Protein AF-0000000075104437 (afdb_homodimer)

Structure (mmCIF, N/CA/C/O backbone):
data_AF-0000000075104437-model_v1
#
loop_
_entity.id
_entity.type
_entity.pdbx_description
1 polymer 'Peptidase S9 prolyl oligopeptidase catalytic domain-containing protein'
#
loop_
_atom_site.group_PDB
_atom_site.id
_atom_site.type_symbol
_atom_site.label_atom_id
_atom_site.label_alt_id
_atom_site.label_comp_id
_atom_site.label_asym_id
_atom_site.label_entity_id
_atom_site.label_seq_id
_atom_site.pdbx_PDB_ins_code
_atom_site.Cartn_x
_atom_site.Cartn_y
_atom_site.Cartn_z
_atom_site.occupancy
_atom_site.B_iso_or_equiv
_atom_site.auth_seq_id
_atom_site.auth_comp_id
_atom_site.auth_asym_id
_atom_site.auth_atom_id
_atom_site.pdbx_PDB_model_num
ATOM 1 N N . MET A 1 1 ? -19.328 -27.344 -9.031 1 58.53 1 MET A N 1
ATOM 2 C CA . MET A 1 1 ? -20.531 -28.156 -9.266 1 58.53 1 MET A CA 1
ATOM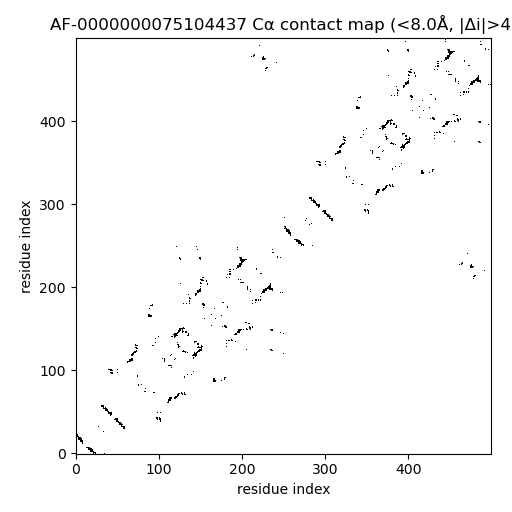 3 C C . MET A 1 1 ? -21.344 -28.312 -7.992 1 58.53 1 MET A C 1
ATOM 5 O O . MET A 1 1 ? -20.812 -28.156 -6.891 1 58.53 1 MET A O 1
ATOM 9 N N . ALA A 1 2 ? -22.609 -28.203 -8.195 1 63.81 2 ALA A N 1
ATOM 10 C CA . ALA A 1 2 ? -23.453 -28.391 -7.016 1 63.81 2 ALA A CA 1
ATOM 11 C C . ALA A 1 2 ? -23.078 -29.672 -6.273 1 63.81 2 ALA A C 1
ATOM 13 O O . ALA A 1 2 ? -22.969 -30.734 -6.883 1 63.81 2 ALA A O 1
ATOM 14 N N . PRO A 1 3 ? -22.656 -29.344 -5.074 1 64.88 3 PRO A N 1
ATOM 15 C CA . PRO A 1 3 ? -22.25 -30.531 -4.316 1 64.88 3 PRO A CA 1
ATOM 16 C C . PRO A 1 3 ? -23.359 -31.562 -4.191 1 64.88 3 PRO A C 1
ATOM 18 O O . PRO A 1 3 ? -24.547 -31.203 -4.191 1 64.88 3 PRO A O 1
ATOM 21 N N . CYS A 1 4 ? -23.047 -32.938 -4.43 1 71.44 4 CYS A N 1
ATOM 22 C CA . CYS A 1 4 ? -23.938 -34.031 -4.121 1 71.44 4 CYS A CA 1
ATOM 23 C C . CYS A 1 4 ? -23.359 -34.906 -3.01 1 71.44 4 CYS A C 1
ATOM 25 O O . CYS A 1 4 ? -22.172 -35.25 -3.033 1 71.44 4 CYS A O 1
ATOM 27 N N . ILE A 1 5 ? -24.031 -34.844 -1.946 1 76.25 5 ILE A N 1
ATOM 28 C CA . ILE A 1 5 ? -23.625 -35.719 -0.85 1 76.25 5 ILE A CA 1
ATOM 29 C C . ILE A 1 5 ? -24.469 -36.969 -0.838 1 76.25 5 ILE A C 1
ATOM 31 O O . ILE A 1 5 ? -25.703 -36.906 -0.753 1 76.25 5 ILE A O 1
ATOM 35 N N . GLU A 1 6 ? -23.719 -38.094 -1.063 1 79.81 6 GLU A N 1
ATOM 36 C CA . GLU A 1 6 ? -24.391 -39.406 -1.059 1 79.81 6 GLU A CA 1
ATOM 37 C C . GLU A 1 6 ? -23.938 -40.25 0.133 1 79.81 6 GLU A C 1
ATOM 39 O O . GLU A 1 6 ? -22.797 -40.156 0.568 1 79.81 6 GLU A O 1
ATOM 44 N N . LEU A 1 7 ? -24.891 -40.75 0.773 1 84.56 7 LEU A N 1
ATOM 45 C CA . LEU A 1 7 ? -24.594 -41.781 1.75 1 84.56 7 LEU A CA 1
ATOM 46 C C . LEU A 1 7 ? -24.578 -43.156 1.09 1 84.56 7 LEU A C 1
ATOM 48 O O . LEU A 1 7 ? -25.547 -43.562 0.445 1 84.56 7 LEU A O 1
ATOM 52 N N . ARG A 1 8 ? -23.359 -43.781 1.204 1 86.12 8 ARG A N 1
ATOM 53 C CA . ARG A 1 8 ? -23.219 -45.125 0.624 1 86.12 8 ARG A CA 1
ATOM 54 C C . ARG A 1 8 ? -22.812 -46.125 1.681 1 86.12 8 ARG A C 1
ATOM 56 O O . ARG A 1 8 ? -22.172 -45.781 2.676 1 86.12 8 ARG A O 1
ATOM 63 N N . ARG A 1 9 ? -23.25 -47.375 1.539 1 86.25 9 ARG A N 1
ATOM 64 C CA . ARG A 1 9 ? -22.891 -48.438 2.461 1 86.25 9 ARG A CA 1
ATOM 65 C C . ARG A 1 9 ? -21.406 -48.812 2.316 1 86.25 9 ARG A C 1
ATOM 67 O O . ARG A 1 9 ? -20.906 -48.938 1.201 1 86.25 9 ARG A O 1
ATOM 74 N N . SER A 1 10 ? -20.781 -48.969 3.406 1 87.12 10 SER A N 1
ATOM 75 C CA . SER A 1 10 ? -19.359 -49.25 3.408 1 87.12 10 SER A CA 1
ATOM 76 C C . SER A 1 10 ? -19.094 -50.688 2.896 1 87.12 10 SER A C 1
ATOM 78 O O . SER A 1 10 ? -18.016 -50.969 2.373 1 87.12 10 SER A O 1
ATOM 80 N N . VAL A 1 11 ? -20.031 -51.531 2.955 1 88.5 11 VAL A N 1
ATOM 81 C CA . VAL A 1 11 ? -19.828 -52.969 2.691 1 88.5 11 VAL A CA 1
ATOM 82 C C . VAL A 1 11 ? -19.75 -53.188 1.186 1 88.5 11 VAL A C 1
ATOM 84 O O . VAL A 1 11 ? -18.938 -54 0.719 1 88.5 11 VAL A O 1
ATOM 87 N N . ASP A 1 12 ? -20.641 -52.5 0.362 1 89.44 12 ASP A N 1
ATOM 88 C CA . ASP A 1 12 ? -20.688 -52.812 -1.061 1 89.44 12 ASP A CA 1
ATOM 89 C C . ASP A 1 12 ? -20.719 -51.562 -1.911 1 89.44 12 ASP A C 1
ATOM 91 O O . ASP A 1 12 ? -20.828 -51.625 -3.139 1 89.44 12 ASP A O 1
ATOM 95 N N . GLY A 1 13 ? -20.656 -50.406 -1.244 1 88.44 13 GLY A N 1
ATOM 96 C CA . GLY A 1 13 ? -20.672 -49.156 -1.954 1 88.44 13 GLY A CA 1
ATOM 97 C C . GLY A 1 13 ? -22.031 -48.781 -2.49 1 88.44 13 GLY A C 1
ATOM 98 O O . GLY A 1 13 ? -22.172 -47.781 -3.199 1 88.44 13 GLY A O 1
ATOM 99 N N . SER A 1 14 ? -22.984 -49.625 -2.188 1 89 14 SER A N 1
ATOM 100 C CA . SER A 1 14 ? -24.312 -49.344 -2.701 1 89 14 SER A CA 1
ATOM 101 C C . SER A 1 14 ? -24.859 -48.062 -2.105 1 89 14 SER A C 1
ATOM 103 O O . SER A 1 14 ? -24.547 -47.688 -0.965 1 89 14 SER A O 1
ATOM 105 N N . LEU A 1 15 ? -25.641 -47.344 -3.002 1 89.38 15 LEU A N 1
ATOM 106 C CA . LEU A 1 15 ? -26.219 -46.062 -2.586 1 89.38 15 LEU A CA 1
ATOM 107 C C . LEU A 1 15 ? -27.297 -46.281 -1.54 1 89.38 15 LEU A C 1
ATOM 109 O O . LEU A 1 15 ? -28.234 -47.062 -1.758 1 89.38 15 LEU A O 1
ATOM 113 N N . VAL A 1 16 ? -27.156 -45.719 -0.362 1 88.88 16 VAL A N 1
ATOM 114 C CA . VAL A 1 16 ? -28.219 -45.719 0.643 1 88.88 16 VAL A CA 1
ATOM 115 C C . VAL A 1 16 ? -29.203 -44.562 0.345 1 88.88 16 VAL A C 1
ATOM 117 O O . VAL A 1 16 ? -30.406 -44.812 0.23 1 88.88 16 VAL A O 1
ATOM 120 N N . CYS A 1 17 ? -28.688 -43.375 0.268 1 86.44 17 CYS A N 1
ATOM 121 C CA . CYS A 1 17 ? -29.531 -42.219 -0.07 1 86.44 17 CYS A CA 1
ATOM 122 C C . CYS A 1 17 ? -28.703 -41.031 -0.454 1 86.44 17 CYS A C 1
ATOM 124 O O . CYS A 1 17 ? -27.5 -40.969 -0.165 1 86.44 17 CYS A O 1
ATOM 126 N N . VAL A 1 18 ? -29.297 -40.094 -1.327 1 82.19 18 VAL A N 1
ATOM 127 C CA . VAL A 1 18 ? -28.688 -38.781 -1.624 1 82.19 18 VAL A CA 1
ATOM 128 C C . VAL A 1 18 ? -29.016 -37.812 -0.504 1 82.19 18 VAL A C 1
ATOM 130 O O . VAL A 1 18 ? -30.188 -37.5 -0.255 1 82.19 18 VAL A O 1
ATOM 133 N N . LEU A 1 19 ? -28 -37.562 0.319 1 79.31 19 LEU A N 1
ATOM 134 C CA . LEU A 1 19 ? -28.188 -36.656 1.455 1 79.31 19 LEU A CA 1
ATOM 135 C C . LEU A 1 19 ? -28.438 -35.219 0.986 1 79.31 19 LEU A C 1
ATOM 137 O O . LEU A 1 19 ? -29.203 -34.469 1.605 1 79.31 19 LEU A O 1
ATOM 141 N N . GLU A 1 20 ? -27.703 -34.781 0.043 1 73.44 20 GLU A N 1
ATOM 142 C CA . GLU A 1 20 ? -27.828 -33.406 -0.47 1 73.44 20 GLU A CA 1
ATOM 143 C C . GLU A 1 20 ? -27.516 -33.375 -1.961 1 73.44 20 GLU A C 1
ATOM 145 O O . GLU A 1 20 ? -26.609 -34.031 -2.434 1 73.44 20 GLU A O 1
ATOM 150 N N . GLN A 1 21 ? -28.453 -32.969 -2.805 1 71.38 21 GLN A N 1
ATOM 151 C CA . GLN A 1 21 ? -28.188 -32.719 -4.215 1 71.38 21 GLN A CA 1
ATOM 152 C C . GLN A 1 21 ? -28.297 -31.219 -4.539 1 71.38 21 GLN A C 1
ATOM 154 O O . GLN A 1 21 ? -29.359 -30.625 -4.402 1 71.38 21 GLN A O 1
ATOM 159 N N . GLY A 1 22 ? -27.125 -30.672 -4.664 1 67.62 22 GLY A N 1
ATOM 160 C CA . GLY A 1 22 ? -27.141 -29.281 -5.109 1 67.62 22 GLY A CA 1
ATOM 161 C C . GLY A 1 22 ? -27.703 -29.109 -6.512 1 67.62 22 GLY A C 1
ATOM 162 O O . GLY A 1 22 ? -27.609 -30.031 -7.336 1 67.62 22 GLY A O 1
ATOM 163 N N . ASN A 1 23 ? -28.719 -28.25 -6.75 1 67.12 23 ASN A N 1
ATOM 164 C CA . ASN A 1 23 ? -29.297 -27.922 -8.055 1 67.12 23 ASN A CA 1
ATOM 165 C C . ASN A 1 23 ? -28.859 -26.516 -8.508 1 67.12 23 ASN A C 1
ATOM 167 O O . ASN A 1 23 ? -29.234 -25.516 -7.895 1 67.12 23 ASN A O 1
ATOM 171 N N . TYR A 1 24 ? -27.938 -26.578 -9.5 1 66.69 24 TYR A N 1
ATOM 172 C CA . TYR A 1 24 ? -27.469 -25.266 -9.953 1 66.69 24 TYR A CA 1
ATOM 173 C C . TYR A 1 24 ? -28.297 -24.781 -11.141 1 66.69 24 TYR A C 1
ATOM 175 O O . TYR A 1 24 ? -28 -23.734 -11.711 1 66.69 24 TYR A O 1
ATOM 183 N N . LYS A 1 25 ? -29.359 -25.516 -11.547 1 69 25 LYS A N 1
ATOM 184 C CA . LYS A 1 25 ? -30.188 -25.156 -12.703 1 69 25 LYS A CA 1
ATOM 185 C C . LYS A 1 25 ? -30.75 -23.75 -12.547 1 69 25 LYS A C 1
ATOM 187 O O . LYS A 1 25 ? -30.781 -22.984 -13.508 1 69 25 LYS A O 1
ATOM 192 N N . PRO A 1 26 ? 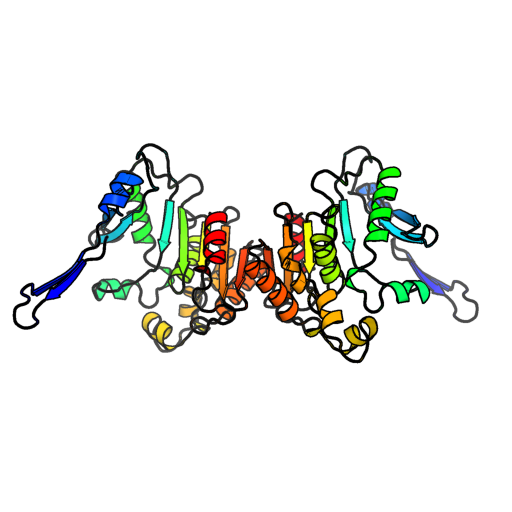-31.219 -23.469 -11.414 1 67.81 26 PRO A N 1
ATOM 193 C CA . PRO A 1 26 ? -31.75 -22.109 -11.312 1 67.81 26 PRO A CA 1
ATOM 194 C C . PRO A 1 26 ? -30.703 -21.047 -11.609 1 67.81 26 PRO A C 1
ATOM 196 O O . PRO A 1 26 ? -31.047 -19.984 -12.141 1 67.81 26 PRO A O 1
ATOM 199 N N . LEU A 1 27 ? -29.516 -21.297 -11.242 1 68 27 LEU A N 1
ATOM 200 C CA . LEU A 1 27 ? -28.469 -20.328 -11.547 1 68 27 LEU A CA 1
ATOM 201 C C . LEU A 1 27 ? -28.25 -20.219 -13.047 1 68 27 LEU A C 1
ATOM 203 O O . LEU A 1 27 ? -28 -19.141 -13.57 1 68 27 LEU A O 1
ATOM 207 N N . GLN A 1 28 ? -28.391 -21.328 -13.688 1 68.06 28 GLN A N 1
ATOM 208 C CA . GLN A 1 28 ? -28.203 -21.344 -15.141 1 68.06 28 GLN A CA 1
ATOM 209 C C . GLN A 1 28 ? -29.328 -20.594 -15.836 1 68.06 28 GLN A C 1
ATOM 211 O O . GLN A 1 28 ? -29.078 -19.828 -16.781 1 68.06 28 GLN A O 1
ATOM 216 N N . ASP A 1 29 ? -30.453 -20.891 -15.32 1 69.56 29 ASP A N 1
ATOM 217 C CA . ASP A 1 29 ? -31.625 -20.344 -15.992 1 69.56 29 ASP A CA 1
ATOM 218 C C . ASP A 1 29 ? -31.766 -18.844 -15.719 1 69.56 29 ASP A C 1
ATOM 220 O O . ASP A 1 29 ? -32.125 -18.078 -16.609 1 69.56 29 ASP A O 1
ATOM 224 N N . GLN A 1 30 ? -31.406 -18.453 -14.562 1 70.12 30 GLN A N 1
ATOM 225 C CA . GLN A 1 30 ? -31.719 -17.078 -14.172 1 70.12 30 GLN A CA 1
ATOM 226 C C . GLN A 1 30 ? -30.594 -16.125 -14.523 1 70.12 30 GLN A C 1
ATOM 228 O O . GLN A 1 30 ? -30.828 -14.984 -14.914 1 70.12 30 GLN A O 1
ATOM 233 N N . VAL A 1 31 ? -29.422 -16.609 -14.422 1 70.94 31 VAL A N 1
ATOM 234 C CA . VAL A 1 31 ? -28.375 -15.602 -14.586 1 70.94 31 VAL A CA 1
ATOM 235 C C . VAL A 1 31 ? -27.406 -16.047 -15.68 1 70.94 31 VAL A C 1
ATOM 237 O O . VAL A 1 31 ? -26.359 -15.422 -15.883 1 70.94 31 VAL A O 1
ATOM 240 N N . GLN A 1 32 ? -27.766 -17.141 -16.547 1 75.56 32 GLN A N 1
ATOM 241 C CA . GLN A 1 32 ? -26.938 -17.656 -17.641 1 75.56 32 GLN A CA 1
ATOM 242 C C . GLN A 1 32 ? -25.562 -18.062 -17.109 1 75.56 32 GLN A C 1
ATOM 244 O O . GLN A 1 32 ? -24.531 -17.766 -17.734 1 75.56 32 GLN A O 1
ATOM 249 N N . TRP A 1 33 ? -25.484 -18.5 -15.844 1 77.81 33 TRP A N 1
ATOM 250 C CA . TRP A 1 33 ? -24.266 -19.016 -15.258 1 77.81 33 TRP A CA 1
ATOM 251 C C . TRP A 1 33 ? -23.781 -20.25 -16 1 77.81 33 TRP A C 1
ATOM 253 O O . TRP A 1 33 ? -24.578 -21.125 -16.375 1 77.81 33 TRP A O 1
ATOM 263 N N . GLN A 1 34 ? -22.5 -20.25 -16.391 1 78.5 34 GLN A N 1
ATOM 264 C CA . GLN A 1 34 ? -21.875 -21.422 -17 1 78.5 34 GLN A CA 1
ATOM 265 C C . GLN A 1 34 ? -20.938 -22.125 -16.016 1 78.5 34 GLN A C 1
ATOM 267 O O . GLN A 1 34 ? -20.172 -21.453 -15.305 1 78.5 34 GLN A O 1
ATOM 272 N N . PRO A 1 35 ? -21.094 -23.344 -15.883 1 81.38 35 PRO A N 1
ATOM 273 C CA . PRO A 1 35 ? -20.156 -24.047 -15.008 1 81.38 35 PRO A CA 1
ATOM 274 C C . PRO A 1 35 ? -18.703 -23.969 -15.5 1 81.38 35 PRO A C 1
ATOM 276 O O . PRO A 1 35 ? -18.469 -23.781 -16.703 1 81.38 35 PRO A O 1
ATOM 279 N N . PRO A 1 36 ? -17.812 -24.094 -14.562 1 87.31 36 PRO A N 1
ATOM 280 C CA . PRO A 1 36 ? -16.406 -24.156 -14.992 1 87.31 36 PRO A CA 1
ATOM 281 C C . PRO A 1 36 ? -16.141 -25.312 -15.961 1 87.31 36 PRO A C 1
ATOM 283 O O . PRO A 1 36 ? -16.734 -26.391 -15.82 1 87.31 36 PRO A O 1
ATOM 286 N N . SER A 1 37 ? -15.328 -25.062 -16.938 1 87.19 37 SER A N 1
ATOM 287 C CA . SER A 1 37 ? -14.961 -26.062 -17.938 1 87.19 37 SER A CA 1
ATOM 288 C C . SER A 1 37 ? -13.594 -26.672 -17.625 1 87.19 37 SER A C 1
ATOM 290 O O . SER A 1 37 ? -12.648 -25.953 -17.297 1 87.19 37 SER A O 1
ATOM 292 N N . ARG A 1 38 ? -13.578 -27.969 -17.719 1 91.88 38 ARG A N 1
ATOM 293 C CA . ARG A 1 38 ? -12.297 -28.656 -17.578 1 91.88 38 ARG A CA 1
ATOM 294 C C . ARG A 1 38 ? -11.5 -28.594 -18.875 1 91.88 38 ARG A C 1
ATOM 296 O O . ARG A 1 38 ? -12.07 -28.719 -19.969 1 91.88 38 ARG A O 1
ATOM 303 N N . PHE A 1 39 ? -10.305 -28.359 -18.75 1 93.56 39 PHE A N 1
ATOM 304 C CA . PHE A 1 39 ? -9.391 -28.359 -19.891 1 93.56 39 PHE A CA 1
ATOM 305 C C . PHE A 1 39 ? -8.055 -28.984 -19.5 1 93.56 39 PHE A C 1
ATOM 307 O O . PHE A 1 39 ? -7.578 -28.812 -18.391 1 93.56 39 PHE A O 1
ATOM 314 N N . ALA A 1 40 ? -7.551 -29.844 -20.375 1 95.12 40 ALA A N 1
ATOM 315 C CA . ALA A 1 40 ? -6.25 -30.469 -20.172 1 95.12 40 ALA A CA 1
ATOM 316 C C . ALA A 1 40 ? -5.441 -30.516 -21.453 1 95.12 40 ALA A C 1
ATOM 318 O O . ALA A 1 40 ? -6.004 -30.688 -22.547 1 95.12 40 ALA A O 1
ATOM 319 N N . CYS A 1 41 ? -4.25 -30.375 -21.406 1 95.62 41 CYS A N 1
ATOM 320 C CA . CYS A 1 41 ? -3.322 -30.516 -22.531 1 95.62 41 CYS A CA 1
ATOM 321 C C . CYS A 1 41 ? -1.955 -30.984 -22.031 1 95.62 41 CYS A C 1
ATOM 323 O O . CYS A 1 41 ? -1.665 -30.922 -20.844 1 95.62 41 CYS A O 1
ATOM 325 N N . PRO A 1 42 ? -1.129 -31.516 -22.953 1 95.44 42 PRO A N 1
ATOM 326 C CA . PRO A 1 42 ? 0.211 -31.922 -22.531 1 95.44 42 PRO A CA 1
ATOM 327 C C . PRO A 1 42 ? 1.069 -30.75 -22.047 1 95.44 42 PRO A C 1
ATOM 329 O O . PRO A 1 42 ? 0.969 -29.656 -22.594 1 95.44 42 PRO A O 1
ATOM 332 N N . GLY A 1 43 ? 1.905 -31.062 -21.062 1 94.81 43 GLY A N 1
ATOM 333 C CA . GLY A 1 43 ? 2.844 -30.078 -20.547 1 94.81 43 GLY A CA 1
ATOM 334 C C . GLY A 1 43 ? 4.137 -30.016 -21.344 1 94.81 43 GLY A C 1
ATOM 335 O O . GLY A 1 43 ? 4.152 -30.328 -22.531 1 94.81 43 GLY A O 1
ATOM 336 N N . ARG A 1 44 ? 5.164 -29.625 -20.688 1 94.88 44 ARG A N 1
ATOM 337 C CA . ARG A 1 44 ? 6.441 -29.328 -21.328 1 94.88 44 ARG A CA 1
ATOM 338 C C . ARG A 1 44 ? 7.086 -30.594 -21.875 1 94.88 44 ARG A C 1
ATOM 340 O O . ARG A 1 44 ? 7.891 -30.531 -22.812 1 94.88 44 ARG A O 1
ATOM 347 N N . ASP A 1 45 ? 6.641 -31.781 -21.375 1 94.19 45 ASP A N 1
ATOM 348 C CA . ASP A 1 45 ? 7.242 -33.031 -21.859 1 94.19 45 ASP A CA 1
ATOM 349 C C . ASP A 1 45 ? 6.453 -33.625 -23.031 1 94.19 45 ASP A C 1
ATOM 351 O O . ASP A 1 45 ? 6.816 -34.656 -23.562 1 94.19 45 ASP A O 1
ATOM 355 N N . GLY A 1 46 ? 5.352 -33.031 -23.312 1 94.94 46 GLY A N 1
ATOM 356 C CA . GLY A 1 46 ? 4.535 -33.406 -24.438 1 94.94 46 GLY A CA 1
ATOM 357 C C . GLY A 1 46 ? 3.615 -34.594 -24.141 1 94.94 46 GLY A C 1
ATOM 358 O O . GLY A 1 46 ? 2.801 -34.969 -24.984 1 94.94 46 GLY A O 1
ATOM 359 N N . VAL A 1 47 ? 3.721 -35.156 -22.953 1 93.44 47 VAL A N 1
ATOM 360 C CA . VAL A 1 47 ? 2.953 -36.375 -22.688 1 93.44 47 VAL A CA 1
ATOM 361 C C . VAL A 1 47 ? 2.127 -36.188 -21.406 1 93.44 47 VAL A C 1
ATOM 363 O O . VAL A 1 47 ? 0.968 -36.594 -21.359 1 93.44 47 VAL A O 1
ATOM 366 N N . THR A 1 48 ? 2.707 -35.594 -20.359 1 92.56 48 THR A N 1
ATOM 367 C CA . THR A 1 48 ? 2.012 -35.406 -19.094 1 92.56 48 THR A CA 1
ATOM 368 C C . THR A 1 48 ? 0.878 -34.406 -19.219 1 92.56 48 THR A C 1
ATOM 370 O O . THR A 1 48 ? 1.109 -33.25 -19.594 1 92.56 48 THR A O 1
ATOM 373 N N . LEU A 1 49 ? -0.311 -34.812 -18.859 1 92.62 49 LEU A N 1
ATOM 374 C CA . LEU A 1 49 ? -1.448 -33.875 -18.953 1 92.62 49 LEU A CA 1
ATOM 375 C C . LEU A 1 49 ? -1.474 -32.906 -17.781 1 92.62 49 LEU A C 1
ATOM 377 O O . LEU A 1 49 ? -1.315 -33.312 -16.625 1 92.62 49 LEU A O 1
ATOM 381 N N . ILE A 1 50 ? -1.617 -31.719 -18.125 1 93.62 50 ILE A N 1
ATOM 382 C CA . ILE A 1 50 ? -1.847 -30.672 -17.156 1 93.62 50 ILE A CA 1
ATOM 383 C C . ILE A 1 50 ? -3.33 -30.297 -17.125 1 93.62 50 ILE A C 1
ATOM 385 O O . ILE A 1 50 ? -3.9 -29.906 -18.141 1 93.62 50 ILE A O 1
ATOM 389 N N . PHE A 1 51 ? -3.91 -30.422 -15.945 1 91.69 51 PHE A N 1
ATOM 390 C CA . PHE A 1 51 ? -5.344 -30.203 -15.797 1 91.69 51 PHE A CA 1
ATOM 391 C C . PHE A 1 51 ? -5.629 -28.812 -15.258 1 91.69 51 PHE A C 1
ATOM 393 O O . PHE A 1 51 ? -4.832 -28.25 -14.492 1 91.69 51 PHE A O 1
ATOM 400 N N . GLY A 1 52 ? -6.738 -28.219 -15.648 1 92.44 52 GLY A N 1
ATOM 401 C CA . GLY A 1 52 ? -7.188 -26.938 -15.133 1 92.44 52 GLY A CA 1
ATOM 402 C C . GLY A 1 52 ? -8.664 -26.672 -15.375 1 92.44 52 GLY A C 1
ATOM 403 O O . GLY A 1 52 ? -9.328 -27.453 -16.078 1 92.44 52 GLY A O 1
ATOM 404 N N . LEU A 1 53 ? -9.102 -25.688 -14.672 1 94.06 53 LEU A N 1
ATOM 405 C CA . LEU A 1 53 ? -10.484 -25.234 -14.812 1 94.06 53 LEU A CA 1
ATOM 406 C C . LEU A 1 53 ? -10.523 -23.828 -15.43 1 94.06 53 LEU A C 1
ATOM 408 O O . LEU A 1 53 ? -9.664 -23 -15.148 1 94.06 53 LEU A O 1
ATOM 412 N N . VAL A 1 54 ? -11.469 -23.656 -16.281 1 94.81 54 VAL A N 1
ATOM 413 C CA . VAL A 1 54 ? -11.703 -22.344 -16.891 1 94.81 54 VAL A CA 1
ATOM 414 C C . VAL A 1 54 ? -13.07 -21.812 -16.469 1 94.81 54 VAL A C 1
ATOM 416 O O . VAL A 1 54 ? -14.07 -22.516 -16.562 1 94.81 54 VAL A O 1
ATOM 419 N N . VAL A 1 55 ? -13.07 -20.594 -15.977 1 94.62 55 VAL A N 1
ATOM 420 C CA . VAL A 1 55 ? -14.305 -19.938 -15.57 1 94.62 55 VAL A CA 1
ATOM 421 C C . VAL A 1 55 ? -14.516 -18.672 -16.406 1 94.62 55 VAL A C 1
ATOM 423 O O . VAL A 1 55 ? -13.68 -17.781 -16.406 1 94.62 55 VAL A O 1
ATOM 426 N N . PHE A 1 56 ? -15.672 -18.641 -17.125 1 93 56 PHE A N 1
ATOM 427 C CA . PHE A 1 56 ? -16.031 -17.484 -17.938 1 93 56 PHE A CA 1
ATOM 428 C C . PHE A 1 56 ? -16.984 -16.562 -17.172 1 93 56 PHE A C 1
ATOM 430 O O . PHE A 1 56 ? -17.703 -17.016 -16.281 1 93 56 PHE A O 1
ATOM 437 N N . PRO A 1 57 ? -16.938 -15.234 -17.547 1 91.75 57 PRO A N 1
ATOM 438 C CA . PRO A 1 57 ? -17.938 -14.352 -16.953 1 91.75 57 PRO A CA 1
ATOM 439 C C . PRO A 1 57 ? -19.375 -14.812 -17.219 1 91.75 57 PRO A C 1
ATOM 441 O O . PRO A 1 57 ? -19.625 -15.477 -18.219 1 91.75 57 PRO A O 1
ATOM 444 N N . ILE A 1 58 ? -20.156 -14.414 -16.281 1 88.12 58 ILE A N 1
ATOM 445 C CA . ILE A 1 58 ? -21.562 -14.727 -16.453 1 88.12 58 ILE A CA 1
ATOM 446 C C . ILE A 1 58 ? -22.094 -14.086 -17.734 1 88.12 58 ILE A C 1
ATOM 448 O O . ILE A 1 58 ? -21.812 -12.906 -18 1 88.12 58 ILE A O 1
ATOM 452 N N . GLY A 1 59 ? -22.719 -14.836 -18.516 1 87.56 59 GLY A N 1
ATOM 453 C CA . GLY A 1 59 ? -23.344 -14.328 -19.734 1 87.56 59 GLY A CA 1
ATOM 454 C C . GLY A 1 59 ? -22.344 -14.078 -20.859 1 87.56 59 GLY A C 1
ATOM 455 O O . GLY A 1 59 ? -22.641 -13.352 -21.812 1 87.56 59 GLY A O 1
ATOM 456 N N . TYR A 1 60 ? -21.25 -14.719 -20.734 1 90.56 60 TYR A N 1
ATOM 457 C CA . TYR A 1 60 ? -20.234 -14.5 -21.75 1 90.56 60 TYR A CA 1
ATOM 458 C C . TYR A 1 60 ? -20.656 -15.062 -23.094 1 90.56 60 TYR A C 1
ATOM 460 O O . TYR A 1 60 ? -21.188 -16.172 -23.172 1 90.56 60 TYR A O 1
ATOM 468 N N . ASP A 1 61 ? -20.469 -14.383 -24.234 1 90.12 61 ASP A N 1
ATOM 469 C CA . ASP A 1 61 ? -20.938 -14.711 -25.562 1 90.12 61 ASP A CA 1
ATOM 470 C C . ASP A 1 61 ? -19.891 -15.5 -26.344 1 90.12 61 ASP A C 1
ATOM 472 O O . ASP A 1 61 ? -20.125 -15.93 -27.469 1 90.12 61 ASP A O 1
ATOM 476 N N . PHE A 1 62 ? -18.656 -15.609 -25.828 1 89.44 62 PHE A N 1
ATOM 477 C CA . PHE A 1 62 ? -17.531 -16.312 -26.422 1 89.44 62 PHE A CA 1
ATOM 478 C C . PHE A 1 62 ? -17.047 -15.617 -27.688 1 89.44 62 PHE A C 1
ATOM 480 O O . PHE A 1 62 ? -16.422 -16.234 -28.547 1 89.44 62 PHE A O 1
ATOM 487 N N . GLU A 1 63 ? -17.328 -14.305 -27.859 1 92.94 63 GLU A N 1
ATOM 488 C CA . GLU A 1 63 ? -16.891 -13.484 -28.984 1 92.94 63 GLU A CA 1
ATOM 489 C C . GLU A 1 63 ? -16.062 -12.289 -28.5 1 92.94 63 GLU A C 1
ATOM 491 O O . GLU A 1 63 ? -15.047 -11.945 -29.094 1 92.94 63 GLU A O 1
ATOM 496 N N . THR A 1 64 ? -16.594 -11.742 -27.438 1 94.38 64 THR A N 1
ATOM 497 C CA . THR A 1 64 ? -15.898 -10.594 -26.859 1 94.38 64 THR A CA 1
ATOM 498 C C . THR A 1 64 ? -14.508 -11 -26.375 1 94.38 64 THR A C 1
ATOM 500 O O . THR A 1 64 ? -14.359 -12.016 -25.703 1 94.38 64 THR A O 1
ATOM 503 N N . ARG A 1 65 ? -13.57 -10.227 -26.766 1 94.81 65 ARG A N 1
ATOM 504 C CA . ARG A 1 65 ? -12.203 -10.508 -26.328 1 94.81 65 ARG A CA 1
ATOM 505 C C . ARG A 1 65 ? -12.086 -10.391 -24.812 1 94.81 65 ARG A C 1
ATOM 507 O O . ARG A 1 65 ? -12.602 -9.438 -24.219 1 94.81 65 ARG A O 1
ATOM 514 N N . LEU A 1 66 ? -11.398 -11.383 -24.188 1 95.38 66 LEU A N 1
ATOM 515 C CA . LEU A 1 66 ? -11.227 -11.406 -22.734 1 95.38 66 LEU A CA 1
ATOM 516 C C . LEU A 1 66 ? -9.75 -11.461 -22.375 1 95.38 66 LEU A C 1
ATOM 518 O O . LEU A 1 66 ? -8.969 -12.156 -23.016 1 95.38 66 LEU A O 1
ATOM 522 N N . ARG A 1 67 ? -9.438 -10.727 -21.375 1 95.38 67 ARG A N 1
ATOM 523 C CA . ARG A 1 67 ? -8.156 -10.938 -20.703 1 95.38 67 ARG A CA 1
ATOM 524 C C . ARG A 1 67 ? -8.242 -12.078 -19.703 1 95.38 67 ARG A C 1
ATOM 526 O O . ARG A 1 67 ? -9.336 -12.469 -19.297 1 95.38 67 ARG A O 1
ATOM 533 N N . VAL A 1 68 ? -7.062 -12.602 -19.375 1 96.81 68 VAL A N 1
ATOM 534 C CA . VAL A 1 68 ? -7.047 -13.805 -18.547 1 96.81 68 VAL A CA 1
ATOM 535 C C . VAL A 1 68 ? -6.41 -13.5 -17.203 1 96.81 68 VAL A C 1
ATOM 537 O O . VAL A 1 68 ? -5.398 -12.797 -17.125 1 96.81 68 VAL A O 1
ATOM 540 N N . VAL A 1 69 ? -6.988 -13.953 -16.141 1 97.88 69 VAL A N 1
ATOM 541 C CA . VAL A 1 69 ? -6.422 -13.969 -14.797 1 97.88 69 VAL A CA 1
ATOM 542 C C . VAL A 1 69 ? -6.301 -15.406 -14.305 1 97.88 69 VAL A C 1
ATOM 544 O O . VAL A 1 69 ? -7.289 -16.156 -14.297 1 97.88 69 VAL A O 1
ATOM 547 N N . GLU A 1 70 ? -5.148 -15.789 -13.93 1 97.5 70 GLU A N 1
ATOM 548 C CA . GLU A 1 70 ? -4.887 -17.141 -13.453 1 97.5 70 GLU A CA 1
ATOM 549 C C . GLU A 1 70 ? -4.828 -17.188 -11.93 1 97.5 70 GLU A C 1
ATOM 551 O O . GLU A 1 70 ? -4.156 -16.359 -11.305 1 97.5 70 GLU A O 1
ATOM 556 N N . HIS A 1 71 ? -5.543 -18.078 -11.352 1 97.44 71 HIS A N 1
ATOM 557 C CA . HIS A 1 71 ? -5.371 -18.438 -9.953 1 97.44 71 HIS A CA 1
ATOM 558 C C . HIS A 1 71 ? -4.387 -19.594 -9.789 1 97.44 71 HIS A C 1
ATOM 560 O O . HIS A 1 71 ? -4.609 -20.688 -10.312 1 97.44 71 HIS A O 1
ATOM 566 N N . ILE A 1 72 ? -3.379 -19.391 -8.977 1 95.25 72 ILE A N 1
ATOM 567 C CA . ILE A 1 72 ? -2.314 -20.375 -8.961 1 95.25 72 ILE A CA 1
ATOM 568 C C . ILE A 1 72 ? -2.102 -20.891 -7.539 1 95.25 72 ILE A C 1
ATOM 570 O O . ILE A 1 72 ? -2.125 -20.109 -6.586 1 95.25 72 ILE A O 1
ATOM 574 N N . TYR A 1 73 ? -1.971 -22.109 -7.398 1 89.81 73 TYR A N 1
ATOM 575 C CA . TYR A 1 73 ? -1.407 -22.828 -6.27 1 89.81 73 TYR A CA 1
ATOM 576 C C . TYR A 1 73 ? -0.685 -24.094 -6.742 1 89.81 73 TYR A C 1
ATOM 578 O O . TYR A 1 73 ? -1.268 -25.172 -6.766 1 89.81 73 TYR A O 1
ATOM 586 N N . ALA A 1 74 ? 0.534 -23.922 -7.066 1 79.75 74 ALA A N 1
ATOM 587 C CA . ALA A 1 74 ? 1.277 -25.031 -7.652 1 79.75 74 ALA A CA 1
ATOM 588 C C . ALA A 1 74 ? 1.403 -26.188 -6.66 1 79.75 74 ALA A C 1
ATOM 590 O O . ALA A 1 74 ? 1.697 -25.969 -5.48 1 79.75 74 ALA A O 1
ATOM 591 N N . GLY A 1 75 ? 0.94 -27.344 -7.035 1 73.44 75 GLY A N 1
ATOM 592 C CA . GLY A 1 75 ? 1.021 -28.5 -6.168 1 73.44 75 GLY A CA 1
ATOM 593 C C . GLY A 1 75 ? 1.11 -29.812 -6.938 1 73.44 75 GLY A C 1
ATOM 594 O O . GLY A 1 75 ? 1.083 -29.812 -8.172 1 73.44 75 GLY A O 1
ATOM 595 N N . THR A 1 76 ? 1.444 -30.781 -6.203 1 72.12 76 THR A N 1
ATOM 596 C CA . THR A 1 76 ? 1.667 -32.094 -6.805 1 72.12 76 THR A CA 1
ATOM 597 C C . THR A 1 76 ? 0.696 -33.125 -6.23 1 72.12 76 THR A C 1
ATOM 599 O O . THR A 1 76 ? 0.891 -34.312 -6.398 1 72.12 76 THR A O 1
ATOM 602 N N . ALA A 1 77 ? -0.34 -32.531 -5.664 1 68.56 77 ALA A N 1
ATOM 603 C CA . ALA A 1 77 ? -1.22 -33.469 -4.977 1 68.56 77 ALA A CA 1
ATOM 604 C C . ALA A 1 77 ? -1.863 -34.438 -5.961 1 68.56 77 ALA A C 1
ATOM 606 O O . ALA A 1 77 ? -2.354 -34.031 -7.016 1 68.56 77 ALA A O 1
ATOM 607 N N . HIS A 1 78 ? -1.808 -35.594 -5.621 1 70.75 78 HIS A N 1
ATOM 608 C CA . HIS A 1 78 ? -2.434 -36.719 -6.332 1 70.75 78 HIS A CA 1
ATOM 609 C C . HIS A 1 78 ? -1.76 -36.969 -7.676 1 70.75 78 HIS A C 1
ATOM 611 O O . HIS A 1 78 ? -2.375 -37.5 -8.594 1 70.75 78 HIS A O 1
ATOM 617 N N . ARG A 1 79 ? -0.571 -36.531 -7.734 1 81 79 ARG A N 1
ATOM 618 C CA . ARG A 1 79 ? 0.218 -36.812 -8.93 1 81 79 ARG A CA 1
ATOM 619 C C . ARG A 1 79 ? 1.305 -37.844 -8.633 1 81 79 ARG A C 1
ATOM 621 O O . ARG A 1 79 ? 1.46 -38.281 -7.492 1 81 79 ARG A O 1
ATOM 628 N N . SER A 1 80 ? 1.91 -38.312 -9.617 1 80 80 SER A N 1
ATOM 629 C CA . SER A 1 80 ? 2.941 -39.344 -9.484 1 80 80 SER A CA 1
ATOM 630 C C . SER A 1 80 ? 4.195 -38.781 -8.82 1 80 80 SER A C 1
ATOM 632 O O . SER A 1 80 ? 4.355 -37.562 -8.711 1 80 80 SER A O 1
ATOM 634 N N . LYS A 1 81 ? 4.945 -39.625 -8.297 1 84.81 81 LYS A N 1
ATOM 635 C CA . LYS A 1 81 ? 6.25 -39.25 -7.758 1 84.81 81 LYS A CA 1
ATOM 636 C C . LYS A 1 81 ? 7.078 -38.531 -8.805 1 84.81 81 LYS A C 1
ATOM 638 O O . LYS A 1 81 ? 7.797 -37.562 -8.477 1 84.81 81 LYS A O 1
ATOM 643 N N . ALA A 1 82 ? 6.98 -38.969 -9.992 1 84.81 82 ALA A N 1
ATOM 644 C CA . ALA A 1 82 ? 7.719 -38.312 -11.078 1 84.81 82 ALA A CA 1
ATOM 645 C C . ALA A 1 82 ? 7.332 -36.844 -11.211 1 84.81 82 ALA A C 1
ATOM 647 O O . ALA A 1 82 ? 8.188 -35.969 -11.445 1 84.81 82 ALA A O 1
ATOM 648 N N . PHE A 1 83 ? 6.102 -36.531 -11.07 1 83.69 83 PHE A N 1
ATOM 649 C CA . PHE A 1 83 ? 5.605 -35.188 -11.102 1 83.69 83 PHE A CA 1
ATOM 650 C C . PHE A 1 83 ? 6.133 -34.375 -9.914 1 83.69 83 PHE A C 1
ATOM 652 O O . PHE A 1 83 ? 6.602 -33.25 -10.07 1 83.69 83 PHE A O 1
ATOM 659 N N . HIS A 1 84 ? 6.18 -35.031 -8.805 1 82.19 84 HIS A N 1
ATOM 660 C CA . HIS A 1 84 ? 6.652 -34.406 -7.566 1 82.19 84 HIS A CA 1
ATOM 661 C C . HIS A 1 84 ? 8.133 -34.062 -7.656 1 82.19 84 HIS A C 1
ATOM 663 O O . HIS A 1 84 ? 8.555 -33 -7.168 1 82.19 84 HIS A O 1
ATOM 669 N N . ASP A 1 85 ? 8.844 -34.875 -8.297 1 86.31 85 ASP A N 1
ATOM 670 C CA . ASP A 1 85 ? 10.297 -34.719 -8.336 1 86.31 85 ASP A CA 1
ATOM 671 C C . ASP A 1 85 ? 10.695 -33.5 -9.141 1 86.31 85 ASP A C 1
ATOM 673 O O . ASP A 1 85 ? 11.797 -32.969 -8.969 1 86.31 85 ASP A O 1
ATOM 677 N N . VAL A 1 86 ? 9.781 -33.062 -10.008 1 85.31 86 VAL A N 1
ATOM 678 C CA . VAL A 1 86 ? 10.055 -31.859 -10.789 1 85.31 86 VAL A CA 1
ATOM 679 C C . VAL A 1 86 ? 10.148 -30.656 -9.859 1 85.31 86 VAL A C 1
ATOM 681 O O . VAL A 1 86 ? 10.945 -29.734 -10.102 1 85.31 86 VAL A O 1
ATOM 684 N N . CYS A 1 87 ? 9.445 -30.688 -8.766 1 85.81 87 CYS A N 1
ATOM 685 C CA . CYS A 1 87 ? 9.328 -29.547 -7.871 1 85.81 87 CYS A CA 1
ATOM 686 C C . CYS A 1 87 ? 10.367 -29.594 -6.762 1 85.81 87 CYS A C 1
ATOM 688 O O . CYS A 1 87 ? 10.625 -28.594 -6.09 1 85.81 87 CYS A O 1
ATOM 690 N N . PHE A 1 88 ? 10.938 -30.766 -6.559 1 87.69 88 PHE A N 1
ATOM 691 C CA . PHE A 1 88 ? 11.891 -30.922 -5.465 1 87.69 88 PHE A CA 1
ATOM 692 C C . PHE A 1 88 ? 13.102 -30.031 -5.676 1 87.69 88 PHE A C 1
ATOM 694 O O . PHE A 1 88 ? 13.734 -30.062 -6.734 1 87.69 88 PHE A O 1
ATOM 701 N N . GLN A 1 89 ? 13.352 -29.172 -4.688 1 90.81 89 GLN A N 1
ATOM 702 C CA . GLN A 1 89 ? 14.445 -28.203 -4.684 1 90.81 89 GLN A CA 1
ATOM 703 C C . GLN A 1 89 ? 14.312 -27.234 -5.852 1 90.81 89 GLN A C 1
ATOM 705 O O . GLN A 1 89 ? 15.312 -26.719 -6.359 1 90.81 89 GLN A O 1
ATOM 710 N N . ASN A 1 90 ? 13.117 -27.094 -6.336 1 92.19 90 ASN A N 1
ATOM 711 C CA . ASN A 1 90 ? 12.828 -26.312 -7.527 1 92.19 90 ASN A CA 1
ATOM 712 C C . ASN A 1 90 ? 11.461 -25.641 -7.441 1 92.19 90 ASN A C 1
ATOM 714 O O . ASN A 1 90 ? 10.664 -25.719 -8.383 1 92.19 90 ASN A O 1
ATOM 718 N N . ILE A 1 91 ? 11.18 -25.016 -6.344 1 89.56 91 ILE A N 1
ATOM 719 C CA . ILE A 1 91 ? 9.836 -24.484 -6.109 1 89.56 91 ILE A CA 1
ATOM 720 C C . ILE A 1 91 ? 9.594 -23.266 -6.984 1 89.56 91 ILE A C 1
ATOM 722 O O . ILE A 1 91 ? 8.453 -22.922 -7.281 1 89.56 91 ILE A O 1
ATOM 726 N N . ARG A 1 92 ? 10.641 -22.656 -7.484 1 91.38 92 ARG A N 1
ATOM 727 C CA . ARG A 1 92 ? 10.523 -21.5 -8.375 1 91.38 92 ARG A CA 1
ATOM 728 C C . ARG A 1 92 ? 9.883 -21.906 -9.703 1 91.38 92 ARG A C 1
ATOM 730 O O . ARG A 1 92 ? 9.203 -21.094 -10.336 1 91.38 92 ARG A O 1
ATOM 737 N N . ASP A 1 93 ? 10.148 -23.109 -10.18 1 93 93 ASP A N 1
ATOM 738 C CA . ASP A 1 93 ? 9.562 -23.594 -11.422 1 93 93 ASP A CA 1
ATOM 739 C C . ASP A 1 93 ? 8.039 -23.469 -11.406 1 93 93 ASP A C 1
ATOM 741 O O . ASP A 1 93 ? 7.449 -22.938 -12.344 1 93 93 ASP A O 1
ATOM 745 N N . ALA A 1 94 ? 7.434 -23.906 -10.281 1 92.19 94 ALA A N 1
ATOM 746 C CA . ALA A 1 94 ? 6.008 -23.797 -9.984 1 92.19 94 ALA A CA 1
ATOM 747 C C . ALA A 1 94 ? 5.164 -24.266 -11.172 1 92.19 94 ALA A C 1
ATOM 749 O O . ALA A 1 94 ? 3.998 -23.891 -11.297 1 92.19 94 ALA A O 1
ATOM 750 N N . GLY A 1 95 ? 5.781 -24.938 -12.148 1 94.19 95 GLY A N 1
ATOM 751 C CA . GLY A 1 95 ? 5.055 -25.469 -13.289 1 94.19 95 GLY A CA 1
ATOM 752 C C . GLY A 1 95 ? 4.836 -24.453 -14.391 1 94.19 95 GLY A C 1
ATOM 753 O O . GLY A 1 95 ? 4.074 -24.703 -15.328 1 94.19 95 GLY A O 1
ATOM 754 N N . PHE A 1 96 ? 5.504 -23.344 -14.406 1 96.5 96 PHE A N 1
ATOM 755 C CA . PHE A 1 96 ? 5.211 -22.234 -15.305 1 96.5 96 PHE A CA 1
ATOM 756 C C . PHE A 1 96 ? 5.414 -22.641 -16.766 1 96.5 96 PHE A C 1
ATOM 758 O O . PHE A 1 96 ? 4.629 -22.266 -17.625 1 96.5 96 PHE A O 1
ATOM 765 N N . PRO A 1 97 ? 6.461 -23.453 -17.094 1 96.19 97 PRO A N 1
ATOM 766 C CA . PRO A 1 97 ? 6.555 -23.891 -18.5 1 96.19 97 PRO A CA 1
ATOM 767 C C . PRO A 1 97 ? 5.324 -24.656 -18.969 1 96.19 97 PRO A C 1
ATOM 769 O O . PRO A 1 97 ? 4.898 -24.516 -20.109 1 96.19 97 PRO A O 1
ATOM 772 N N . ASP A 1 98 ? 4.801 -25.484 -18.094 1 95.81 98 ASP A N 1
ATOM 773 C CA . ASP A 1 98 ? 3.59 -26.234 -18.406 1 95.81 98 ASP A CA 1
ATOM 774 C C . ASP A 1 98 ? 2.375 -25.312 -18.469 1 95.81 98 ASP A C 1
ATOM 776 O O . ASP A 1 98 ? 1.547 -25.438 -19.375 1 95.81 98 ASP A O 1
ATOM 780 N N . ARG A 1 99 ? 2.299 -24.406 -17.578 1 95.94 99 ARG A N 1
ATOM 781 C CA . ARG A 1 99 ? 1.17 -23.484 -17.484 1 95.94 99 ARG A CA 1
ATOM 782 C C . ARG A 1 99 ? 1.104 -22.562 -18.688 1 95.94 99 ARG A C 1
ATOM 784 O O . ARG A 1 99 ? 0.019 -22.25 -19.188 1 95.94 99 ARG A O 1
ATOM 791 N N . LYS A 1 100 ? 2.256 -22.078 -19.141 1 96.38 100 LYS A N 1
ATOM 792 C CA . LYS A 1 100 ? 2.299 -21.25 -20.344 1 96.38 100 LYS A CA 1
ATOM 793 C C . LYS A 1 100 ? 1.749 -22 -21.547 1 96.38 100 LYS A C 1
ATOM 795 O O . LYS A 1 100 ? 0.927 -21.469 -22.297 1 96.38 100 LYS A O 1
ATOM 800 N N . LEU A 1 101 ? 2.176 -23.234 -21.688 1 97.06 101 LEU A N 1
ATOM 801 C CA . LEU A 1 101 ? 1.67 -24.062 -22.766 1 97.06 101 LEU A CA 1
ATOM 802 C C . LEU A 1 101 ? 0.17 -24.297 -22.625 1 97.06 101 LEU A C 1
ATOM 804 O O . LEU A 1 101 ? -0.562 -24.297 -23.625 1 97.06 101 LEU A O 1
ATOM 808 N N . TRP A 1 102 ? -0.226 -24.5 -21.391 1 97 102 TRP A N 1
ATOM 809 C CA . TRP A 1 102 ? -1.641 -24.719 -21.109 1 97 102 TRP A CA 1
ATOM 810 C C . TRP A 1 102 ? -2.469 -23.5 -21.516 1 97 102 TRP A C 1
ATOM 812 O O . TRP A 1 102 ? -3.48 -23.641 -22.219 1 97 102 TRP A O 1
ATOM 822 N N . LEU A 1 103 ? -2.047 -22.297 -21.203 1 97.31 103 LEU A N 1
ATOM 823 C CA . LEU A 1 103 ? -2.742 -21.062 -21.547 1 97.31 103 LEU A CA 1
ATOM 824 C C . LEU A 1 103 ? -2.76 -20.859 -23.062 1 97.31 103 LEU A C 1
ATOM 826 O O . LEU A 1 103 ? -3.781 -20.469 -23.625 1 97.31 103 LEU A O 1
ATOM 830 N N . GLU A 1 104 ? -1.65 -21.141 -23.703 1 96.75 104 GLU A N 1
ATOM 831 C CA . GLU A 1 104 ? -1.578 -21.016 -25.156 1 96.75 104 GLU A CA 1
ATOM 832 C C . GLU A 1 104 ? -2.537 -21.984 -25.844 1 96.75 104 GLU A C 1
ATOM 834 O O . GLU A 1 104 ? -3.225 -21.609 -26.797 1 96.75 104 GLU A O 1
ATOM 839 N N . SER A 1 105 ? -2.582 -23.219 -25.344 1 97.44 105 SER A N 1
ATOM 840 C CA . SER A 1 105 ? -3.498 -24.219 -25.891 1 97.44 105 SER A CA 1
ATOM 841 C C . SER A 1 105 ? -4.953 -23.797 -25.688 1 97.44 105 SER A C 1
ATOM 843 O O . SER A 1 105 ? -5.793 -24 -26.562 1 97.44 105 SER A O 1
ATOM 845 N N . LEU A 1 106 ? -5.176 -23.234 -24.5 1 96.44 106 LEU A N 1
ATOM 846 C CA . LEU A 1 106 ? -6.52 -22.766 -24.203 1 96.44 106 LEU A CA 1
ATOM 847 C C . LEU A 1 106 ? -6.945 -21.672 -25.172 1 96.44 106 LEU A C 1
ATOM 849 O O . LEU A 1 106 ? -8.094 -21.656 -25.625 1 96.44 106 LEU A O 1
ATOM 853 N N . ALA A 1 107 ? -6.047 -20.828 -25.516 1 95.62 107 ALA A N 1
ATOM 854 C CA . ALA A 1 107 ? -6.344 -19.719 -26.422 1 95.62 107 ALA A CA 1
ATOM 855 C C . ALA A 1 107 ? -6.621 -20.219 -27.828 1 95.62 107 ALA A C 1
ATOM 857 O O . ALA A 1 107 ? -7.324 -19.578 -28.609 1 95.62 107 ALA A O 1
ATOM 858 N N . VAL A 1 108 ? -6.031 -21.359 -28.203 1 95.69 108 VAL A N 1
ATOM 859 C CA . VAL A 1 108 ? -6.344 -21.984 -29.484 1 95.69 108 VAL A CA 1
ATOM 860 C C . VAL A 1 108 ? -7.789 -22.484 -29.484 1 95.69 108 VAL A C 1
ATOM 862 O O . VAL A 1 108 ? -8.516 -22.297 -30.453 1 95.69 108 VAL A O 1
ATOM 865 N N . LYS A 1 109 ? -8.164 -23.031 -28.391 1 93.88 109 LYS A N 1
ATOM 866 C CA . LYS A 1 109 ? -9.523 -23.547 -28.25 1 93.88 109 LYS A CA 1
ATOM 867 C C . LYS A 1 109 ? -10.539 -22.422 -28.156 1 93.88 109 LYS A C 1
ATOM 869 O O . LYS A 1 109 ? -11.664 -22.531 -28.656 1 93.88 109 LYS A O 1
ATOM 874 N N . PHE A 1 110 ? -10.109 -21.344 -27.484 1 94 110 PHE A N 1
ATOM 875 C CA . PHE A 1 110 ? -10.953 -20.172 -27.344 1 94 110 PHE A CA 1
ATOM 876 C C . PHE A 1 110 ? -10.25 -18.938 -27.891 1 94 110 PHE A C 1
ATOM 878 O O . PHE A 1 110 ? -9.664 -18.156 -27.141 1 94 110 PHE A O 1
ATOM 885 N N . PRO A 1 111 ? -10.406 -18.609 -29.094 1 93.94 111 PRO A N 1
ATOM 886 C CA . PRO A 1 111 ? -9.633 -17.562 -29.766 1 93.94 111 PRO A CA 1
ATOM 887 C C . PRO A 1 111 ? -9.945 -16.172 -29.219 1 93.94 111 PRO A C 1
ATOM 889 O O . PRO A 1 111 ? -9.211 -15.219 -29.5 1 93.94 111 PRO A O 1
ATOM 892 N N . SER A 1 112 ? -11 -16.031 -28.453 1 94.44 112 SER A N 1
ATOM 893 C CA . SER A 1 112 ? -11.359 -14.727 -27.875 1 94.44 112 SER A CA 1
ATOM 894 C C . SER A 1 112 ? -10.5 -14.406 -26.672 1 94.44 112 SER A C 1
ATOM 896 O O . SER A 1 112 ? -10.539 -13.289 -26.156 1 94.44 112 SER A O 1
ATOM 898 N N . LEU A 1 113 ? -9.695 -15.312 -26.219 1 94.94 113 LEU A N 1
ATOM 899 C CA . LEU A 1 113 ? -8.797 -15.047 -25.109 1 94.94 113 LEU A CA 1
ATOM 900 C C . LEU A 1 113 ? -7.559 -14.289 -25.562 1 94.94 113 LEU A C 1
ATOM 902 O O . LEU A 1 113 ? -6.855 -14.727 -26.484 1 94.94 113 LEU A O 1
ATOM 906 N N . ASP A 1 114 ? -7.359 -13.195 -24.969 1 94 114 ASP A N 1
ATOM 907 C CA . ASP A 1 114 ? -6.227 -12.336 -25.281 1 94 114 ASP A CA 1
ATOM 908 C C . ASP A 1 114 ? -5.102 -12.5 -24.266 1 94 114 ASP A C 1
ATOM 910 O O . ASP A 1 114 ? -5.191 -12 -23.141 1 94 114 ASP A O 1
ATOM 914 N N . LEU A 1 115 ? -3.998 -13.07 -24.688 1 94.56 115 LEU A N 1
ATOM 915 C CA . LEU A 1 115 ? -2.867 -13.312 -23.797 1 94.56 115 LEU A CA 1
ATOM 916 C C . LEU A 1 115 ? -1.782 -12.258 -24 1 94.56 115 LEU A C 1
ATOM 918 O O . LEU A 1 115 ? -0.807 -12.211 -23.25 1 94.56 115 LEU A O 1
ATOM 922 N N . SER A 1 116 ? -1.929 -11.391 -25 1 88.38 116 SER A N 1
ATOM 923 C CA . SER A 1 116 ? -0.83 -10.531 -25.422 1 88.38 116 SER A CA 1
ATOM 924 C C . SER A 1 116 ? -1.025 -9.102 -24.922 1 88.38 116 SER A C 1
ATOM 926 O O . SER A 1 116 ? -0.108 -8.508 -24.344 1 88.38 116 SER A O 1
ATOM 928 N N . THR A 1 117 ? -2.188 -8.586 -25.125 1 84.88 117 THR A N 1
ATOM 929 C CA . THR A 1 117 ? -2.426 -7.199 -24.75 1 84.88 117 THR A CA 1
ATOM 930 C C . THR A 1 117 ? -2.525 -7.059 -23.234 1 84.88 117 THR A C 1
ATOM 932 O O . THR A 1 117 ? -3.477 -7.551 -22.625 1 84.88 117 THR A O 1
ATOM 935 N N . GLY A 1 118 ? -1.441 -6.457 -22.656 1 88 118 GLY A N 1
ATOM 936 C CA . GLY A 1 118 ? -1.444 -6.203 -21.219 1 88 118 GLY A CA 1
ATOM 937 C C . GLY A 1 118 ? -0.967 -7.387 -20.406 1 88 118 GLY A C 1
ATOM 938 O O . GLY A 1 118 ? -0.813 -7.285 -19.188 1 88 118 GLY A O 1
ATOM 939 N N . GLY A 1 119 ? -0.97 -8.555 -21.141 1 91.94 119 GLY A N 1
ATOM 940 C CA . GLY A 1 119 ? -0.466 -9.742 -20.469 1 91.94 119 GLY A CA 1
ATOM 941 C C . GLY A 1 119 ? -1.518 -10.445 -19.625 1 91.94 119 GLY A C 1
ATOM 942 O O . GLY A 1 119 ? -2.684 -10.047 -19.625 1 91.94 119 GLY A O 1
ATOM 943 N N . VAL A 1 120 ? -1.119 -11.531 -18.922 1 97.5 120 VAL A N 1
ATOM 944 C CA . VAL A 1 120 ? -1.97 -12.359 -18.062 1 97.5 120 VAL A CA 1
ATOM 945 C C . VAL A 1 120 ? -1.815 -11.922 -16.609 1 97.5 120 VAL A C 1
ATOM 947 O O . VAL A 1 120 ? -0.703 -11.648 -16.156 1 97.5 120 VAL A O 1
ATOM 950 N N . GLY A 1 121 ? -2.92 -11.797 -15.914 1 98.31 121 GLY A N 1
ATOM 951 C CA . GLY A 1 121 ? -2.877 -11.625 -14.469 1 98.31 121 GLY A CA 1
ATOM 952 C C . GLY A 1 121 ? -2.732 -12.93 -13.719 1 98.31 121 GLY A C 1
ATOM 953 O O . GLY A 1 121 ? -3.168 -13.984 -14.195 1 98.31 121 GLY A O 1
ATOM 954 N N . ILE A 1 122 ? -2.166 -12.844 -12.594 1 98.56 122 ILE A N 1
ATOM 955 C CA . ILE A 1 122 ? -1.99 -14.047 -11.789 1 98.56 122 ILE A CA 1
ATOM 956 C C . ILE A 1 122 ? -2.152 -13.719 -10.312 1 98.56 122 ILE A C 1
ATOM 958 O O . ILE A 1 122 ? -1.706 -12.664 -9.852 1 98.56 122 ILE A O 1
ATOM 962 N N . TYR A 1 123 ? -2.812 -14.57 -9.562 1 98.62 123 TYR A N 1
ATOM 963 C CA . TYR A 1 123 ? -2.928 -14.352 -8.125 1 98.62 123 TYR A CA 1
ATOM 964 C C . TYR A 1 123 ? -2.947 -15.672 -7.371 1 98.62 123 TYR A C 1
ATOM 966 O O . TYR A 1 123 ? -3.244 -16.719 -7.945 1 98.62 123 TYR A O 1
ATOM 974 N N . GLY A 1 124 ? -2.566 -15.594 -6.121 1 97.81 124 GLY A N 1
ATOM 975 C CA . GLY A 1 124 ? -2.555 -16.75 -5.238 1 97.81 124 GLY A CA 1
ATOM 976 C C . GLY A 1 124 ? -2.207 -16.406 -3.803 1 97.81 124 GLY A C 1
ATOM 977 O O . GLY A 1 124 ? -1.81 -15.273 -3.51 1 97.81 124 GLY A O 1
ATOM 978 N N . GLY A 1 125 ? -2.408 -17.359 -2.914 1 96.81 125 GLY A N 1
ATOM 979 C CA . GLY A 1 125 ? -2.084 -17.234 -1.502 1 96.81 125 GLY A CA 1
ATOM 980 C C . GLY A 1 125 ? -1.122 -18.297 -1.015 1 96.81 125 GLY A C 1
ATOM 981 O O . GLY A 1 125 ? -1.029 -19.375 -1.609 1 96.81 125 GLY A O 1
ATOM 982 N N . SER A 1 126 ? -0.431 -17.922 0.08 1 95.62 126 SER A N 1
ATOM 983 C CA . SER A 1 126 ? 0.5 -18.891 0.651 1 95.62 126 SER A CA 1
ATOM 984 C C . SER A 1 126 ? 1.541 -19.328 -0.374 1 95.62 126 SER A C 1
ATOM 986 O O . SER A 1 126 ? 2.225 -18.5 -0.968 1 95.62 126 SER A O 1
ATOM 988 N N . ALA A 1 127 ? 1.634 -20.641 -0.651 1 92.88 127 ALA A N 1
ATOM 989 C CA . ALA A 1 127 ? 2.537 -21.094 -1.706 1 92.88 127 ALA A CA 1
ATOM 990 C C . ALA A 1 127 ? 2.121 -20.531 -3.062 1 92.88 127 ALA A C 1
ATOM 992 O O . ALA A 1 127 ? 2.971 -20.25 -3.908 1 92.88 127 ALA A O 1
ATOM 993 N N . GLY A 1 128 ? 0.882 -20.328 -3.234 1 95.81 128 GLY A N 1
ATOM 994 C CA . GLY A 1 128 ? 0.382 -19.688 -4.441 1 95.81 128 GLY A CA 1
ATOM 995 C C . GLY A 1 128 ? 0.803 -18.234 -4.562 1 95.81 128 GLY A C 1
ATOM 996 O O . GLY A 1 128 ? 0.997 -17.734 -5.672 1 95.81 128 GLY A O 1
ATOM 997 N N . GLY A 1 129 ? 0.82 -17.562 -3.379 1 97.69 129 GLY A N 1
ATOM 998 C CA . GLY A 1 129 ? 1.353 -16.219 -3.393 1 97.69 129 GLY A CA 1
ATOM 999 C C . GLY A 1 129 ? 2.809 -16.156 -3.812 1 97.69 129 GLY A C 1
ATOM 1000 O O . GLY A 1 129 ? 3.203 -15.266 -4.574 1 97.69 129 GLY A O 1
ATOM 1001 N N . GLN A 1 130 ? 3.594 -17.078 -3.322 1 96.56 130 GLN A N 1
ATOM 1002 C CA . GLN A 1 130 ? 4.98 -17.203 -3.76 1 96.56 130 GLN A CA 1
ATOM 1003 C C . GLN A 1 130 ? 5.066 -17.438 -5.266 1 96.56 130 GLN A C 1
ATOM 1005 O O . GLN A 1 130 ? 5.871 -16.812 -5.953 1 96.56 130 GLN A O 1
ATOM 1010 N N . ASN A 1 131 ? 4.191 -18.297 -5.762 1 96.94 131 ASN A N 1
ATOM 1011 C CA . ASN A 1 131 ? 4.176 -18.594 -7.188 1 96.94 131 ASN A CA 1
ATOM 1012 C C . ASN A 1 131 ? 3.793 -17.375 -8.023 1 96.94 131 ASN A C 1
ATOM 1014 O O . ASN A 1 131 ? 4.379 -17.141 -9.078 1 96.94 131 ASN A O 1
ATOM 1018 N N . ALA A 1 132 ? 2.834 -16.641 -7.57 1 98.31 132 ALA A N 1
ATOM 1019 C CA . ALA A 1 132 ? 2.369 -15.484 -8.32 1 98.31 132 ALA A CA 1
ATOM 1020 C C . ALA A 1 132 ? 3.502 -14.484 -8.547 1 98.31 132 ALA A C 1
ATOM 1022 O O . ALA A 1 132 ? 3.689 -13.984 -9.656 1 98.31 132 ALA A O 1
ATOM 1023 N N . VAL A 1 133 ? 4.254 -14.234 -7.52 1 98.69 133 VAL A N 1
ATOM 1024 C CA . VAL A 1 133 ? 5.379 -13.312 -7.637 1 98.69 133 VAL A CA 1
ATOM 1025 C C . VAL A 1 133 ? 6.434 -13.898 -8.57 1 98.69 133 VAL A C 1
ATOM 1027 O O . VAL A 1 133 ? 6.984 -13.188 -9.422 1 98.69 133 VAL A O 1
ATOM 1030 N N . ALA A 1 134 ? 6.703 -15.188 -8.461 1 97.94 134 ALA A N 1
ATOM 1031 C CA . ALA A 1 134 ? 7.672 -15.836 -9.336 1 97.94 134 ALA A CA 1
ATOM 1032 C C . ALA A 1 134 ? 7.254 -15.719 -10.805 1 97.94 134 ALA A C 1
ATOM 1034 O O . ALA A 1 134 ? 8.094 -15.516 -11.68 1 97.94 134 ALA A O 1
ATOM 1035 N N . GLY A 1 135 ? 5.961 -15.93 -11.055 1 97.62 135 GLY A N 1
ATOM 1036 C CA . GLY A 1 135 ? 5.457 -15.742 -12.406 1 97.62 135 GLY A CA 1
ATOM 1037 C C . GLY A 1 135 ? 5.773 -14.367 -12.977 1 97.62 135 GLY A C 1
ATOM 1038 O O . GLY A 1 135 ? 6.191 -14.258 -14.133 1 97.62 135 GLY A O 1
ATOM 1039 N N . LEU A 1 136 ? 5.586 -13.391 -12.156 1 97.5 136 LEU A N 1
ATOM 1040 C CA . LEU A 1 136 ? 5.855 -12.023 -12.578 1 97.5 136 LEU A CA 1
ATOM 1041 C C . LEU A 1 136 ? 7.348 -11.812 -12.828 1 97.5 136 LEU A C 1
ATOM 1043 O O . LEU A 1 136 ? 7.734 -11.234 -13.852 1 97.5 136 LEU A O 1
ATOM 1047 N N . PHE A 1 137 ? 8.219 -12.297 -11.969 1 98.12 137 PHE A N 1
ATOM 1048 C CA . PHE A 1 137 ? 9.648 -11.992 -11.992 1 98.12 137 PHE A CA 1
ATOM 1049 C C . PHE A 1 137 ? 10.359 -12.812 -13.062 1 98.12 137 PHE A C 1
ATOM 1051 O O . PHE A 1 137 ? 11.352 -12.367 -13.641 1 98.12 137 PHE A O 1
ATOM 1058 N N . HIS A 1 138 ? 9.891 -13.992 -13.375 1 97.5 138 HIS A N 1
ATOM 1059 C CA . HIS A 1 138 ? 10.656 -14.914 -14.219 1 97.5 138 HIS A CA 1
ATOM 1060 C C . HIS A 1 138 ? 9.938 -15.18 -15.531 1 97.5 138 HIS A C 1
ATOM 1062 O O . HIS A 1 138 ? 10.531 -15.703 -16.469 1 97.5 138 HIS A O 1
ATOM 1068 N N . HIS A 1 139 ? 8.688 -14.852 -15.602 1 97 139 HIS A N 1
ATOM 1069 C CA . HIS A 1 139 ? 7.895 -15.117 -16.797 1 97 139 HIS A CA 1
ATOM 1070 C C . HIS A 1 139 ? 7.133 -13.875 -17.234 1 97 139 HIS A C 1
ATOM 1072 O O . HIS A 1 139 ? 5.941 -13.945 -17.547 1 97 139 HIS A O 1
ATOM 1078 N N . GLY A 1 140 ? 7.84 -12.781 -17.266 1 95.69 140 GLY A N 1
ATOM 1079 C CA . GLY A 1 140 ? 7.27 -11.484 -17.609 1 95.69 140 GLY A CA 1
ATOM 1080 C C . GLY A 1 140 ? 6.836 -11.398 -19.062 1 95.69 140 GLY A C 1
ATOM 1081 O O . GLY A 1 140 ? 6.164 -10.445 -19.453 1 95.69 140 GLY A O 1
ATOM 1082 N N 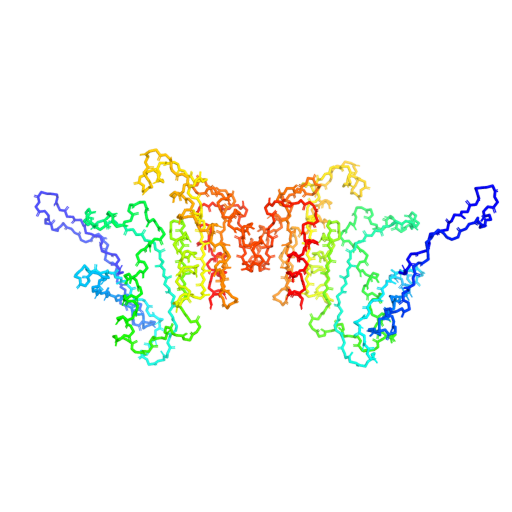. ASP A 1 141 ? 7.238 -12.375 -19.859 1 95.06 141 ASP A N 1
ATOM 1083 C CA . ASP A 1 141 ? 6.773 -12.445 -21.25 1 95.06 141 ASP A CA 1
ATOM 1084 C C . ASP A 1 141 ? 5.293 -12.812 -21.297 1 95.06 141 ASP A C 1
ATOM 1086 O O . ASP A 1 141 ? 4.629 -12.562 -22.312 1 95.06 141 ASP A O 1
ATOM 1090 N N . MET A 1 142 ? 4.789 -13.391 -20.203 1 96.31 142 MET A N 1
ATOM 1091 C CA . MET A 1 142 ? 3.385 -13.789 -20.156 1 96.31 142 MET A CA 1
ATOM 1092 C C . MET A 1 142 ? 2.633 -13.016 -19.078 1 96.31 142 MET A C 1
ATOM 1094 O O . MET A 1 142 ? 1.585 -12.43 -19.344 1 96.31 142 MET A O 1
ATOM 1098 N N . TYR A 1 143 ? 3.217 -12.891 -17.922 1 97.69 143 TYR A N 1
ATOM 1099 C CA . TYR A 1 143 ? 2.506 -12.32 -16.797 1 97.69 143 TYR A CA 1
ATOM 1100 C C . TYR A 1 143 ? 2.893 -10.859 -16.578 1 97.69 143 TYR A C 1
ATOM 1102 O O . TYR A 1 143 ? 4.078 -10.523 -16.562 1 97.69 143 TYR A O 1
ATOM 1110 N N . SER A 1 144 ? 1.896 -9.984 -16.297 1 97.81 144 SER A N 1
ATOM 1111 C CA . SER A 1 144 ? 2.184 -8.555 -16.203 1 97.81 144 SER A CA 1
ATOM 1112 C C . SER A 1 144 ? 1.642 -7.973 -14.898 1 97.81 144 SER A C 1
ATOM 1114 O O . SER A 1 144 ? 2.062 -6.898 -14.469 1 97.81 144 SER A O 1
ATOM 1116 N N . VAL A 1 145 ? 0.684 -8.641 -14.289 1 98.44 145 VAL A N 1
ATOM 1117 C CA . VAL A 1 145 ? 0.082 -8.18 -13.047 1 98.44 145 VAL A CA 1
ATOM 1118 C C . VAL A 1 145 ? -0.069 -9.344 -12.078 1 98.44 145 VAL A C 1
ATOM 1120 O O . VAL A 1 145 ? -0.564 -10.414 -12.453 1 98.44 145 VAL A O 1
ATOM 1123 N N . ALA A 1 146 ? 0.378 -9.164 -10.836 1 98.75 146 ALA A N 1
ATOM 1124 C CA . ALA A 1 146 ? 0.269 -10.227 -9.844 1 98.75 146 ALA A CA 1
ATOM 1125 C C . ALA A 1 146 ? -0.288 -9.695 -8.523 1 98.75 146 ALA A C 1
ATOM 1127 O O . ALA A 1 146 ? 0.037 -8.578 -8.109 1 98.75 146 ALA A O 1
ATOM 1128 N N . VAL A 1 147 ? -1.105 -10.445 -7.914 1 98.88 147 VAL A N 1
ATOM 1129 C CA . VAL A 1 147 ? -1.555 -10.242 -6.543 1 98.88 147 VAL A CA 1
ATOM 1130 C C . VAL A 1 147 ? -1.183 -11.453 -5.688 1 98.88 147 VAL A C 1
ATOM 1132 O O . VAL A 1 147 ? -1.619 -12.57 -5.965 1 98.88 147 VAL A O 1
ATOM 1135 N N . ALA A 1 148 ? -0.396 -11.219 -4.707 1 98.81 148 ALA A N 1
ATOM 1136 C CA . ALA A 1 148 ? 0.117 -12.312 -3.887 1 98.81 148 ALA A CA 1
ATOM 1137 C C . ALA A 1 148 ? -0.257 -12.117 -2.42 1 98.81 148 ALA A C 1
ATOM 1139 O O . ALA A 1 148 ? 0.121 -11.125 -1.802 1 98.81 148 ALA A O 1
ATOM 1140 N N . ASP A 1 149 ? -0.952 -13.102 -1.862 1 98.62 149 ASP A N 1
ATOM 1141 C CA . ASP A 1 149 ? -1.37 -13.055 -0.465 1 98.62 149 ASP A CA 1
ATOM 1142 C C . ASP A 1 149 ? -0.524 -13.992 0.394 1 98.62 149 ASP A C 1
ATOM 1144 O O . ASP A 1 149 ? -0.424 -15.188 0.106 1 98.62 149 ASP A O 1
ATOM 1148 N N . CYS A 1 150 ? 0.113 -13.445 1.428 1 97.69 150 CYS A N 1
ATOM 1149 C CA . CYS A 1 150 ? 0.817 -14.18 2.471 1 97.69 150 CYS A CA 1
ATOM 1150 C C . CYS A 1 150 ? 1.79 -15.188 1.864 1 97.69 150 CYS A C 1
ATOM 1152 O O . CYS A 1 150 ? 1.897 -16.312 2.34 1 97.69 150 CYS A O 1
ATOM 1154 N N . GLY A 1 151 ? 2.469 -14.82 0.851 1 96.25 151 GLY A N 1
ATOM 1155 C CA . GLY A 1 151 ? 3.41 -15.719 0.194 1 96.25 151 GLY A CA 1
ATOM 1156 C C . GLY A 1 151 ? 4.691 -15.914 0.98 1 96.25 151 GLY A C 1
ATOM 1157 O O . GLY A 1 151 ? 5.121 -15.016 1.713 1 96.25 151 GLY A O 1
ATOM 1158 N N . CYS A 1 152 ? 5.297 -17.094 0.806 1 94.19 152 CYS A N 1
ATOM 1159 C CA . CYS A 1 152 ? 6.633 -17.344 1.334 1 94.19 152 CYS A CA 1
ATOM 1160 C C . CYS A 1 152 ? 7.703 -16.953 0.319 1 94.19 152 CYS A C 1
ATOM 1162 O O . CYS A 1 152 ? 8.211 -17.812 -0.406 1 94.19 152 CYS A O 1
ATOM 1164 N N . HIS A 1 153 ? 8.141 -15.773 0.36 1 96.69 153 HIS A N 1
ATOM 1165 C CA . HIS A 1 153 ? 8.977 -15.211 -0.693 1 96.69 153 HIS A CA 1
ATOM 1166 C C . HIS A 1 153 ? 10.453 -15.445 -0.407 1 96.69 153 HIS A C 1
ATOM 1168 O O . HIS A 1 153 ? 11.312 -15.141 -1.24 1 96.69 153 HIS A O 1
ATOM 1174 N N . ASP A 1 154 ? 10.727 -15.977 0.735 1 93.12 154 ASP A N 1
ATOM 1175 C CA . ASP A 1 154 ? 12.016 -16.516 1.16 1 93.12 154 ASP A CA 1
ATOM 1176 C C . ASP A 1 154 ? 11.828 -17.641 2.172 1 93.12 154 ASP A C 1
ATOM 1178 O O . ASP A 1 154 ? 11.562 -17.391 3.35 1 93.12 154 ASP A O 1
ATOM 1182 N N . ASN A 1 155 ? 12.055 -18.812 1.751 1 90.5 155 ASN A N 1
ATOM 1183 C CA . ASN A 1 155 ? 11.758 -20 2.549 1 90.5 155 ASN A CA 1
ATOM 1184 C C . ASN A 1 155 ? 12.695 -20.125 3.742 1 90.5 155 ASN A C 1
ATOM 1186 O O . ASN A 1 155 ? 12.461 -20.922 4.645 1 90.5 155 ASN A O 1
ATOM 1190 N N . ARG A 1 156 ? 13.766 -19.406 3.809 1 89.38 156 ARG A N 1
ATOM 1191 C CA . ARG A 1 156 ? 14.68 -19.422 4.941 1 89.38 156 ARG A CA 1
ATOM 1192 C C . ARG A 1 156 ? 14.008 -18.875 6.195 1 89.38 156 ARG A C 1
ATOM 1194 O O . ARG A 1 156 ? 14.406 -19.203 7.316 1 89.38 156 ARG A O 1
ATOM 1201 N N . VAL A 1 157 ? 12.945 -17.938 5.965 1 83.38 157 VAL A N 1
ATOM 1202 C CA . VAL A 1 157 ? 12.312 -17.281 7.102 1 83.38 157 VAL A CA 1
ATOM 1203 C C . VAL A 1 157 ? 10.945 -17.891 7.367 1 83.38 157 VAL A C 1
ATOM 1205 O O . VAL A 1 157 ? 10.18 -17.391 8.203 1 83.38 157 VAL A O 1
ATOM 1208 N N . ASP A 1 158 ? 10.609 -18.906 6.699 1 84.25 158 ASP A N 1
ATOM 1209 C CA . ASP A 1 158 ? 9.336 -19.594 6.871 1 84.25 158 ASP A CA 1
ATOM 1210 C C . ASP A 1 158 ? 9.484 -20.812 7.785 1 84.25 158 ASP A C 1
ATOM 1212 O O . ASP A 1 158 ? 10.547 -21.016 8.375 1 84.25 158 ASP A O 1
ATOM 1216 N N . LYS A 1 159 ? 8.414 -21.484 7.977 1 80.38 159 LYS A N 1
ATOM 1217 C CA . LYS A 1 159 ? 8.406 -22.641 8.859 1 80.38 159 LYS A CA 1
ATOM 1218 C C . LYS A 1 159 ? 9.273 -23.766 8.297 1 80.38 159 LYS A C 1
ATOM 1220 O O . LYS A 1 159 ? 9.312 -23.984 7.082 1 80.38 159 LYS A O 1
ATOM 1225 N N . LEU A 1 160 ? 9.898 -24.531 9.125 1 77.44 160 LEU A N 1
ATOM 1226 C CA . LEU A 1 160 ? 10.914 -25.516 8.773 1 77.44 160 LEU A CA 1
ATOM 1227 C C . LEU A 1 160 ? 10.281 -26.75 8.148 1 77.44 160 LEU A C 1
ATOM 1229 O O . LEU A 1 160 ? 10.789 -27.281 7.16 1 77.44 160 LEU A O 1
ATOM 1233 N N . TRP A 1 161 ? 9.195 -27.156 8.688 1 77 161 TRP A N 1
ATOM 1234 C CA . TRP A 1 161 ? 8.672 -28.453 8.312 1 77 161 TRP A CA 1
ATOM 1235 C C . TRP A 1 161 ? 8.266 -28.484 6.84 1 77 161 TRP A C 1
ATOM 1237 O O . TRP A 1 161 ? 8.547 -29.453 6.129 1 77 161 TRP A O 1
ATOM 1247 N N . TRP A 1 162 ? 7.695 -27.547 6.344 1 77.88 162 TRP A N 1
ATOM 1248 C CA . TRP A 1 162 ? 7.254 -27.516 4.953 1 77.88 162 TRP A CA 1
ATOM 1249 C C . TRP A 1 162 ? 8.438 -27.344 4.008 1 77.88 162 TRP A C 1
ATOM 1251 O O . TRP A 1 162 ? 8.562 -28.062 3.018 1 77.88 162 TRP A O 1
ATOM 1261 N N . ASN A 1 163 ? 9.281 -26.484 4.309 1 78.69 163 ASN A N 1
ATOM 1262 C CA . ASN A 1 163 ? 10.383 -26.141 3.418 1 78.69 163 ASN A CA 1
ATOM 1263 C C . ASN A 1 163 ? 11.375 -27.297 3.285 1 78.69 163 ASN A C 1
ATOM 1265 O O . ASN A 1 163 ? 11.914 -27.531 2.203 1 78.69 163 ASN A O 1
ATOM 1269 N N . GLU A 1 164 ? 11.57 -27.969 4.406 1 78.56 164 GLU A N 1
ATOM 1270 C CA . GLU A 1 164 ? 12.508 -29.094 4.344 1 78.56 164 GLU A CA 1
ATOM 1271 C C . GLU A 1 164 ? 11.953 -30.234 3.494 1 78.56 164 GLU A C 1
ATOM 1273 O O . GLU A 1 164 ? 12.711 -30.969 2.865 1 78.56 164 GLU A O 1
ATOM 1278 N N . LEU A 1 165 ? 10.656 -30.328 3.412 1 78.31 165 LEU A N 1
ATOM 1279 C CA . LEU A 1 165 ? 10.016 -31.344 2.588 1 78.31 165 LEU A CA 1
ATOM 1280 C C . LEU A 1 165 ? 10.266 -31.078 1.106 1 78.31 165 LEU A C 1
ATOM 1282 O O . LEU A 1 165 ? 10.445 -32 0.325 1 78.31 165 LEU A O 1
ATOM 1286 N N . TRP A 1 166 ? 10.445 -29.844 0.757 1 83.5 166 TRP A N 1
ATOM 1287 C CA . TRP A 1 166 ? 10.516 -29.5 -0.662 1 83.5 166 TRP A CA 1
ATOM 1288 C C . TRP A 1 166 ? 11.906 -29.031 -1.046 1 83.5 166 TRP A C 1
ATOM 1290 O O . TRP A 1 166 ? 12.328 -29.172 -2.199 1 83.5 166 TRP A O 1
ATOM 1300 N N . MET A 1 167 ? 12.602 -28.531 -0.122 1 87.31 167 MET A N 1
ATOM 1301 C CA . MET A 1 167 ? 13.906 -27.953 -0.419 1 87.31 167 MET A CA 1
ATOM 1302 C C . MET A 1 167 ? 15.031 -28.859 0.069 1 87.31 167 MET A C 1
ATOM 1304 O O . MET A 1 167 ? 16.188 -28.688 -0.337 1 87.31 167 MET A O 1
ATOM 1308 N N . GLY A 1 168 ? 14.625 -29.75 0.88 1 82.81 168 GLY A N 1
ATOM 1309 C CA . GLY A 1 168 ? 15.586 -30.734 1.336 1 82.81 168 GLY A CA 1
ATOM 1310 C C . GLY A 1 168 ? 16.312 -30.328 2.6 1 82.81 168 GLY A C 1
ATOM 1311 O O . GLY A 1 168 ? 16.172 -29.188 3.066 1 82.81 168 GLY A O 1
ATOM 1312 N N . HIS A 1 169 ? 16.969 -31.312 3.168 1 81.38 169 HIS A N 1
ATOM 1313 C CA . HIS A 1 169 ? 17.875 -31.203 4.301 1 81.38 169 HIS A CA 1
ATOM 1314 C C . HIS A 1 169 ? 19.219 -31.844 3.982 1 81.38 169 HIS A C 1
ATOM 1316 O O . HIS A 1 169 ? 19.281 -32.875 3.322 1 81.38 169 HIS A O 1
ATOM 1322 N N . PRO A 1 170 ? 20.453 -31.234 4.41 1 83.56 170 PRO A N 1
ATOM 1323 C CA . PRO A 1 170 ? 20.531 -30.047 5.27 1 83.56 170 PRO A CA 1
ATOM 1324 C C . PRO A 1 170 ? 20.281 -28.75 4.508 1 83.56 170 PRO A C 1
ATOM 1326 O O . PRO A 1 170 ? 20.203 -28.75 3.279 1 83.56 170 PRO A O 1
ATOM 1329 N N . PHE A 1 171 ? 20.141 -27.734 5.223 1 85.94 171 PHE A N 1
ATOM 1330 C CA . PHE A 1 171 ? 19.953 -26.391 4.699 1 85.94 171 PHE A CA 1
ATOM 1331 C C . PHE A 1 171 ? 21.078 -26.016 3.738 1 85.94 171 PHE A C 1
ATOM 1333 O O . PHE A 1 171 ? 22.25 -26.297 4.004 1 85.94 171 PHE A O 1
ATOM 1340 N N . ASN A 1 172 ? 20.719 -25.578 2.562 1 90.19 172 ASN A N 1
ATOM 1341 C CA . ASN A 1 172 ? 21.625 -25.078 1.529 1 90.19 172 ASN A CA 1
ATOM 1342 C C . ASN A 1 172 ? 21.266 -23.641 1.139 1 90.19 172 ASN A C 1
ATOM 1344 O O . ASN A 1 172 ? 20.266 -23.406 0.467 1 90.19 172 ASN A O 1
ATOM 1348 N N . ASP A 1 173 ? 22.156 -22.734 1.458 1 90.88 173 ASP A N 1
ATOM 1349 C CA . ASP A 1 173 ? 21.891 -21.312 1.302 1 90.88 173 ASP A CA 1
ATOM 1350 C C . ASP A 1 173 ? 21.703 -20.938 -0.168 1 90.88 173 ASP A C 1
ATOM 1352 O O . ASP A 1 173 ? 20.781 -20.188 -0.508 1 90.88 173 ASP A O 1
ATOM 1356 N N . GLN A 1 174 ? 22.547 -21.469 -1.009 1 93.38 174 GLN A N 1
ATOM 1357 C CA . GLN A 1 174 ? 22.469 -21.156 -2.432 1 93.38 174 GLN A CA 1
ATOM 1358 C C . GLN A 1 174 ? 21.172 -21.656 -3.039 1 93.38 174 GLN A C 1
ATOM 1360 O O . GLN A 1 174 ? 20.547 -20.953 -3.84 1 93.38 174 GLN A O 1
ATOM 1365 N N . LEU A 1 175 ? 20.781 -22.781 -2.611 1 92.75 175 LEU A N 1
ATOM 1366 C CA . LEU A 1 175 ? 19.531 -23.375 -3.105 1 92.75 175 LEU A CA 1
ATOM 1367 C C . LEU A 1 175 ? 18.328 -22.547 -2.672 1 92.75 175 LEU A C 1
ATOM 1369 O O . LEU A 1 175 ? 17.453 -22.266 -3.484 1 92.75 175 LEU A O 1
ATOM 1373 N N . TYR A 1 176 ? 18.344 -22.172 -1.43 1 92.81 176 TYR A N 1
ATOM 1374 C CA . TYR A 1 176 ? 17.234 -21.391 -0.901 1 92.81 176 TYR A CA 1
ATOM 1375 C C . TYR A 1 176 ? 17.188 -20.016 -1.553 1 92.81 176 TYR A C 1
ATOM 1377 O O . TYR A 1 176 ? 16.109 -19.531 -1.911 1 92.81 176 TYR A O 1
ATOM 1385 N N . ALA A 1 177 ? 18.344 -19.406 -1.754 1 94.19 177 ALA A N 1
ATOM 1386 C CA . ALA A 1 177 ? 18.391 -18.094 -2.395 1 94.19 177 ALA A CA 1
ATOM 1387 C C . ALA A 1 177 ? 17.891 -18.172 -3.834 1 94.19 177 ALA A C 1
ATOM 1389 O O . ALA A 1 177 ? 17.188 -17.266 -4.297 1 94.19 177 ALA A O 1
ATOM 1390 N N . ALA A 1 178 ? 18.203 -19.234 -4.465 1 94.81 178 ALA A N 1
ATOM 1391 C CA . ALA A 1 178 ? 17.844 -19.406 -5.871 1 94.81 178 ALA A CA 1
ATOM 1392 C C . ALA A 1 178 ? 16.344 -19.547 -6.035 1 94.81 178 ALA A C 1
ATOM 1394 O O . ALA A 1 178 ? 15.797 -19.312 -7.117 1 94.81 178 ALA A O 1
ATOM 1395 N N . ASN A 1 179 ? 15.68 -19.922 -4.934 1 94.69 179 ASN A N 1
ATOM 1396 C CA . ASN A 1 179 ? 14.234 -20.141 -5 1 94.69 179 ASN A CA 1
ATOM 1397 C C . ASN A 1 179 ? 13.477 -19.016 -4.297 1 94.69 179 ASN A C 1
ATOM 1399 O O . ASN A 1 179 ? 12.25 -19.062 -4.18 1 94.69 179 ASN A O 1
ATOM 1403 N N . ALA A 1 180 ? 14.18 -18 -3.82 1 95.69 180 ALA A N 1
ATOM 1404 C CA . ALA A 1 180 ? 13.562 -16.906 -3.084 1 95.69 180 ALA A CA 1
ATOM 1405 C C . ALA A 1 180 ? 13.195 -15.75 -4.02 1 95.69 180 ALA A C 1
ATOM 1407 O O . ALA A 1 180 ? 14.055 -15.219 -4.723 1 95.69 180 ALA A O 1
ATOM 1408 N N . ASN A 1 181 ? 11.945 -15.398 -3.982 1 97.88 181 ASN A N 1
ATOM 1409 C CA . ASN A 1 181 ? 11.508 -14.266 -4.785 1 97.88 181 ASN A CA 1
ATOM 1410 C C . ASN A 1 181 ? 12.305 -13 -4.453 1 97.88 181 ASN A C 1
ATOM 1412 O O . ASN A 1 181 ? 12.609 -12.203 -5.344 1 97.88 181 ASN A O 1
ATOM 1416 N N . ALA A 1 182 ? 12.641 -12.789 -3.191 1 97.06 182 ALA A N 1
ATOM 1417 C CA . ALA A 1 182 ? 13.32 -11.578 -2.729 1 97.06 182 ALA A CA 1
ATOM 1418 C C . ALA A 1 182 ? 14.656 -11.391 -3.449 1 97.06 182 ALA A C 1
ATOM 1420 O O . ALA A 1 182 ? 15.102 -10.258 -3.658 1 97.06 182 ALA A O 1
ATOM 1421 N N . THR A 1 183 ? 15.258 -12.484 -3.891 1 97.25 183 THR A N 1
ATOM 1422 C CA . THR A 1 183 ? 16.547 -12.445 -4.59 1 97.25 183 THR A CA 1
ATOM 1423 C C . THR A 1 183 ? 16.391 -11.805 -5.965 1 97.25 183 THR A C 1
ATOM 1425 O O . THR A 1 183 ? 17.359 -11.289 -6.523 1 97.25 183 THR A O 1
ATOM 1428 N N . TYR A 1 184 ? 15.172 -11.734 -6.477 1 98.19 184 TYR A N 1
ATOM 1429 C CA . TYR A 1 184 ? 14.992 -11.398 -7.883 1 98.19 184 TYR A CA 1
ATOM 1430 C C . TYR A 1 184 ? 14.094 -10.172 -8.039 1 98.19 184 TYR A C 1
ATOM 1432 O O . TYR A 1 184 ? 13.539 -9.938 -9.117 1 98.19 184 TYR A O 1
ATOM 1440 N N . ALA A 1 185 ? 13.969 -9.391 -6.988 1 98.19 185 ALA A N 1
ATOM 1441 C CA . ALA A 1 185 ? 13.109 -8.211 -7.016 1 98.19 185 ALA A CA 1
ATOM 1442 C C . ALA A 1 185 ? 13.484 -7.289 -8.172 1 98.19 185 ALA A C 1
ATOM 1444 O O . ALA A 1 185 ? 12.617 -6.66 -8.781 1 98.19 185 ALA A O 1
ATOM 1445 N N . HIS A 1 186 ? 14.758 -7.262 -8.57 1 97.81 186 HIS A N 1
ATOM 1446 C CA . HIS A 1 186 ? 15.266 -6.371 -9.609 1 97.81 186 HIS A CA 1
ATOM 1447 C C . HIS A 1 186 ? 14.789 -6.812 -10.992 1 97.81 186 HIS A C 1
ATOM 1449 O O . HIS A 1 186 ? 14.914 -6.066 -11.969 1 97.81 186 HIS A O 1
ATOM 1455 N N . HIS A 1 187 ? 14.227 -7.988 -11.102 1 97.69 187 HIS A N 1
ATOM 1456 C CA . HIS A 1 187 ? 13.742 -8.492 -12.375 1 97.69 187 HIS A CA 1
ATOM 1457 C C . HIS A 1 187 ? 12.414 -7.84 -12.766 1 97.69 187 HIS A C 1
ATOM 1459 O O . HIS A 1 187 ? 11.992 -7.918 -13.922 1 97.69 187 HIS A O 1
ATOM 1465 N N . MET A 1 188 ? 11.711 -7.242 -11.773 1 97.81 188 MET A N 1
ATOM 1466 C CA . MET A 1 188 ? 10.406 -6.652 -12.086 1 97.81 188 MET A CA 1
ATOM 1467 C C . MET A 1 188 ? 10.547 -5.555 -13.141 1 97.81 188 MET A C 1
ATOM 1469 O O . MET A 1 188 ? 11.391 -4.664 -13.008 1 97.81 188 MET A O 1
ATOM 1473 N N . GLN A 1 189 ? 9.719 -5.621 -14.109 1 96.44 189 GLN A N 1
ATOM 1474 C CA . GLN A 1 189 ? 9.789 -4.684 -15.227 1 96.44 189 GLN A CA 1
ATOM 1475 C C . GLN A 1 189 ? 8.875 -3.486 -14.992 1 96.44 189 GLN A C 1
ATOM 1477 O O . GLN A 1 189 ? 7.898 -3.578 -14.242 1 96.44 189 GLN A O 1
ATOM 1482 N N . PRO A 1 190 ? 9.086 -2.385 -15.711 1 94.81 190 PRO A N 1
ATOM 1483 C CA . PRO A 1 190 ? 8.336 -1.147 -15.469 1 94.81 190 PRO A CA 1
ATOM 1484 C C . PRO A 1 190 ? 6.852 -1.282 -15.797 1 94.81 190 PRO A C 1
ATOM 1486 O O . PRO A 1 190 ? 6.023 -0.6 -15.188 1 94.81 190 PRO A O 1
ATOM 1489 N N . HIS A 1 191 ? 6.617 -2.143 -16.703 1 94.94 191 HIS A N 1
ATOM 1490 C CA . HIS A 1 191 ? 5.223 -2.262 -17.125 1 94.94 191 HIS A CA 1
ATOM 1491 C C . HIS A 1 191 ? 4.461 -3.221 -16.219 1 94.94 191 HIS A C 1
ATOM 1493 O O . HIS A 1 191 ? 3.238 -3.346 -16.328 1 94.94 191 HIS A O 1
ATOM 1499 N N . GLN A 1 192 ? 5.121 -3.916 -15.32 1 97.88 192 GLN A N 1
ATOM 1500 C CA . GLN A 1 192 ? 4.488 -4.906 -14.453 1 97.88 192 GLN A CA 1
ATOM 1501 C C . GLN A 1 192 ? 3.988 -4.262 -13.164 1 97.88 192 GLN A C 1
ATOM 1503 O O . GLN A 1 192 ? 4.48 -3.211 -12.758 1 97.88 192 GLN A O 1
ATOM 1508 N N . HIS A 1 193 ? 2.99 -4.891 -12.633 1 98.5 193 HIS A N 1
ATOM 1509 C CA . HIS A 1 193 ? 2.369 -4.402 -11.406 1 98.5 193 HIS A CA 1
ATOM 1510 C C . HIS A 1 193 ? 2.227 -5.52 -10.375 1 98.5 193 HIS A C 1
ATOM 1512 O O . HIS A 1 193 ? 1.879 -6.652 -10.727 1 98.5 193 HIS A O 1
ATOM 1518 N N . LEU A 1 194 ? 2.477 -5.223 -9.125 1 98.88 194 LEU A N 1
ATOM 1519 C CA . LEU A 1 194 ? 2.445 -6.215 -8.055 1 98.88 194 LEU A CA 1
ATOM 1520 C C . LEU A 1 194 ? 1.725 -5.672 -6.828 1 98.88 194 LEU A C 1
ATOM 1522 O O . LEU A 1 194 ? 2.031 -4.574 -6.355 1 98.88 194 LEU A O 1
ATOM 1526 N N . GLN A 1 195 ? 0.762 -6.367 -6.348 1 98.88 195 GLN A N 1
ATOM 1527 C CA . GLN A 1 195 ? 0.14 -6.121 -5.051 1 98.88 195 GLN A CA 1
ATOM 1528 C C . GLN A 1 195 ? 0.442 -7.254 -4.07 1 98.88 195 GLN A C 1
ATOM 1530 O O . GLN A 1 195 ? 0.267 -8.43 -4.402 1 98.88 195 GLN A O 1
ATOM 1535 N N . LEU A 1 196 ? 0.938 -6.914 -2.971 1 98.88 196 LEU A N 1
ATOM 1536 C CA . LEU A 1 196 ? 1.162 -7.863 -1.886 1 98.88 196 LEU A CA 1
ATOM 1537 C C . LEU A 1 196 ? 0.165 -7.641 -0.754 1 98.88 196 LEU A C 1
ATOM 1539 O O . LEU A 1 196 ? -0.062 -6.504 -0.334 1 98.88 196 LEU A O 1
ATOM 1543 N N . THR A 1 197 ? -0.44 -8.664 -0.314 1 98.75 197 THR A N 1
ATOM 1544 C CA . THR A 1 197 ? -1.31 -8.609 0.855 1 98.75 197 THR A CA 1
ATOM 1545 C C . THR A 1 197 ? -0.733 -9.438 2.002 1 98.75 197 THR A C 1
ATOM 1547 O O . THR A 1 197 ? -0.169 -10.508 1.777 1 98.75 197 THR A O 1
ATOM 1550 N N . VAL A 1 198 ? -0.918 -8.922 3.246 1 98.44 198 VAL A N 1
ATOM 1551 C CA . VAL A 1 198 ? -0.312 -9.602 4.387 1 98.44 198 VAL A CA 1
ATOM 1552 C C . VAL A 1 198 ? -1.142 -9.352 5.641 1 98.44 198 VAL A C 1
ATOM 1554 O O . VAL A 1 198 ? -1.53 -8.211 5.914 1 98.44 198 VAL A O 1
ATOM 1557 N N . GLY A 1 199 ? -1.485 -10.414 6.336 1 98.38 199 GLY A N 1
ATOM 1558 C CA . GLY A 1 199 ? -2.02 -10.305 7.684 1 98.38 199 GLY A CA 1
ATOM 1559 C C . GLY A 1 199 ? -0.94 -10.234 8.75 1 98.38 199 GLY A C 1
ATOM 1560 O O . GLY A 1 199 ? -0.091 -11.117 8.844 1 98.38 199 GLY A O 1
ATOM 1561 N N . MET A 1 200 ? -1.046 -9.266 9.594 1 97.19 200 MET A N 1
ATOM 1562 C CA . MET A 1 200 ? 0.013 -9.031 10.578 1 97.19 200 MET A CA 1
ATOM 1563 C C . MET A 1 200 ? -0.015 -10.094 11.672 1 97.19 200 MET A C 1
ATOM 1565 O O . MET A 1 200 ? 0.963 -10.266 12.398 1 97.19 200 MET A O 1
ATOM 1569 N N . LEU A 1 201 ? -1.07 -10.828 11.781 1 97.06 201 LEU A N 1
ATOM 1570 C CA . LEU A 1 201 ? -1.189 -11.883 12.789 1 97.06 201 LEU A CA 1
ATOM 1571 C C . LEU A 1 201 ? -1.03 -13.258 12.156 1 97.06 201 LEU A C 1
ATOM 1573 O O . LEU A 1 201 ? -1.475 -14.266 12.719 1 97.06 201 LEU A O 1
ATOM 1577 N N . ASP A 1 202 ? -0.467 -13.336 10.984 1 96.75 202 ASP A N 1
ATOM 1578 C CA . ASP A 1 202 ? -0.234 -14.602 10.289 1 96.75 202 ASP A CA 1
ATOM 1579 C C . ASP A 1 202 ? 0.743 -15.477 11.07 1 96.75 202 ASP A C 1
ATOM 1581 O O . ASP A 1 202 ? 1.922 -15.141 11.195 1 96.75 202 ASP A O 1
ATOM 1585 N N . ALA A 1 203 ? 0.315 -16.609 11.508 1 94.31 203 ALA A N 1
ATOM 1586 C CA . ALA A 1 203 ? 1.15 -17.531 12.289 1 94.31 203 ALA A CA 1
ATOM 1587 C C . ALA A 1 203 ? 1.663 -18.672 11.43 1 94.31 203 ALA A C 1
ATOM 1589 O O . ALA A 1 203 ? 2.43 -19.516 11.898 1 94.31 203 ALA A O 1
ATOM 1590 N N . ASN A 1 204 ? 1.186 -18.672 10.203 1 94.06 204 ASN A N 1
ATOM 1591 C CA . ASN A 1 204 ? 1.616 -19.734 9.289 1 94.06 204 ASN A CA 1
ATOM 1592 C C . ASN A 1 204 ? 2.811 -19.281 8.445 1 94.06 204 ASN A C 1
ATOM 1594 O O . ASN A 1 204 ? 3.844 -19.953 8.422 1 94.06 204 ASN A O 1
ATOM 1598 N N . VAL A 1 205 ? 2.688 -18.234 7.73 1 94.94 205 VAL A N 1
ATOM 1599 C CA . VAL A 1 205 ? 3.789 -17.562 7.055 1 94.94 205 VAL A CA 1
ATOM 1600 C C . VAL A 1 205 ? 4.074 -16.234 7.746 1 94.94 205 VAL A C 1
ATOM 1602 O O . VAL A 1 205 ? 3.295 -15.281 7.625 1 94.94 205 VAL A O 1
ATOM 1605 N N . ASP A 1 206 ? 5.164 -16.156 8.375 1 94.62 206 ASP A N 1
ATOM 1606 C CA . ASP A 1 206 ? 5.508 -14.945 9.109 1 94.62 206 ASP A CA 1
ATOM 1607 C C . ASP A 1 206 ? 5.441 -13.711 8.211 1 94.62 206 ASP A C 1
ATOM 1609 O O . ASP A 1 206 ? 5.996 -13.711 7.109 1 94.62 206 ASP A O 1
ATOM 1613 N N . PRO A 1 207 ? 4.82 -12.633 8.688 1 96.25 207 PRO A N 1
ATOM 1614 C CA . PRO A 1 207 ? 4.723 -11.406 7.883 1 96.25 207 PRO A CA 1
ATOM 1615 C C . PRO A 1 207 ? 6.086 -10.883 7.434 1 96.25 207 PRO A C 1
ATOM 1617 O O . PRO A 1 207 ? 6.18 -10.188 6.422 1 96.25 207 PRO A O 1
ATOM 1620 N N . ALA A 1 208 ? 7.125 -11.227 8.109 1 94.75 208 ALA A N 1
ATOM 1621 C CA . ALA A 1 208 ? 8.477 -10.812 7.746 1 94.75 208 ALA A CA 1
ATOM 1622 C C . ALA A 1 208 ? 8.828 -11.273 6.328 1 94.75 208 ALA A C 1
ATOM 1624 O O . ALA A 1 208 ? 9.594 -10.609 5.629 1 94.75 208 ALA A O 1
ATOM 1625 N N . CYS A 1 209 ? 8.266 -12.398 5.918 1 95.19 209 CYS A N 1
ATOM 1626 C CA . CYS A 1 209 ? 8.516 -12.891 4.57 1 95.19 209 CYS A CA 1
ATOM 1627 C C . CYS A 1 209 ? 8.062 -11.883 3.523 1 95.19 209 CYS A C 1
ATOM 1629 O O . CYS A 1 209 ? 8.797 -11.57 2.588 1 95.19 209 CYS A O 1
ATOM 1631 N N . THR A 1 210 ? 6.875 -11.375 3.723 1 97.94 210 THR A N 1
ATOM 1632 C CA . THR A 1 210 ? 6.34 -10.375 2.811 1 97.94 210 THR A CA 1
ATOM 1633 C C . THR A 1 210 ? 7.152 -9.086 2.893 1 97.94 210 THR A C 1
ATOM 1635 O O . THR A 1 210 ? 7.52 -8.508 1.864 1 97.94 210 THR A O 1
ATOM 1638 N N . PHE A 1 211 ? 7.488 -8.641 4.059 1 97.75 211 PHE A N 1
ATOM 1639 C CA . PHE A 1 211 ? 8.164 -7.363 4.234 1 97.75 211 PHE A CA 1
ATOM 1640 C C . PHE A 1 211 ? 9.594 -7.434 3.711 1 97.75 211 PHE A C 1
ATOM 1642 O O . PHE A 1 211 ? 10.133 -6.434 3.223 1 97.75 211 PHE A O 1
ATOM 1649 N N . GLN A 1 212 ? 10.242 -8.625 3.77 1 97.25 212 GLN A N 1
ATOM 1650 C CA . GLN A 1 212 ? 11.555 -8.781 3.158 1 97.25 212 GLN A CA 1
ATOM 1651 C C . GLN A 1 212 ? 11.492 -8.57 1.647 1 97.25 212 GLN A C 1
ATOM 1653 O O . GLN A 1 212 ? 12.383 -7.961 1.06 1 97.25 212 GLN A O 1
ATOM 1658 N N . LEU A 1 213 ? 10.453 -9.125 1.048 1 98.5 213 LEU A N 1
ATOM 1659 C CA . LEU A 1 213 ? 10.281 -8.867 -0.378 1 98.5 213 LEU A CA 1
ATOM 1660 C C . LEU A 1 213 ? 10.023 -7.387 -0.641 1 98.5 213 LEU A C 1
ATOM 1662 O O . LEU A 1 213 ? 10.586 -6.816 -1.578 1 98.5 213 LEU A O 1
ATOM 1666 N N . VAL A 1 214 ? 9.172 -6.727 0.161 1 98.69 214 VAL A N 1
ATOM 1667 C CA . VAL A 1 214 ? 8.914 -5.297 0.029 1 98.69 214 VAL A CA 1
ATOM 1668 C C . VAL A 1 214 ? 10.227 -4.527 0.082 1 98.69 214 VAL A C 1
ATOM 1670 O O . VAL A 1 214 ? 10.492 -3.674 -0.767 1 98.69 214 VAL A O 1
ATOM 1673 N N . GLN A 1 215 ? 11.031 -4.855 1.039 1 98.44 215 GLN A N 1
ATOM 1674 C CA . GLN A 1 215 ? 12.312 -4.176 1.179 1 98.44 215 GLN A CA 1
ATOM 1675 C C . GLN A 1 215 ? 13.18 -4.379 -0.059 1 98.44 215 GLN A C 1
ATOM 1677 O O . GLN A 1 215 ? 13.828 -3.443 -0.531 1 98.44 215 GLN A O 1
ATOM 1682 N N . ALA A 1 216 ? 13.234 -5.633 -0.537 1 98.5 216 ALA A N 1
ATOM 1683 C CA . ALA A 1 216 ? 14.016 -5.922 -1.732 1 98.5 216 ALA A CA 1
ATOM 1684 C C . ALA A 1 216 ? 13.539 -5.086 -2.918 1 98.5 216 ALA A C 1
ATOM 1686 O O . ALA A 1 216 ? 14.352 -4.598 -3.707 1 98.5 216 ALA A O 1
ATOM 1687 N N . LEU A 1 217 ? 12.266 -4.938 -3.055 1 98.75 217 LEU A N 1
ATOM 1688 C CA . LEU A 1 217 ? 11.695 -4.137 -4.133 1 98.75 217 LEU A CA 1
ATOM 1689 C C . LEU A 1 217 ? 12.047 -2.664 -3.963 1 98.75 217 LEU A C 1
ATOM 1691 O O . LEU A 1 217 ? 12.391 -1.989 -4.934 1 98.75 217 LEU A O 1
ATOM 1695 N N . ILE A 1 218 ? 11.969 -2.131 -2.723 1 98.38 218 ILE A N 1
ATOM 1696 C CA . ILE A 1 218 ? 12.352 -0.757 -2.424 1 98.38 218 ILE A CA 1
ATOM 1697 C C . ILE A 1 218 ? 13.828 -0.545 -2.783 1 98.38 218 ILE A C 1
ATOM 1699 O O . ILE A 1 218 ? 14.172 0.44 -3.436 1 98.38 218 ILE A O 1
ATOM 1703 N N . ASP A 1 219 ? 14.68 -1.547 -2.391 1 98.06 219 ASP A N 1
ATOM 1704 C CA . ASP A 1 219 ? 16.109 -1.457 -2.678 1 98.06 219 ASP A CA 1
ATOM 1705 C C . ASP A 1 219 ? 16.359 -1.402 -4.184 1 98.06 219 ASP A C 1
ATOM 1707 O O . ASP A 1 219 ? 17.297 -0.75 -4.633 1 98.06 219 ASP A O 1
ATOM 1711 N N . ALA A 1 220 ? 15.523 -2.059 -4.938 1 98 220 ALA A N 1
ATOM 1712 C CA . ALA A 1 220 ? 15.656 -2.096 -6.395 1 98 220 ALA A CA 1
ATOM 1713 C C . ALA A 1 220 ? 14.875 -0.954 -7.043 1 98 220 ALA A C 1
ATOM 1715 O O . ALA A 1 220 ? 14.789 -0.874 -8.266 1 98 220 ALA A O 1
ATOM 1716 N N . ASP A 1 221 ? 14.227 -0.094 -6.246 1 97.75 221 ASP A N 1
ATOM 1717 C CA . ASP A 1 221 ? 13.398 1.038 -6.66 1 97.75 221 ASP A CA 1
ATOM 1718 C C . ASP A 1 221 ? 12.25 0.583 -7.559 1 97.75 221 ASP A C 1
ATOM 1720 O O . ASP A 1 221 ? 12.031 1.153 -8.633 1 97.75 221 ASP A O 1
ATOM 1724 N N . LYS A 1 222 ? 11.648 -0.558 -7.195 1 98.31 222 LYS A N 1
ATOM 1725 C CA . LYS A 1 222 ? 10.477 -1.09 -7.887 1 98.31 222 LYS A CA 1
ATOM 1726 C C . LYS A 1 222 ? 9.195 -0.767 -7.125 1 98.31 222 LYS A C 1
ATOM 1728 O O . LYS A 1 222 ? 9.156 -0.846 -5.898 1 98.31 222 LYS A O 1
ATOM 1733 N N . ASP A 1 223 ? 8.164 -0.441 -7.887 1 97.5 223 ASP A N 1
ATOM 1734 C CA . ASP A 1 223 ? 6.891 -0.089 -7.27 1 97.5 223 ASP A CA 1
ATOM 1735 C C . ASP A 1 223 ? 6.125 -1.338 -6.836 1 97.5 223 ASP A C 1
ATOM 1737 O O . ASP A 1 223 ? 6.098 -2.336 -7.559 1 97.5 223 ASP A O 1
ATOM 1741 N N . VAL A 1 224 ? 5.508 -1.25 -5.652 1 98.56 224 VAL A N 1
ATOM 1742 C CA . VAL A 1 224 ? 4.648 -2.318 -5.152 1 98.56 224 VAL A CA 1
ATOM 1743 C C . VAL A 1 224 ? 3.512 -1.725 -4.324 1 98.56 224 VAL A C 1
ATOM 1745 O O . VAL A 1 224 ? 3.715 -0.766 -3.576 1 98.56 224 VAL A O 1
ATOM 1748 N N . ASP A 1 225 ? 2.363 -2.242 -4.5 1 98.44 225 ASP A N 1
ATOM 1749 C CA . ASP A 1 225 ? 1.24 -1.946 -3.615 1 98.44 225 ASP A CA 1
ATOM 1750 C C . ASP A 1 225 ? 1.153 -2.963 -2.48 1 98.44 225 ASP A C 1
ATOM 1752 O O . ASP A 1 225 ? 1.198 -4.172 -2.717 1 98.44 225 ASP A O 1
ATOM 1756 N N . VAL A 1 226 ? 1.058 -2.461 -1.259 1 98.62 226 VAL A N 1
ATOM 1757 C CA . VAL A 1 226 ? 0.981 -3.359 -0.112 1 98.62 226 VAL A CA 1
ATOM 1758 C C . VAL A 1 226 ? -0.323 -3.123 0.645 1 98.62 226 VAL A C 1
ATOM 1760 O O . VAL A 1 226 ? -0.648 -1.985 0.994 1 98.62 226 VAL A O 1
ATOM 1763 N N . VAL A 1 227 ? -1.086 -4.125 0.834 1 98.69 227 VAL A N 1
ATOM 1764 C CA . VAL A 1 227 ? -2.27 -4.094 1.687 1 98.69 227 VAL A CA 1
ATOM 1765 C C . VAL A 1 227 ? -1.987 -4.84 2.988 1 98.69 227 VAL A C 1
ATOM 1767 O O . VAL A 1 227 ? -1.774 -6.055 2.982 1 98.69 227 VAL A O 1
ATOM 1770 N N . VAL A 1 228 ? -1.996 -4.109 4.062 1 98.5 228 VAL A N 1
ATOM 1771 C CA . VAL A 1 228 ? -1.684 -4.676 5.367 1 98.5 228 VAL A CA 1
ATOM 1772 C C . VAL A 1 228 ? -2.965 -4.828 6.184 1 98.5 228 VAL A C 1
ATOM 1774 O O . VAL A 1 228 ? -3.764 -3.893 6.277 1 98.5 228 VAL A O 1
ATOM 1777 N N . PHE A 1 229 ? -3.133 -6.016 6.773 1 98.56 229 PHE A N 1
ATOM 1778 C CA . PHE A 1 229 ? -4.262 -6.293 7.652 1 98.56 229 PHE A CA 1
ATOM 1779 C C . PHE A 1 229 ? -3.799 -6.469 9.094 1 98.56 229 PHE A C 1
ATOM 1781 O O . PHE A 1 229 ? -3.352 -7.551 9.477 1 98.56 229 PHE A O 1
ATOM 1788 N N . PRO A 1 230 ? -3.98 -5.441 9.875 1 97.62 230 PRO A N 1
ATOM 1789 C CA . PRO A 1 230 ? -3.418 -5.488 11.227 1 97.62 230 PRO A CA 1
ATOM 1790 C C . PRO A 1 230 ? -4.07 -6.562 12.102 1 97.62 230 PRO A C 1
ATOM 1792 O O . PRO A 1 230 ? -3.412 -7.137 12.969 1 97.62 230 PRO A O 1
ATOM 1795 N N . LYS A 1 231 ? -5.332 -6.93 11.82 1 97.31 231 LYS A N 1
ATOM 1796 C CA . LYS A 1 231 ? -6.059 -7.781 12.75 1 97.31 231 LYS A CA 1
ATOM 1797 C C . LYS A 1 231 ? -6.328 -9.156 12.148 1 97.31 231 LYS A C 1
ATOM 1799 O O . LYS A 1 231 ? -7.039 -9.969 12.742 1 97.31 231 LYS A O 1
ATOM 1804 N N . LEU A 1 232 ? -5.844 -9.398 10.961 1 97.81 232 LEU A N 1
ATOM 1805 C CA . LEU A 1 232 ? -6.098 -10.68 10.32 1 97.81 232 LEU A CA 1
ATOM 1806 C C . LEU A 1 232 ? -4.809 -11.492 10.195 1 97.81 232 LEU A C 1
ATOM 1808 O O . LEU A 1 232 ? -3.715 -10.953 10.375 1 97.81 232 LEU A O 1
ATOM 1812 N N . GLY A 1 233 ? -4.965 -12.773 9.93 1 96.94 233 GLY A N 1
ATOM 1813 C CA . GLY A 1 233 ? -3.842 -13.695 9.82 1 96.94 233 GLY A CA 1
ATOM 1814 C C . GLY A 1 233 ? -3.637 -14.227 8.414 1 96.94 233 GLY A C 1
ATOM 1815 O O . GLY A 1 233 ? -3.811 -13.492 7.438 1 96.94 233 GLY A O 1
ATOM 1816 N N . HIS A 1 234 ? -3.236 -15.492 8.375 1 96.25 234 HIS A N 1
ATOM 1817 C CA . HIS A 1 234 ? -2.975 -16.156 7.098 1 96.25 234 HIS A CA 1
ATOM 1818 C C . HIS A 1 234 ? -4.203 -16.109 6.191 1 96.25 234 HIS A C 1
ATOM 1820 O O . HIS A 1 234 ? -5.316 -16.406 6.633 1 96.25 234 HIS A O 1
ATOM 1826 N N . GLY A 1 235 ? -4.023 -15.664 4.938 1 97.44 235 GLY A N 1
ATOM 1827 C CA . GLY A 1 235 ? -5.129 -15.602 3.994 1 97.44 235 GLY A CA 1
ATOM 1828 C C . GLY A 1 235 ? -5.953 -14.336 4.125 1 97.44 235 GLY A C 1
ATOM 1829 O O . GLY A 1 235 ? -7.117 -14.297 3.723 1 97.44 235 GLY A O 1
ATOM 1830 N N . ALA A 1 236 ? -5.422 -13.312 4.723 1 97.88 236 ALA A N 1
ATOM 1831 C CA . ALA A 1 236 ? -6.125 -12.055 4.965 1 97.88 236 ALA A CA 1
ATOM 1832 C C . ALA A 1 236 ? -6.605 -11.438 3.656 1 97.88 236 ALA A C 1
ATOM 1834 O O . ALA A 1 236 ? -7.641 -10.773 3.623 1 97.88 236 ALA A O 1
ATOM 1835 N N . GLY A 1 237 ? -5.945 -11.641 2.547 1 97.5 237 GLY A N 1
ATOM 1836 C CA . GLY A 1 237 ? -6.328 -11.133 1.238 1 97.5 237 GLY A CA 1
ATOM 1837 C C . GLY A 1 237 ? -7.656 -11.68 0.752 1 97.5 237 GLY A C 1
ATOM 1838 O O . GLY A 1 237 ? -8.25 -11.141 -0.185 1 97.5 237 GLY A O 1
ATOM 1839 N N . GLY A 1 238 ? -8.109 -12.727 1.337 1 97.31 238 GLY A N 1
ATOM 1840 C CA . GLY A 1 238 ? -9.391 -13.312 0.97 1 97.31 238 GLY A CA 1
ATOM 1841 C C . GLY A 1 238 ? -10.562 -12.688 1.698 1 97.31 238 GLY A C 1
ATOM 1842 O O . GLY A 1 238 ? -11.711 -13.047 1.448 1 97.31 238 GLY A O 1
ATOM 1843 N N . SER A 1 239 ? -10.328 -11.758 2.639 1 96.88 239 SER A N 1
ATOM 1844 C CA . SER A 1 239 ? -11.398 -11.016 3.281 1 96.88 239 SER A CA 1
ATOM 1845 C C . SER A 1 239 ? -12.188 -10.195 2.266 1 96.88 239 SER A C 1
ATOM 1847 O O . SER A 1 239 ? -11.781 -10.07 1.108 1 96.88 239 SER A O 1
ATOM 1849 N N . ALA A 1 240 ? -13.375 -9.711 2.691 1 96.81 240 ALA A N 1
ATOM 1850 C CA . ALA A 1 240 ? -14.188 -8.883 1.798 1 96.81 240 ALA A CA 1
ATOM 1851 C C . ALA A 1 240 ? -13.391 -7.691 1.277 1 96.81 240 ALA A C 1
ATOM 1853 O O . ALA A 1 240 ? -13.391 -7.414 0.075 1 96.81 240 ALA A O 1
ATOM 1854 N N . TYR A 1 241 ? -12.703 -7.012 2.148 1 97.88 241 TYR A N 1
ATOM 1855 C CA . TYR A 1 241 ? -11.875 -5.867 1.767 1 97.88 241 TYR A CA 1
ATOM 1856 C C . TYR A 1 241 ? -10.742 -6.301 0.847 1 97.88 241 TYR A C 1
ATOM 1858 O O . TYR A 1 241 ? -10.484 -5.66 -0.175 1 97.88 241 TYR A O 1
ATOM 1866 N N . GLY A 1 242 ? -10.031 -7.406 1.207 1 98.19 242 GLY A N 1
ATOM 1867 C CA . GLY A 1 242 ? -8.93 -7.914 0.397 1 98.19 242 GLY A CA 1
ATOM 1868 C C . GLY A 1 242 ? -9.367 -8.344 -0.993 1 98.19 242 GLY A C 1
ATOM 1869 O O . GLY A 1 242 ? -8.664 -8.078 -1.974 1 98.19 242 GLY A O 1
ATOM 1870 N N . THR A 1 243 ? -10.5 -8.984 -1.052 1 97.62 243 THR A N 1
ATOM 1871 C CA . THR A 1 243 ? -11.047 -9.414 -2.336 1 97.62 243 THR A CA 1
ATOM 1872 C C . THR A 1 243 ? -11.367 -8.203 -3.213 1 97.62 243 THR A C 1
ATOM 1874 O O . THR A 1 243 ? -11.039 -8.188 -4.398 1 97.62 243 THR A O 1
ATOM 1877 N N . ARG A 1 244 ? -12 -7.227 -2.678 1 97.56 244 ARG A N 1
ATOM 1878 C CA . ARG A 1 244 ? -12.312 -6.008 -3.422 1 97.56 244 ARG A CA 1
ATOM 1879 C C . ARG A 1 244 ? -11.039 -5.34 -3.93 1 97.56 244 ARG A C 1
ATOM 1881 O O . ARG A 1 244 ? -10.977 -4.918 -5.086 1 97.56 244 ARG A O 1
ATOM 1888 N N . LYS A 1 245 ? -10.062 -5.246 -3.02 1 98 245 LYS A N 1
ATOM 1889 C CA . LYS A 1 245 ? -8.797 -4.633 -3.414 1 98 245 LYS A CA 1
ATOM 1890 C C . LYS A 1 245 ? -8.141 -5.41 -4.555 1 98 245 LYS A C 1
ATOM 1892 O O . LYS A 1 245 ? -7.566 -4.816 -5.469 1 98 245 LYS A O 1
ATOM 1897 N N . ARG A 1 246 ? -8.18 -6.742 -4.488 1 98.06 246 ARG A N 1
ATOM 1898 C CA . ARG A 1 246 ? -7.629 -7.578 -5.551 1 98.06 246 ARG A CA 1
ATOM 1899 C C . ARG A 1 246 ? -8.344 -7.32 -6.875 1 98.06 246 ARG A C 1
ATOM 1901 O O . ARG A 1 246 ? -7.699 -7.148 -7.91 1 98.06 246 ARG A O 1
ATOM 1908 N N . TRP A 1 247 ? -9.68 -7.238 -6.879 1 96.56 247 TRP A N 1
ATOM 1909 C CA . TRP A 1 247 ? -10.461 -6.996 -8.086 1 96.56 247 TRP A CA 1
ATOM 1910 C C . TRP A 1 247 ? -10.148 -5.621 -8.672 1 96.56 247 TRP A C 1
ATOM 1912 O O . TRP A 1 247 ? -9.961 -5.48 -9.883 1 96.56 247 TRP A O 1
ATOM 1922 N N . ASP A 1 248 ? -10.078 -4.613 -7.801 1 96.56 248 ASP A N 1
ATOM 1923 C CA . ASP A 1 248 ? -9.766 -3.258 -8.242 1 96.56 248 ASP A CA 1
ATOM 1924 C C . ASP A 1 248 ? -8.391 -3.199 -8.898 1 96.56 248 ASP A C 1
ATOM 1926 O O . ASP A 1 248 ? -8.18 -2.436 -9.844 1 96.56 248 ASP A O 1
ATOM 1930 N N . PHE A 1 249 ? -7.5 -3.986 -8.383 1 98.06 249 PHE A N 1
ATOM 1931 C CA . PHE A 1 249 ? -6.125 -3.953 -8.867 1 98.06 249 PHE A CA 1
ATOM 1932 C C . PHE A 1 249 ? -6.039 -4.52 -10.281 1 98.06 249 PHE A C 1
ATOM 1934 O O . PHE A 1 249 ? -5.301 -4.004 -11.125 1 98.06 249 PHE A O 1
ATOM 1941 N N . PHE A 1 250 ? -6.789 -5.555 -10.531 1 96.44 250 PHE A N 1
ATOM 1942 C CA . PHE A 1 250 ? -6.82 -6.121 -11.875 1 96.44 250 PHE A CA 1
ATOM 1943 C C . PHE A 1 250 ? -7.598 -5.219 -12.82 1 96.44 250 PHE A C 1
ATOM 1945 O O . PHE A 1 250 ? -7.25 -5.105 -14 1 96.44 250 PHE A O 1
ATOM 1952 N N . MET B 1 1 ? 16.594 30.359 1.716 1 58.91 1 MET B N 1
ATOM 1953 C CA . MET B 1 1 ? 17.547 31.375 1.338 1 58.91 1 MET B CA 1
ATOM 1954 C C . MET B 1 1 ? 18.984 30.891 1.554 1 58.91 1 MET B C 1
ATOM 1956 O O . MET B 1 1 ? 19.219 29.969 2.34 1 58.91 1 MET B O 1
ATOM 1960 N N . ALA B 1 2 ? 19.766 31.234 0.592 1 64.19 2 ALA B N 1
ATOM 1961 C CA . ALA B 1 2 ? 21.172 30.844 0.771 1 64.19 2 ALA B CA 1
ATOM 1962 C C . ALA B 1 2 ? 21.672 31.234 2.158 1 64.19 2 ALA B C 1
ATOM 1964 O O . ALA B 1 2 ? 21.5 32.375 2.586 1 64.19 2 ALA B O 1
ATOM 1965 N N . PRO B 1 3 ? 21.984 30.172 2.799 1 65.19 3 PRO B N 1
ATOM 1966 C CA . PRO B 1 3 ? 22.438 30.453 4.164 1 65.19 3 PRO B CA 1
ATOM 1967 C C . PRO B 1 3 ? 23.625 31.422 4.199 1 65.19 3 PRO B C 1
ATOM 1969 O O . PRO B 1 3 ? 24.438 31.453 3.266 1 65.19 3 PRO B O 1
ATOM 1972 N N . CYS B 1 4 ? 23.609 32.5 5.121 1 71.94 4 CYS B N 1
ATOM 1973 C CA . CYS B 1 4 ? 24.75 33.344 5.441 1 71.94 4 CYS B CA 1
ATOM 1974 C C . CYS B 1 4 ? 25.188 33.125 6.883 1 71.94 4 CYS B C 1
ATOM 1976 O O . CYS B 1 4 ? 24.359 33.094 7.797 1 71.94 4 CYS B O 1
ATOM 1978 N N . ILE B 1 5 ? 26.328 32.562 6.949 1 76.62 5 ILE B N 1
ATOM 1979 C CA . ILE B 1 5 ? 26.891 32.375 8.289 1 76.62 5 ILE B CA 1
ATOM 1980 C C . ILE B 1 5 ? 27.875 33.531 8.586 1 76.62 5 ILE B C 1
ATOM 1982 O O . ILE B 1 5 ? 28.844 33.719 7.852 1 76.62 5 ILE B O 1
ATOM 1986 N N . GLU B 1 6 ? 27.469 34.281 9.648 1 80.06 6 GLU B N 1
ATOM 1987 C CA . GLU B 1 6 ? 28.312 35.406 10.078 1 80.06 6 GLU B CA 1
ATOM 1988 C C . GLU B 1 6 ? 28.906 35.125 11.461 1 80.06 6 GLU B C 1
ATOM 1990 O O . GLU B 1 6 ? 28.266 34.5 12.305 1 80.06 6 GLU B O 1
ATOM 1995 N N . LEU B 1 7 ? 30.141 35.344 11.508 1 84.94 7 LEU B N 1
ATOM 1996 C CA . LEU B 1 7 ? 30.766 35.406 12.828 1 84.94 7 LEU B CA 1
ATOM 1997 C C . LEU B 1 7 ? 30.703 36.812 13.391 1 84.94 7 LEU B C 1
ATOM 1999 O O . LEU B 1 7 ? 31.156 37.781 12.75 1 84.94 7 LEU B O 1
ATOM 2003 N N . ARG B 1 8 ? 30.016 36.875 14.578 1 86.25 8 ARG B N 1
ATOM 2004 C CA . ARG B 1 8 ? 29.906 38.188 15.227 1 86.25 8 ARG B CA 1
ATOM 2005 C C . ARG B 1 8 ? 30.484 38.125 16.641 1 86.25 8 ARG B C 1
ATOM 2007 O O . ARG B 1 8 ? 30.5 37.094 17.281 1 86.25 8 ARG B O 1
ATOM 2014 N N . ARG B 1 9 ? 31.047 39.25 17.062 1 86.38 9 ARG B N 1
ATOM 2015 C CA . ARG B 1 9 ? 31.594 39.344 18.422 1 86.38 9 ARG B CA 1
ATOM 2016 C C . ARG B 1 9 ? 30.5 39.312 19.469 1 86.38 9 ARG B C 1
ATOM 2018 O O . ARG B 1 9 ? 29.484 40 19.312 1 86.38 9 ARG B O 1
ATOM 2025 N N . SER B 1 10 ? 30.703 38.562 20.469 1 87.69 10 SER B N 1
ATOM 2026 C CA . SER B 1 10 ? 29.688 38.406 21.516 1 87.69 10 SER B CA 1
ATOM 2027 C C . SER B 1 10 ? 29.547 39.688 22.328 1 87.69 10 SER B C 1
ATOM 2029 O O . SER B 1 10 ? 28.469 39.938 22.906 1 87.69 10 SER B O 1
ATOM 2031 N N . VAL B 1 11 ? 30.516 40.531 22.359 1 88.88 11 VAL B N 1
ATOM 2032 C CA . VAL B 1 11 ? 30.562 41.688 23.266 1 88.88 11 VAL B CA 1
ATOM 2033 C C . VAL B 1 11 ? 29.656 42.781 22.734 1 88.88 11 VAL B C 1
ATOM 2035 O O . VAL B 1 11 ? 28.953 43.438 23.5 1 88.88 11 VAL B O 1
ATOM 2038 N N . ASP B 1 12 ? 29.688 43.031 21.344 1 89.69 12 ASP B N 1
ATOM 2039 C CA . ASP B 1 12 ? 28.938 44.188 20.844 1 89.69 12 ASP B CA 1
ATOM 2040 C C . ASP B 1 12 ? 28.141 43.812 19.594 1 89.69 12 ASP B C 1
ATOM 2042 O O . ASP B 1 12 ? 27.484 44.656 18.984 1 89.69 12 ASP B O 1
ATOM 2046 N N . GLY B 1 13 ? 28.188 42.562 19.234 1 88.69 13 GLY B N 1
ATOM 2047 C CA . GLY B 1 13 ? 27.453 42.094 18.078 1 88.69 13 GLY B CA 1
ATOM 2048 C C . GLY B 1 13 ? 28.062 42.5 16.766 1 88.69 13 GLY B C 1
ATOM 2049 O O . GLY B 1 13 ? 27.484 42.25 15.695 1 88.69 13 GLY B O 1
ATOM 2050 N N . SER B 1 14 ? 29.188 43.188 16.906 1 89 14 SER B N 1
ATOM 2051 C CA . SER B 1 14 ? 29.812 43.656 15.664 1 89 14 SER B CA 1
ATOM 2052 C C . SER B 1 14 ? 30.266 42.469 14.805 1 89 14 SER B C 1
ATOM 2054 O O . SER B 1 14 ? 30.625 41.406 15.328 1 89 14 SER B O 1
ATOM 2056 N N . LEU B 1 15 ? 30.125 42.719 13.445 1 89.62 15 LEU B N 1
ATOM 2057 C CA . LEU B 1 15 ? 30.484 41.688 12.492 1 89.62 15 LEU B CA 1
ATOM 2058 C C . LEU B 1 15 ? 32 41.438 12.484 1 89.62 15 LEU B C 1
ATOM 2060 O O . LEU B 1 15 ? 32.781 42.375 12.305 1 89.62 15 LEU B O 1
ATOM 2064 N N . VAL B 1 16 ? 32.438 40.25 12.797 1 88.88 16 VAL B N 1
ATOM 2065 C CA . VAL B 1 16 ? 33.844 39.875 12.641 1 88.88 16 VAL B CA 1
ATOM 2066 C C . VAL B 1 16 ? 34.125 39.5 11.188 1 88.88 16 VAL B C 1
ATOM 2068 O O . VAL B 1 16 ? 35.031 40.062 10.555 1 88.88 16 VAL B O 1
ATOM 2071 N N . CYS B 1 17 ? 33.406 38.531 10.688 1 86.38 17 CYS B N 1
ATOM 2072 C CA . CYS B 1 17 ? 33.562 38.156 9.289 1 86.38 17 CYS B CA 1
ATOM 2073 C C . CYS B 1 17 ? 32.375 37.312 8.828 1 86.38 17 CYS B C 1
ATOM 2075 O O . CYS B 1 17 ? 31.641 36.75 9.656 1 86.38 17 CYS B O 1
ATOM 2077 N N . VAL B 1 18 ? 32.062 37.344 7.457 1 82.31 18 VAL B N 1
ATOM 2078 C CA . VAL B 1 18 ? 31.094 36.406 6.844 1 82.31 18 VAL B CA 1
ATOM 2079 C C . VAL B 1 18 ? 31.766 35.062 6.574 1 82.31 18 VAL B C 1
ATOM 2081 O O . VAL B 1 18 ? 32.719 35 5.809 1 82.31 18 VAL B O 1
ATOM 2084 N N . LEU B 1 19 ? 31.406 34.094 7.414 1 79.88 19 LEU B N 1
ATOM 2085 C CA . LEU B 1 19 ? 32 32.781 7.285 1 79.88 19 LEU B CA 1
ATOM 2086 C C . LEU B 1 19 ? 31.547 32.094 6.004 1 79.88 19 LEU B C 1
ATOM 2088 O O . LEU B 1 19 ? 32.312 31.359 5.375 1 79.88 19 LEU B O 1
ATOM 2092 N N . GLU B 1 20 ? 30.312 32.156 5.695 1 73.69 20 GLU B N 1
ATOM 2093 C CA . GLU B 1 20 ? 29.766 31.531 4.5 1 73.69 20 GLU B CA 1
ATOM 2094 C C . GLU B 1 20 ? 28.594 32.344 3.932 1 73.69 20 GLU B C 1
ATOM 2096 O O . GLU B 1 20 ? 27.797 32.906 4.684 1 73.69 20 GLU B O 1
ATOM 2101 N N . GLN B 1 21 ? 28.688 32.844 2.699 1 72.06 21 GLN B N 1
ATOM 2102 C CA . GLN B 1 21 ? 27.578 33.469 2.02 1 72.06 21 GLN B CA 1
ATOM 2103 C C . GLN B 1 21 ? 27.078 32.625 0.858 1 72.06 21 GLN B C 1
ATOM 2105 O O . GLN B 1 21 ? 27.812 32.375 -0.101 1 72.06 21 GLN B O 1
ATOM 2110 N N . GLY B 1 22 ? 25.953 32 1.15 1 67.88 22 GLY B N 1
ATOM 2111 C CA . GLY B 1 22 ? 25.344 31.281 0.044 1 67.88 22 GLY B CA 1
ATOM 2112 C C . GLY B 1 22 ? 24.891 32.188 -1.082 1 67.88 22 GLY B C 1
ATOM 2113 O O . GLY B 1 22 ? 24.547 33.344 -0.85 1 67.88 22 GLY B O 1
ATOM 2114 N N . ASN B 1 23 ? 25.281 31.969 -2.367 1 67.75 23 ASN B N 1
ATOM 2115 C CA . ASN B 1 23 ? 24.859 32.688 -3.555 1 67.75 23 ASN B CA 1
ATOM 2116 C C . ASN B 1 23 ? 23.891 31.875 -4.402 1 67.75 23 ASN B C 1
ATOM 2118 O O . ASN B 1 23 ? 24.281 30.859 -4.965 1 67.75 23 ASN B O 1
ATOM 2122 N N . TYR B 1 24 ? 22.594 32.312 -4.285 1 67.38 24 TYR B N 1
ATOM 2123 C CA . TYR B 1 24 ? 21.641 31.547 -5.059 1 67.38 24 TYR B CA 1
ATOM 2124 C C . TYR B 1 24 ? 21.422 32.156 -6.438 1 67.38 24 TYR B C 1
ATOM 2126 O O . TYR B 1 24 ? 20.609 31.656 -7.223 1 67.38 24 TYR B O 1
ATOM 2134 N N . LYS B 1 25 ? 22.172 33.219 -6.852 1 69.94 25 LYS B N 1
ATOM 2135 C CA . LYS B 1 25 ? 22.031 33.906 -8.141 1 69.94 25 LYS B CA 1
ATOM 2136 C C . LYS B 1 25 ? 22.188 32.906 -9.297 1 69.94 25 LYS B C 1
ATOM 2138 O O . LYS B 1 25 ? 21.422 32.969 -10.266 1 69.94 25 LYS B O 1
ATOM 2143 N N . PRO B 1 26 ? 23.141 32.094 -9.164 1 69.38 26 PRO B N 1
ATOM 2144 C CA . PRO B 1 26 ? 23.25 31.156 -10.297 1 69.38 26 PRO B CA 1
ATOM 2145 C C . PRO B 1 26 ? 22 30.328 -10.5 1 69.38 26 PRO B C 1
ATOM 2147 O O . PRO B 1 26 ? 21.656 29.969 -11.633 1 69.38 26 PRO B O 1
ATOM 2150 N N . LEU B 1 27 ? 21.375 29.984 -9.43 1 69 27 LEU B N 1
ATOM 2151 C CA . LEU B 1 27 ? 20.125 29.219 -9.562 1 69 27 LEU B CA 1
ATOM 2152 C C . LEU B 1 27 ? 19.047 30.047 -10.234 1 69 27 LEU B C 1
ATOM 2154 O O . LEU B 1 27 ? 18.266 29.531 -11.039 1 69 27 LEU B O 1
ATOM 2158 N N . GLN B 1 28 ? 19.062 31.297 -9.953 1 69.12 28 GLN B N 1
ATOM 2159 C CA . GLN B 1 28 ? 18.078 32.188 -10.539 1 69.12 28 GLN B CA 1
ATOM 2160 C C . GLN B 1 28 ? 18.328 32.375 -12.031 1 69.12 28 GLN B C 1
ATOM 2162 O O . GLN B 1 28 ? 17.391 32.375 -12.828 1 69.12 28 GLN B O 1
ATOM 2167 N N . ASP B 1 29 ? 19.594 32.562 -12.234 1 70.25 29 ASP B N 1
ATOM 2168 C CA . ASP B 1 29 ? 19.938 32.875 -13.617 1 70.25 29 ASP B CA 1
ATOM 2169 C C . ASP B 1 29 ? 19.828 31.656 -14.516 1 70.25 29 ASP B C 1
ATOM 2171 O O . ASP B 1 29 ? 19.359 31.75 -15.656 1 70.25 29 ASP B O 1
ATOM 2175 N N . GLN B 1 30 ? 20.125 30.531 -13.992 1 70.56 30 GLN B N 1
ATOM 2176 C CA . GLN B 1 30 ? 20.25 29.375 -14.875 1 70.56 30 GLN B CA 1
ATOM 2177 C C . GLN B 1 30 ? 18.922 28.625 -14.977 1 70.56 30 GLN B C 1
ATOM 2179 O O . GLN B 1 30 ? 18.578 28.109 -16.047 1 70.56 30 GLN B O 1
ATOM 2184 N N . VAL B 1 31 ? 18.234 28.609 -13.938 1 71.62 31 VAL B N 1
ATOM 2185 C CA . VAL B 1 31 ? 17.078 27.734 -14.039 1 71.62 31 VAL B CA 1
ATOM 2186 C C . VAL B 1 31 ? 15.797 28.5 -13.703 1 71.62 31 VAL B C 1
ATOM 2188 O O . VAL B 1 31 ? 14.727 27.922 -13.578 1 71.62 31 VAL B O 1
ATOM 2191 N N . GLN B 1 32 ? 15.844 29.938 -13.617 1 76.38 32 GLN B N 1
ATOM 2192 C CA . GLN B 1 32 ? 14.695 30.797 -13.312 1 76.38 32 GLN B CA 1
ATOM 2193 C C . GLN B 1 32 ? 14.062 30.406 -11.984 1 76.38 32 GLN B C 1
ATOM 2195 O O . GLN B 1 32 ? 12.836 30.328 -11.875 1 76.38 32 GLN B O 1
ATOM 2200 N N . TRP B 1 33 ? 14.875 29.891 -11.055 1 78.25 33 TRP B N 1
ATOM 2201 C CA . TRP B 1 33 ? 14.422 29.578 -9.703 1 78.25 33 TRP B CA 1
ATOM 2202 C C . TRP B 1 33 ? 13.922 30.828 -8.984 1 78.25 33 TRP B C 1
ATOM 2204 O O . TRP B 1 33 ? 14.539 31.891 -9.086 1 78.25 33 TRP B O 1
ATOM 2214 N N . GLN B 1 34 ? 12.734 30.766 -8.414 1 78.94 34 GLN B N 1
ATOM 2215 C CA . GLN B 1 34 ? 12.195 31.828 -7.582 1 78.94 34 GLN B CA 1
ATOM 2216 C C . GLN B 1 34 ? 12.242 31.453 -6.102 1 78.94 34 GLN B C 1
ATOM 2218 O O . GLN B 1 34 ? 11.906 30.328 -5.73 1 78.94 34 GLN B O 1
ATOM 2223 N N . PRO B 1 35 ? 12.758 32.312 -5.344 1 81.75 35 PRO B N 1
ATOM 2224 C CA . PRO B 1 35 ? 12.742 32.031 -3.906 1 81.75 35 PRO B CA 1
ATOM 2225 C C . PRO B 1 35 ? 11.328 31.906 -3.34 1 81.75 35 PRO B C 1
ATOM 2227 O O . PRO B 1 35 ? 10.391 32.469 -3.889 1 81.75 35 PRO B O 1
ATOM 2230 N N . PRO B 1 36 ? 11.234 31.172 -2.268 1 87.56 36 PRO B N 1
ATOM 2231 C CA . PRO B 1 36 ? 9.93 31.141 -1.599 1 87.56 36 PRO B CA 1
ATOM 2232 C C . PRO B 1 36 ? 9.453 32.531 -1.169 1 87.56 36 PRO B C 1
ATOM 2234 O O . PRO B 1 36 ? 10.266 3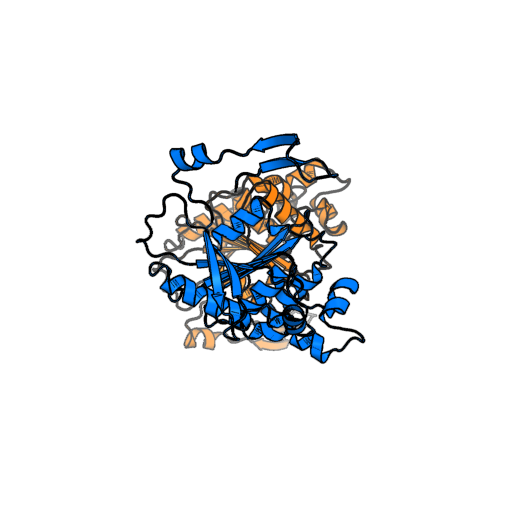3.375 -0.778 1 87.56 36 PRO B O 1
ATOM 2237 N N . SER B 1 37 ? 8.18 32.75 -1.321 1 87.44 37 SER B N 1
ATOM 2238 C CA . SER B 1 37 ? 7.566 34.031 -0.941 1 87.44 37 SER B CA 1
ATOM 2239 C C . SER B 1 37 ? 6.871 33.906 0.411 1 87.44 37 SER B C 1
ATOM 2241 O O . SER B 1 37 ? 6.164 32.938 0.676 1 87.44 37 SER B O 1
ATOM 2243 N N . ARG B 1 38 ? 7.141 34.906 1.209 1 92.06 38 ARG B N 1
ATOM 2244 C CA . ARG B 1 38 ? 6.418 34.969 2.475 1 92.06 38 ARG B CA 1
ATOM 2245 C C . ARG B 1 38 ? 5.027 35.562 2.283 1 92.06 38 ARG B C 1
ATOM 2247 O O . ARG B 1 38 ? 4.848 36.5 1.502 1 92.06 38 ARG B O 1
ATOM 2254 N N . PHE B 1 39 ? 4.129 35.031 2.91 1 93.69 39 PHE B N 1
ATOM 2255 C CA . PHE B 1 39 ? 2.758 35.531 2.904 1 93.69 39 PHE B CA 1
ATOM 2256 C C . PHE B 1 39 ? 2.125 35.375 4.281 1 93.69 39 PHE B C 1
ATOM 2258 O O . PHE B 1 39 ? 2.377 34.406 4.992 1 93.69 39 PHE B O 1
ATOM 2265 N N . ALA B 1 40 ? 1.446 36.438 4.715 1 95.19 40 ALA B N 1
ATOM 2266 C CA . ALA B 1 40 ? 0.747 36.438 5.996 1 95.19 40 ALA B CA 1
ATOM 2267 C C . ALA B 1 40 ? -0.625 37.094 5.883 1 95.19 40 ALA B C 1
ATOM 2269 O O . ALA B 1 40 ? -0.795 38.062 5.141 1 95.19 40 ALA B O 1
ATOM 2270 N N . CYS B 1 41 ? -1.549 36.625 6.52 1 95.56 41 CYS B N 1
ATOM 2271 C CA . CYS B 1 41 ? -2.881 37.219 6.629 1 95.56 41 CYS B CA 1
ATOM 2272 C C . CYS B 1 41 ? -3.516 36.875 7.973 1 95.56 41 CYS B C 1
ATOM 2274 O O . CYS B 1 41 ? -3.045 36 8.688 1 95.56 41 CYS B O 1
ATOM 2276 N N . PRO B 1 42 ? -4.551 37.656 8.352 1 95.38 42 PRO B N 1
ATOM 2277 C CA . PRO B 1 42 ? -5.215 37.344 9.625 1 95.38 42 PRO B CA 1
ATOM 2278 C C . PRO B 1 42 ? -5.887 35.969 9.617 1 95.38 42 PRO B C 1
ATOM 2280 O O . PRO B 1 42 ? -6.418 35.531 8.586 1 95.38 42 PRO B O 1
ATOM 2283 N N . GLY B 1 43 ? -5.867 35.344 10.789 1 94.75 43 GLY B N 1
ATOM 2284 C CA . GLY B 1 43 ? -6.535 34.062 10.969 1 94.75 43 GLY B CA 1
ATOM 2285 C C . GLY B 1 43 ? -8.008 34.188 11.305 1 94.75 43 GLY B C 1
ATOM 2286 O O . GLY B 1 43 ? -8.648 35.188 10.938 1 94.75 43 GLY B O 1
ATOM 2287 N N . ARG B 1 44 ? -8.508 33.219 11.969 1 94.94 44 ARG B N 1
ATOM 2288 C CA . ARG B 1 44 ? -9.938 33.094 12.219 1 94.94 44 ARG B CA 1
ATOM 2289 C C . ARG B 1 44 ? -10.43 34.188 13.156 1 94.94 44 ARG B C 1
ATOM 2291 O O . ARG B 1 44 ? -11.617 34.562 13.141 1 94.94 44 ARG B O 1
ATOM 2298 N N . ASP B 1 45 ? -9.492 34.844 13.898 1 94.12 45 ASP B N 1
ATOM 2299 C CA . ASP B 1 45 ? -9.914 35.906 14.82 1 94.12 45 ASP B CA 1
ATOM 2300 C C . ASP B 1 45 ? -9.859 37.281 14.156 1 94.12 45 ASP B C 1
ATOM 2302 O O . ASP B 1 45 ? -10.18 38.281 14.781 1 94.12 45 ASP B O 1
ATOM 2306 N N . GLY B 1 46 ? -9.328 37.312 12.984 1 95 46 GLY B N 1
ATOM 2307 C CA . GLY B 1 46 ? -9.281 38.531 12.203 1 95 46 GLY B CA 1
ATOM 2308 C C . GLY B 1 46 ? -8.094 39.406 12.555 1 95 46 GLY B C 1
ATOM 2309 O O . GLY B 1 46 ? -7.871 40.438 11.914 1 95 46 GLY B O 1
ATOM 2310 N N . VAL B 1 47 ? -7.312 39.031 13.547 1 93.5 47 VAL B N 1
ATOM 2311 C CA . VAL B 1 47 ? -6.262 39.938 14 1 93.5 47 VAL B CA 1
ATOM 2312 C C . VAL B 1 47 ? -4.922 39.188 14.016 1 93.5 47 VAL B C 1
ATOM 2314 O O . VAL B 1 47 ? -3.895 39.75 13.625 1 93.5 47 VAL B O 1
ATOM 2317 N N . THR B 1 48 ? -4.898 37.938 14.492 1 92.69 48 THR B N 1
ATOM 2318 C CA . THR B 1 48 ? -3.656 37.188 14.594 1 92.69 48 THR B CA 1
ATOM 2319 C C . THR B 1 48 ? -3.131 36.812 13.203 1 92.69 48 THR B C 1
AT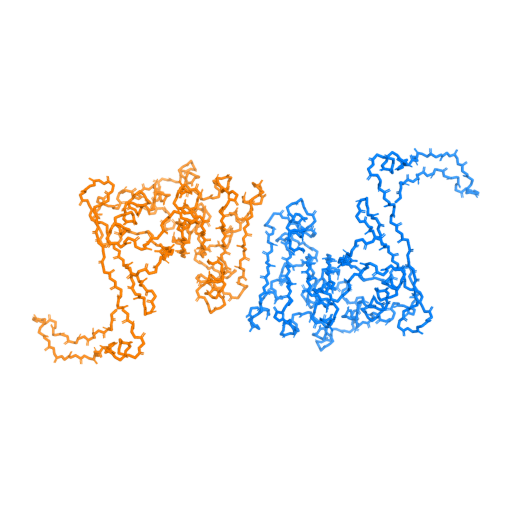OM 2321 O O . THR B 1 48 ? -3.826 36.156 12.422 1 92.69 48 THR B O 1
ATOM 2324 N N . LEU B 1 49 ? -1.906 37.156 12.93 1 92.62 49 LEU B N 1
ATOM 2325 C CA . LEU B 1 49 ? -1.337 36.875 11.617 1 92.62 49 LEU B CA 1
ATOM 2326 C C . LEU B 1 49 ? -0.871 35.438 11.547 1 92.62 49 LEU B C 1
ATOM 2328 O O . LEU B 1 49 ? -0.203 34.938 12.461 1 92.62 49 LEU B O 1
ATOM 2332 N N . ILE B 1 50 ? -1.275 34.812 10.523 1 93.62 50 ILE B N 1
ATOM 2333 C CA . ILE B 1 50 ? -0.79 33.5 10.18 1 93.62 50 ILE B CA 1
ATOM 2334 C C . ILE B 1 50 ? 0.267 33.594 9.078 1 93.62 50 ILE B C 1
ATOM 2336 O O . ILE B 1 50 ? -0.006 34.094 7.992 1 93.62 50 ILE B O 1
ATOM 2340 N N . PHE B 1 51 ? 1.437 33.062 9.375 1 91.62 51 PHE B N 1
ATOM 2341 C CA . PHE B 1 51 ? 2.564 33.188 8.461 1 91.62 51 PHE B CA 1
ATOM 2342 C C . PHE B 1 51 ? 2.744 31.906 7.652 1 91.62 51 PHE B C 1
ATOM 2344 O O . PHE B 1 51 ? 2.455 30.812 8.141 1 91.62 51 PHE B O 1
ATOM 2351 N N . GLY B 1 52 ? 3.205 32.031 6.426 1 92.44 52 GLY B N 1
ATOM 2352 C CA . GLY B 1 52 ? 3.527 30.875 5.59 1 92.44 52 GLY B CA 1
ATOM 2353 C C . GLY B 1 52 ? 4.441 31.234 4.43 1 92.44 52 GLY B C 1
ATOM 2354 O O . GLY B 1 52 ? 4.75 32.406 4.203 1 92.44 52 GLY B O 1
ATOM 2355 N N . LEU B 1 53 ? 4.938 30.172 3.879 1 94.06 53 LEU B N 1
ATOM 2356 C CA . LEU B 1 53 ? 5.789 30.281 2.697 1 94.06 53 LEU B CA 1
ATOM 2357 C C . LEU B 1 53 ? 5.098 29.688 1.479 1 94.06 53 LEU B C 1
ATOM 2359 O O . LEU B 1 53 ? 4.395 28.672 1.592 1 94.06 53 LEU B O 1
ATOM 2363 N N . VAL B 1 54 ? 5.273 30.344 0.385 1 94.94 54 VAL B N 1
ATOM 2364 C CA . VAL B 1 54 ? 4.754 29.844 -0.887 1 94.94 54 VAL B CA 1
ATOM 2365 C C . VAL B 1 54 ? 5.91 29.531 -1.834 1 94.94 54 VAL B C 1
ATOM 2367 O O . VAL B 1 54 ? 6.809 30.359 -2.021 1 94.94 54 VAL B O 1
ATOM 2370 N N . VAL B 1 55 ? 5.895 28.344 -2.377 1 94.75 55 VAL B N 1
ATOM 2371 C CA . VAL B 1 55 ? 6.902 27.922 -3.342 1 94.75 55 VAL B CA 1
ATOM 2372 C C . VAL B 1 55 ? 6.238 27.609 -4.68 1 94.75 55 VAL B C 1
ATOM 2374 O O . VAL B 1 55 ? 5.359 26.75 -4.762 1 94.75 55 VAL B O 1
ATOM 2377 N N . PHE B 1 56 ? 6.699 28.344 -5.73 1 93.19 56 PHE B N 1
ATOM 2378 C CA . PHE B 1 56 ? 6.188 28.125 -7.074 1 93.19 56 PHE B CA 1
ATOM 2379 C C . PHE B 1 56 ? 7.129 27.219 -7.867 1 93.19 56 PHE B C 1
ATOM 2381 O O . PHE B 1 56 ? 8.32 27.141 -7.57 1 93.19 56 PHE B O 1
ATOM 2388 N N . PRO B 1 57 ? 6.531 26.469 -8.883 1 91.88 57 PRO B N 1
ATOM 2389 C CA . PRO B 1 57 ? 7.422 25.703 -9.758 1 91.88 57 PRO B CA 1
ATOM 2390 C C . PRO B 1 57 ? 8.469 26.578 -10.445 1 91.88 57 PRO B C 1
ATOM 2392 O O . PRO B 1 57 ? 8.242 27.766 -10.656 1 91.88 57 PRO B O 1
ATOM 2395 N N . ILE B 1 58 ? 9.508 25.891 -10.703 1 88.31 58 ILE B N 1
ATOM 2396 C CA . ILE B 1 58 ? 10.562 26.594 -11.43 1 88.31 58 ILE B CA 1
ATOM 2397 C C . ILE B 1 58 ? 10.031 27.078 -12.773 1 88.31 58 ILE B C 1
ATOM 2399 O O . ILE B 1 58 ? 9.367 26.328 -13.492 1 88.31 58 ILE B O 1
ATOM 2403 N N . GLY B 1 59 ? 10.25 28.281 -13.055 1 87.81 59 GLY B N 1
ATOM 2404 C CA . GLY B 1 59 ? 9.875 28.859 -14.336 1 87.81 59 GLY B CA 1
ATOM 2405 C C . GLY B 1 59 ? 8.391 29.141 -14.445 1 87.81 59 GLY B C 1
ATOM 2406 O O . GLY B 1 59 ? 7.867 29.312 -15.547 1 87.81 59 GLY B O 1
ATOM 2407 N N . TYR B 1 60 ? 7.793 29.234 -13.336 1 90.69 60 TYR B N 1
ATOM 2408 C CA . TYR B 1 60 ? 6.355 29.469 -13.352 1 90.69 60 TYR B CA 1
ATOM 2409 C C . TYR B 1 60 ? 6.031 30.859 -13.898 1 90.69 60 TYR B C 1
ATOM 2411 O O . TYR B 1 60 ? 6.68 31.844 -13.539 1 90.69 60 TYR B O 1
ATOM 2419 N N . ASP B 1 61 ? 5.023 31.062 -14.766 1 90.25 61 ASP B N 1
ATOM 2420 C CA . ASP B 1 61 ? 4.676 32.281 -15.484 1 90.25 61 ASP B CA 1
ATOM 2421 C C . ASP B 1 61 ? 3.619 33.094 -14.727 1 90.25 61 ASP B C 1
ATOM 2423 O O . ASP B 1 61 ? 3.25 34.188 -15.141 1 90.25 61 ASP B O 1
ATOM 2427 N N . PHE B 1 62 ? 3.018 32.5 -13.672 1 89.69 62 PHE B N 1
ATOM 2428 C CA . PHE B 1 62 ? 1.994 33.125 -12.836 1 89.69 62 PHE B CA 1
ATOM 2429 C C . PHE B 1 62 ? 0.699 33.312 -13.609 1 89.69 62 PHE B C 1
ATOM 2431 O O . PHE B 1 62 ? -0.126 34.156 -13.258 1 89.69 62 PHE B O 1
ATOM 2438 N N . GLU B 1 63 ? 0.469 32.562 -14.695 1 93.06 63 GLU B N 1
ATOM 2439 C CA . GLU B 1 63 ? -0.748 32.562 -15.5 1 93.06 63 GLU B CA 1
ATOM 2440 C C . GLU B 1 63 ? -1.395 31.188 -15.555 1 93.06 63 GLU B C 1
ATOM 2442 O O . GLU B 1 63 ? -2.617 31.062 -15.461 1 93.06 63 GLU B O 1
ATOM 2447 N N . THR B 1 64 ? -0.5 30.234 -15.711 1 94.38 64 THR B N 1
ATOM 2448 C CA . THR B 1 64 ? -0.994 28.859 -15.758 1 94.38 64 THR B CA 1
ATOM 2449 C C . THR B 1 64 ? -1.658 28.484 -14.438 1 94.38 64 THR B C 1
ATOM 2451 O O . THR B 1 64 ? -1.11 28.75 -13.367 1 94.38 64 THR B O 1
ATOM 2454 N N . ARG B 1 65 ? -2.809 27.938 -14.57 1 94.88 65 ARG B N 1
ATOM 2455 C CA . ARG B 1 65 ? -3.516 27.5 -13.367 1 94.88 65 ARG B CA 1
ATOM 2456 C C . ARG B 1 65 ? -2.744 26.406 -12.641 1 94.88 65 ARG B C 1
ATOM 2458 O O . ARG B 1 65 ? -2.246 25.469 -13.266 1 94.88 65 ARG B O 1
ATOM 2465 N N . LEU B 1 66 ? -2.631 26.547 -11.289 1 95.44 66 LEU B N 1
ATOM 2466 C CA . LEU B 1 66 ? -1.902 25.578 -10.469 1 95.44 66 LEU B CA 1
ATOM 2467 C C . LEU B 1 66 ? -2.799 25.016 -9.375 1 95.44 66 LEU B C 1
ATOM 2469 O O . LEU B 1 66 ? -3.596 25.734 -8.781 1 95.44 66 LEU B O 1
ATOM 2473 N N . ARG B 1 67 ? -2.641 23.766 -9.18 1 95.5 67 ARG B N 1
ATOM 2474 C CA . ARG B 1 67 ? -3.17 23.172 -7.957 1 95.5 67 ARG B CA 1
ATOM 2475 C C . ARG B 1 67 ? -2.215 23.375 -6.785 1 95.5 67 ARG B C 1
ATOM 2477 O O . ARG B 1 67 ? -1.034 23.656 -6.984 1 95.5 67 ARG B O 1
ATOM 2484 N N . VAL B 1 68 ? -2.781 23.219 -5.586 1 96.81 68 VAL B N 1
ATOM 2485 C CA . VAL B 1 68 ? -1.991 23.562 -4.406 1 96.81 68 VAL B CA 1
ATOM 2486 C C . VAL B 1 68 ? -1.753 22.297 -3.572 1 96.81 68 VAL B C 1
ATOM 2488 O O . VAL B 1 68 ? -2.662 21.5 -3.383 1 96.81 68 VAL B O 1
ATOM 2491 N N . VAL B 1 69 ? -0.574 22.094 -3.119 1 97.88 69 VAL B N 1
ATOM 2492 C CA . VAL B 1 69 ? -0.206 21.094 -2.121 1 97.88 69 VAL B CA 1
ATOM 2493 C C . VAL B 1 69 ? 0.368 21.797 -0.887 1 97.88 69 VAL B C 1
ATOM 2495 O O . VAL B 1 69 ? 1.319 22.578 -0.99 1 97.88 69 VAL B O 1
ATOM 2498 N N . GLU B 1 70 ? -0.186 21.531 0.224 1 97.5 70 GLU B N 1
ATOM 2499 C CA . GLU B 1 70 ? 0.249 22.125 1.48 1 97.5 70 GLU B CA 1
ATOM 2500 C C . GLU B 1 70 ? 1.122 21.172 2.281 1 97.5 70 GLU B C 1
ATOM 2502 O O . GLU B 1 70 ? 0.775 20 2.447 1 97.5 70 GLU B O 1
ATOM 2507 N N . HIS B 1 71 ? 2.23 21.641 2.711 1 97.44 71 HIS B N 1
ATOM 2508 C CA . HIS B 1 71 ? 3.027 20.953 3.717 1 97.44 71 HIS B CA 1
ATOM 2509 C C . HIS B 1 71 ? 2.67 21.422 5.121 1 97.44 71 HIS B C 1
ATOM 2511 O O . HIS B 1 71 ? 2.816 22.609 5.438 1 97.44 71 HIS B O 1
ATOM 2517 N N . ILE B 1 72 ? 2.33 20.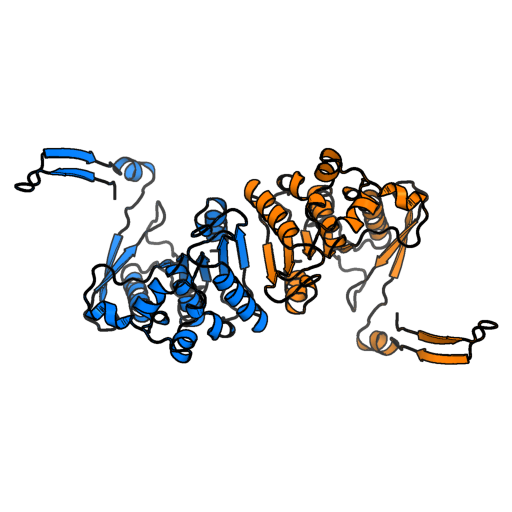484 5.969 1 95.38 72 ILE B N 1
ATOM 2518 C CA . ILE B 1 72 ? 1.78 20.922 7.246 1 95.38 72 ILE B CA 1
ATOM 2519 C C . ILE B 1 72 ? 2.592 20.328 8.391 1 95.38 72 ILE B C 1
ATOM 2521 O O . ILE B 1 72 ? 2.975 19.156 8.344 1 95.38 72 ILE B O 1
ATOM 2525 N N . TYR B 1 73 ? 2.887 21.078 9.312 1 90 73 TYR B N 1
ATOM 2526 C CA . TYR B 1 73 ? 3.314 20.75 10.672 1 90 73 TYR B CA 1
ATOM 2527 C C . TYR B 1 73 ? 2.809 21.766 11.672 1 90 73 TYR B C 1
ATOM 2529 O O . TYR B 1 73 ? 3.521 22.719 12.016 1 90 73 TYR B O 1
ATOM 2537 N N . ALA B 1 74 ? 1.644 21.547 12.125 1 79.88 74 ALA B N 1
ATOM 2538 C CA . ALA B 1 74 ? 1.022 22.531 13 1 79.88 74 ALA B CA 1
ATOM 2539 C C . ALA B 1 74 ? 1.822 22.703 14.289 1 79.88 74 ALA B C 1
ATOM 2541 O O . ALA B 1 74 ? 2.242 21.719 14.898 1 79.88 74 ALA B O 1
ATOM 2542 N N . GLY B 1 75 ? 2.258 23.906 14.555 1 73.69 75 GLY B N 1
ATOM 2543 C CA . GLY B 1 75 ? 3.025 24.172 15.758 1 73.69 75 GLY B CA 1
ATOM 2544 C C . GLY B 1 75 ? 2.824 25.578 16.281 1 73.69 75 GLY B C 1
ATOM 2545 O O . GLY B 1 75 ? 2.104 26.375 15.688 1 73.69 75 GLY B O 1
ATOM 2546 N N . THR B 1 76 ? 3.27 25.734 17.469 1 72.12 76 THR B N 1
ATOM 2547 C CA . THR B 1 76 ? 3.07 27 18.156 1 72.12 76 THR B CA 1
ATOM 2548 C C . THR B 1 76 ? 4.41 27.625 18.531 1 72.12 76 THR B C 1
ATOM 2550 O O . THR B 1 76 ? 4.461 28.562 19.328 1 72.12 76 THR B O 1
ATOM 2553 N N . ALA B 1 77 ? 5.387 27.109 17.812 1 68.62 77 ALA B N 1
ATOM 2554 C CA . ALA B 1 77 ? 6.703 27.578 18.234 1 68.62 77 ALA B CA 1
ATOM 2555 C C . ALA B 1 77 ? 6.859 29.078 18.016 1 68.62 77 ALA B C 1
ATOM 2557 O O . ALA B 1 77 ? 6.508 29.594 16.938 1 68.62 77 ALA B O 1
ATOM 2558 N N . HIS B 1 78 ? 7.297 29.688 18.969 1 70.94 78 HIS B N 1
ATOM 2559 C CA . HIS B 1 78 ? 7.641 31.109 18.984 1 70.94 78 HIS B CA 1
ATOM 2560 C C . HIS B 1 78 ? 6.391 31.984 18.875 1 70.94 78 HIS B C 1
ATOM 2562 O O . HIS B 1 78 ? 6.457 33.125 18.422 1 70.94 78 HIS B O 1
ATOM 2568 N N . ARG B 1 79 ? 5.34 31.375 19.266 1 81.19 79 ARG B N 1
ATOM 2569 C CA . ARG B 1 79 ? 4.102 32.156 19.328 1 81.19 79 ARG B CA 1
ATOM 2570 C C . ARG B 1 79 ? 3.709 32.438 20.766 1 81.19 79 ARG B C 1
ATOM 2572 O O . ARG B 1 79 ? 4.383 31.984 21.703 1 81.19 79 ARG B O 1
ATOM 2579 N N . SER B 1 80 ? 2.783 33.25 20.953 1 80.19 80 SER B N 1
ATOM 2580 C CA . SER B 1 80 ? 2.332 33.625 22.281 1 80.19 80 SER B CA 1
ATOM 2581 C C . SER B 1 80 ? 1.632 32.469 23 1 80.19 80 SER B C 1
ATOM 2583 O O . SER B 1 80 ? 1.267 31.484 22.375 1 80.19 80 SER B O 1
ATOM 2585 N N . LYS B 1 81 ? 1.586 32.562 24.234 1 85.12 81 LYS B N 1
ATOM 2586 C CA . LYS B 1 81 ? 0.816 31.609 25.031 1 85.12 81 LYS B CA 1
ATOM 2587 C C . LYS B 1 81 ? -0.627 31.516 24.547 1 85.12 81 LYS B C 1
ATOM 2589 O O . LYS B 1 81 ? -1.219 30.438 24.516 1 85.12 81 LYS B O 1
ATOM 2594 N N . ALA B 1 82 ? -1.146 32.625 24.203 1 85 82 ALA B N 1
ATOM 2595 C CA . ALA B 1 82 ? -2.518 32.656 23.703 1 85 82 ALA B CA 1
ATOM 2596 C C . ALA B 1 82 ? -2.672 31.766 22.453 1 85 82 ALA B C 1
ATOM 2598 O O . ALA B 1 82 ? -3.682 31.078 22.297 1 85 82 ALA B O 1
ATOM 2599 N N . PHE B 1 83 ? -1.734 31.797 21.609 1 83.69 83 PHE B N 1
ATOM 2600 C CA . PHE B 1 83 ? -1.72 30.953 20.422 1 83.69 83 PHE B CA 1
ATOM 2601 C C . PHE B 1 83 ? -1.612 29.484 20.797 1 83.69 83 PHE B C 1
ATOM 2603 O O . PHE B 1 83 ? -2.352 28.641 20.266 1 83.69 83 PHE B O 1
ATOM 2610 N N . HIS B 1 84 ? -0.82 29.234 21.766 1 82.06 84 HIS B N 1
ATOM 2611 C CA . HIS B 1 84 ? -0.59 27.891 22.266 1 82.06 84 HIS B CA 1
ATOM 2612 C C . HIS B 1 84 ? -1.858 27.297 22.875 1 82.06 84 HIS B C 1
ATOM 2614 O O . HIS B 1 84 ? -2.15 26.109 22.688 1 82.06 84 HIS B O 1
ATOM 2620 N N . ASP B 1 85 ? -2.574 28.109 23.516 1 86.44 85 ASP B N 1
ATOM 2621 C CA . ASP B 1 85 ? -3.736 27.641 24.266 1 86.44 85 ASP B CA 1
ATOM 2622 C C . ASP B 1 85 ? -4.84 27.156 23.328 1 86.44 85 ASP B C 1
ATOM 2624 O O . ASP B 1 85 ? -5.703 26.375 23.719 1 86.44 85 ASP B O 1
ATOM 2628 N N . VAL B 1 86 ? -4.77 27.625 22.062 1 85.19 86 VAL B N 1
ATOM 2629 C CA . VAL B 1 86 ? -5.75 27.188 21.078 1 85.19 86 VAL B CA 1
ATOM 2630 C C . VAL B 1 86 ? -5.594 25.688 20.828 1 85.19 86 VAL B C 1
ATOM 2632 O O . VAL B 1 86 ? -6.582 24.984 20.609 1 85.19 86 VAL B O 1
ATOM 2635 N N . CYS B 1 87 ? -4.406 25.188 20.953 1 85.62 87 CYS B N 1
ATOM 2636 C CA . CYS B 1 87 ? -4.09 23.812 20.578 1 85.62 87 CYS B CA 1
ATOM 2637 C C . CYS B 1 87 ? -4.207 22.891 21.781 1 85.62 87 CYS B C 1
ATOM 2639 O O . CYS B 1 87 ? -4.266 21.672 21.625 1 85.62 87 CYS B O 1
ATOM 2641 N N . PHE B 1 88 ? -4.219 23.453 22.969 1 87.5 88 PHE B N 1
ATOM 2642 C CA . PHE B 1 88 ? -4.262 22.625 24.172 1 87.5 88 PHE B CA 1
ATOM 2643 C C . PHE B 1 88 ? -5.543 21.812 24.203 1 87.5 88 PHE B C 1
ATOM 2645 O O . PHE B 1 88 ? -6.641 22.344 24.094 1 87.5 88 PHE B O 1
ATOM 2652 N N . GLN B 1 89 ? -5.371 20.484 24.281 1 90.75 89 GLN B N 1
ATOM 2653 C CA . GLN B 1 89 ? -6.453 19.516 24.312 1 90.75 89 GLN B CA 1
ATOM 2654 C C . GLN B 1 89 ? -7.297 19.594 23.031 1 90.75 89 GLN B C 1
ATOM 2656 O O . GLN B 1 89 ? -8.492 19.297 23.062 1 90.75 89 GLN B O 1
ATOM 2661 N N . ASN B 1 90 ? -6.707 20.125 22.016 1 92.19 90 ASN B N 1
ATOM 2662 C CA . ASN B 1 90 ? -7.398 20.391 20.75 1 92.19 90 ASN B CA 1
ATOM 2663 C C . ASN B 1 90 ? -6.48 20.203 19.547 1 92.19 90 ASN B C 1
ATOM 2665 O O . ASN B 1 90 ? -6.406 21.062 18.672 1 92.19 90 ASN B O 1
ATOM 2669 N N . ILE B 1 91 ? -5.777 19.125 19.516 1 89.56 91 ILE B N 1
ATOM 2670 C CA . ILE B 1 91 ? -4.746 18.938 18.5 1 89.56 91 ILE B CA 1
ATOM 2671 C C . ILE B 1 91 ? -5.398 18.672 17.141 1 89.56 91 ILE B C 1
ATOM 2673 O O . ILE B 1 91 ? -4.793 18.906 16.094 1 89.56 91 ILE B O 1
ATOM 2677 N N . ARG B 1 92 ? -6.656 18.281 17.125 1 91.5 92 ARG B N 1
ATOM 2678 C CA . ARG B 1 92 ? -7.383 18.062 15.883 1 91.5 92 ARG B CA 1
ATOM 2679 C C . ARG B 1 92 ? -7.578 19.359 15.117 1 91.5 92 ARG B C 1
ATOM 2681 O O . ARG B 1 92 ? -7.645 19.359 13.883 1 91.5 92 ARG B O 1
ATOM 2688 N N . ASP B 1 93 ? -7.754 20.469 15.82 1 93.06 93 ASP B N 1
ATOM 2689 C CA . ASP B 1 93 ? -7.922 21.781 15.188 1 93.06 93 ASP B CA 1
ATOM 2690 C C . ASP B 1 93 ? -6.785 22.062 14.203 1 93.06 93 ASP B C 1
ATOM 2692 O O . ASP B 1 93 ? -7.027 22.438 13.055 1 93.06 93 ASP B O 1
ATOM 2696 N N . ALA B 1 94 ? -5.535 21.812 14.672 1 92.31 94 ALA B N 1
ATOM 2697 C CA . ALA B 1 94 ? -4.301 21.922 13.898 1 92.31 94 ALA B CA 1
ATOM 2698 C C . ALA B 1 94 ? -4.234 23.234 13.133 1 92.31 94 ALA B C 1
ATOM 2700 O O . ALA B 1 94 ? -3.51 23.344 12.148 1 92.31 94 ALA B O 1
ATOM 2701 N N . GLY B 1 95 ? -5.113 24.188 13.453 1 94.19 95 GLY B N 1
ATOM 2702 C CA . GLY B 1 95 ? -5.098 25.5 12.812 1 94.19 95 GLY B CA 1
ATOM 2703 C C . GLY B 1 95 ? -5.844 25.516 11.492 1 94.19 95 GLY B C 1
ATOM 2704 O O . GLY B 1 95 ? -5.758 26.5 10.75 1 94.19 95 GLY B O 1
ATOM 2705 N N . PHE B 1 96 ? -6.656 24.562 11.164 1 96.5 96 PHE B N 1
ATOM 2706 C CA . PHE B 1 96 ? -7.254 24.406 9.844 1 96.5 96 PHE B CA 1
ATOM 2707 C C . PHE B 1 96 ? -8.164 25.578 9.523 1 96.5 96 PHE B C 1
ATOM 2709 O O . PHE B 1 96 ? -8.18 26.078 8.391 1 96.5 96 PHE B O 1
ATOM 2716 N N . PRO B 1 97 ? -8.953 26.109 10.5 1 96.19 97 PRO B N 1
ATOM 2717 C CA . PRO B 1 97 ? -9.75 27.297 10.148 1 96.19 97 PRO B CA 1
ATOM 2718 C C . PRO B 1 97 ? -8.891 28.469 9.695 1 96.19 97 PRO B C 1
ATOM 2720 O O . PRO B 1 97 ? -9.281 29.203 8.789 1 96.19 97 PRO B O 1
ATOM 2723 N N . ASP B 1 98 ? -7.758 28.641 10.328 1 95.88 98 ASP B N 1
ATOM 2724 C CA . ASP B 1 98 ? -6.828 29.703 9.945 1 95.88 98 ASP B CA 1
ATOM 2725 C C . ASP B 1 98 ? -6.176 29.391 8.594 1 95.88 98 ASP B C 1
ATOM 2727 O O . ASP B 1 98 ? -6.047 30.281 7.746 1 95.88 98 ASP B O 1
ATOM 2731 N N . ARG B 1 99 ? -5.82 28.172 8.406 1 95.88 99 ARG B N 1
ATOM 2732 C CA . ARG B 1 99 ? -5.133 27.734 7.199 1 95.88 99 ARG B CA 1
ATOM 2733 C C . ARG B 1 99 ? -6.039 27.859 5.98 1 95.88 99 ARG B C 1
ATOM 2735 O O . ARG B 1 99 ? -5.586 28.25 4.898 1 95.88 99 ARG B O 1
ATOM 2742 N N . LYS B 1 100 ? -7.309 27.516 6.137 1 96.31 100 LYS B N 1
ATOM 2743 C CA . LYS B 1 100 ? -8.266 27.688 5.051 1 96.31 100 LYS B CA 1
ATOM 2744 C C . LYS B 1 100 ? -8.367 29.141 4.617 1 96.31 100 LYS B C 1
ATOM 2746 O O . LYS B 1 100 ? -8.32 29.453 3.424 1 96.31 100 LYS B O 1
ATOM 2751 N N . LEU B 1 101 ? -8.453 30.016 5.602 1 97.06 101 LEU B N 1
ATOM 2752 C CA . LEU B 1 101 ? -8.5 31.438 5.305 1 97.06 101 LEU B CA 1
ATOM 2753 C C . LEU B 1 101 ? -7.211 31.906 4.637 1 97.06 101 LEU B C 1
ATOM 2755 O O . LEU B 1 101 ? -7.242 32.719 3.717 1 97.06 101 LEU B O 1
ATOM 2759 N N . TRP B 1 102 ? -6.133 31.359 5.125 1 97 102 TRP B N 1
ATOM 2760 C CA . TRP B 1 102 ? -4.824 31.688 4.566 1 97 102 TRP B CA 1
ATOM 2761 C C . TRP B 1 102 ? -4.75 31.297 3.092 1 97 102 TRP B C 1
ATOM 2763 O O . TRP B 1 102 ? -4.355 32.094 2.248 1 97 102 TRP B O 1
ATOM 2773 N N . LEU B 1 103 ? -5.184 30.109 2.727 1 97.31 103 LEU B N 1
ATOM 2774 C CA . LEU B 1 103 ? -5.176 29.625 1.352 1 97.31 103 LEU B CA 1
ATOM 2775 C C . LEU B 1 103 ? -6.113 30.453 0.477 1 97.31 103 LEU B C 1
ATOM 2777 O O . LEU B 1 103 ? -5.77 30.781 -0.659 1 97.31 103 LEU B O 1
ATOM 2781 N N . GLU B 1 104 ? -7.273 30.781 0.999 1 96.81 104 GLU B N 1
ATOM 2782 C CA . GLU B 1 104 ? -8.227 31.609 0.26 1 96.81 104 GLU B CA 1
ATOM 2783 C C . GLU B 1 104 ? -7.648 33 -0.018 1 96.81 104 GLU B C 1
ATOM 2785 O O . GLU B 1 104 ? -7.785 33.5 -1.124 1 96.81 104 GLU B O 1
ATOM 2790 N N . SER B 1 105 ? -7.004 33.562 0.983 1 97.44 105 SER B N 1
ATOM 2791 C CA . SER B 1 105 ? -6.371 34.875 0.814 1 97.44 105 SER B CA 1
ATOM 2792 C C . SER B 1 105 ? -5.242 34.812 -0.21 1 97.44 105 SER B C 1
ATOM 2794 O O . SER B 1 105 ? -5.066 35.75 -1.005 1 97.44 105 SER B O 1
ATOM 2796 N N . LEU B 1 106 ? -4.508 33.719 -0.121 1 96.44 106 LEU B N 1
ATOM 2797 C CA . LEU B 1 106 ? -3.426 33.5 -1.079 1 96.44 106 LEU B CA 1
ATOM 2798 C C . LEU B 1 106 ? -3.963 33.469 -2.506 1 96.44 106 LEU B C 1
ATOM 2800 O O . LEU B 1 106 ? -3.361 34.031 -3.42 1 96.44 106 LEU B O 1
ATOM 2804 N N . ALA B 1 107 ? -5.074 32.844 -2.682 1 95.62 107 ALA B N 1
ATOM 2805 C CA . ALA B 1 107 ? -5.672 32.688 -4.008 1 95.62 107 ALA B CA 1
ATOM 2806 C C . ALA B 1 107 ? -6.164 34.031 -4.535 1 95.62 107 ALA B C 1
ATOM 2808 O O . ALA B 1 107 ? -6.258 34.25 -5.746 1 95.62 107 ALA B O 1
ATOM 2809 N N . VAL B 1 108 ? -6.539 34.938 -3.635 1 95.69 108 VAL B N 1
ATOM 2810 C CA . VAL B 1 108 ? -6.898 36.312 -4.043 1 95.69 108 VAL B CA 1
ATOM 2811 C C . VAL B 1 108 ? -5.668 37.031 -4.578 1 95.69 108 VAL B C 1
ATOM 2813 O O . VAL B 1 108 ? -5.734 37.719 -5.602 1 95.69 108 VAL B O 1
ATOM 2816 N N . LYS B 1 109 ? -4.59 36.812 -3.922 1 93.88 109 LYS B N 1
ATOM 2817 C CA . LYS B 1 109 ? -3.34 37.469 -4.324 1 93.88 109 LYS B CA 1
ATOM 2818 C C . LYS B 1 109 ? -2.801 36.844 -5.613 1 93.88 109 LYS B C 1
ATOM 2820 O O . LYS B 1 109 ? -2.217 37.531 -6.441 1 93.88 109 LYS B O 1
ATOM 2825 N N . PHE B 1 110 ? -3 35.531 -5.711 1 94.06 110 PHE B N 1
ATOM 2826 C CA . PHE B 1 110 ? -2.576 34.781 -6.898 1 94.06 110 PHE B CA 1
ATOM 2827 C C . PHE B 1 110 ? -3.758 34.062 -7.543 1 94.06 110 PHE B C 1
ATOM 2829 O O . PHE B 1 110 ? -3.953 32.875 -7.332 1 94.06 110 PHE B O 1
ATOM 2836 N N . PRO B 1 111 ? -4.426 34.656 -8.422 1 93.94 111 PRO B N 1
ATOM 2837 C CA . PRO B 1 111 ? -5.684 34.156 -8.953 1 93.94 111 PRO B CA 1
ATOM 2838 C C . PRO B 1 111 ? -5.492 32.875 -9.781 1 93.94 111 PRO B C 1
ATOM 2840 O O . PRO B 1 111 ? -6.465 32.188 -10.086 1 93.94 111 PRO B O 1
ATOM 2843 N N . SER B 1 112 ? -4.27 32.562 -10.133 1 94.44 112 SER B N 1
ATOM 2844 C CA . SER B 1 112 ? -3.998 31.344 -10.898 1 94.44 112 SER B CA 1
ATOM 2845 C C . SER B 1 112 ? -4.012 30.109 -10.008 1 94.44 112 SER B C 1
ATOM 2847 O O . SER B 1 112 ? -3.963 28.969 -10.5 1 94.44 112 SER B O 1
ATOM 2849 N N . LEU B 1 113 ? -4.125 30.266 -8.734 1 95 113 LEU B N 1
ATOM 2850 C CA . LEU B 1 113 ? -4.215 29.125 -7.828 1 95 113 LEU B CA 1
ATOM 2851 C C . LEU B 1 113 ? -5.629 28.547 -7.805 1 95 113 LEU B C 1
ATOM 2853 O O . LEU B 1 113 ? -6.59 29.281 -7.547 1 95 113 LEU B O 1
ATOM 2857 N N . ASP B 1 114 ? -5.699 27.328 -8.094 1 94.12 114 ASP B N 1
ATOM 2858 C CA . ASP B 1 114 ? -6.977 26.625 -8.125 1 94.12 114 ASP B CA 1
ATOM 2859 C C . ASP B 1 114 ? -7.188 25.797 -6.859 1 94.12 114 ASP B C 1
ATOM 2861 O O . ASP B 1 114 ? -6.574 24.75 -6.691 1 94.12 114 ASP B O 1
ATOM 2865 N N . LEU B 1 115 ? -8.133 26.203 -6.043 1 94.62 115 LEU B N 1
ATOM 2866 C CA . LEU B 1 115 ? -8.406 25.5 -4.785 1 94.62 115 LEU B CA 1
ATOM 2867 C C . LEU B 1 115 ? -9.625 24.594 -4.914 1 94.62 115 LEU B C 1
ATOM 2869 O O . LEU B 1 115 ? -9.93 23.828 -4 1 94.62 115 LEU B O 1
ATOM 2873 N N . SER B 1 116 ? -10.32 24.641 -6.043 1 88.5 116 SER B N 1
ATOM 2874 C CA . SER B 1 116 ? -11.633 24 -6.145 1 88.5 116 SER B CA 1
ATOM 2875 C C . SER B 1 116 ? -11.555 22.703 -6.934 1 88.5 116 SER B C 1
ATOM 2877 O O . SER B 1 116 ? -12.07 21.672 -6.496 1 88.5 116 SER B O 1
ATOM 2879 N N . THR B 1 117 ? -10.945 22.766 -8.062 1 85.31 117 THR B N 1
ATOM 2880 C CA . THR B 1 117 ? -10.898 21.578 -8.914 1 85.31 117 THR B CA 1
ATOM 2881 C C . THR B 1 117 ? -9.953 20.531 -8.328 1 85.31 117 THR B C 1
ATOM 2883 O O . THR B 1 117 ? -8.742 20.75 -8.281 1 85.31 117 THR B O 1
ATOM 2886 N N . GLY B 1 118 ? -10.586 19.438 -7.809 1 88.25 118 GLY B N 1
ATOM 2887 C CA . GLY B 1 118 ? -9.789 18.344 -7.281 1 88.25 118 GLY B CA 1
ATOM 2888 C C . GLY B 1 118 ? -9.367 18.547 -5.836 1 88.25 118 GLY B C 1
ATOM 2889 O O . GLY B 1 118 ? -8.781 17.656 -5.223 1 88.25 118 GLY B O 1
ATOM 2890 N N . GLY B 1 119 ? -9.508 19.859 -5.434 1 92 119 GLY B N 1
ATOM 2891 C CA . GLY B 1 119 ? -9.195 20.156 -4.043 1 92 119 GLY B CA 1
ATOM 2892 C C . GLY B 1 119 ? -7.715 20.406 -3.811 1 92 119 GLY B C 1
ATOM 2893 O O . GLY B 1 119 ? -6.926 20.422 -4.758 1 92 119 GLY B O 1
ATOM 2894 N N . VAL B 1 120 ? -7.324 20.625 -2.537 1 97.5 120 VAL B N 1
ATOM 2895 C CA . VAL B 1 120 ? -5.957 20.891 -2.1 1 97.5 120 VAL B CA 1
ATOM 2896 C C . VAL B 1 120 ? -5.324 19.609 -1.581 1 97.5 120 VAL B C 1
ATOM 2898 O O . VAL B 1 120 ? -5.969 18.828 -0.875 1 97.5 120 VAL B O 1
ATOM 2901 N N . GLY B 1 121 ? -4.094 19.344 -1.98 1 98.38 121 GLY B N 1
ATOM 2902 C CA . GLY B 1 121 ? -3.311 18.281 -1.367 1 98.38 121 GLY B CA 1
ATOM 2903 C C . GLY B 1 121 ? -2.637 18.719 -0.076 1 98.38 121 GLY B C 1
ATOM 2904 O O . GLY B 1 121 ? -2.322 19.891 0.108 1 98.38 121 GLY B O 1
ATOM 2905 N N . ILE B 1 122 ? -2.426 17.781 0.749 1 98.56 122 ILE B N 1
ATOM 2906 C CA . ILE B 1 122 ? -1.776 18.094 2.018 1 98.56 122 ILE B CA 1
ATOM 2907 C C . ILE B 1 122 ? -0.861 16.938 2.426 1 98.56 122 ILE B C 1
ATOM 2909 O O . ILE B 1 122 ? -1.202 15.766 2.234 1 98.56 122 ILE B O 1
ATOM 2913 N N . TYR B 1 123 ? 0.313 17.234 2.939 1 98.62 123 TYR B N 1
ATOM 2914 C CA . TYR B 1 123 ? 1.194 16.188 3.424 1 98.62 123 TYR B CA 1
ATOM 2915 C C . TYR B 1 123 ? 1.999 16.656 4.629 1 98.62 123 TYR B C 1
ATOM 2917 O O . TYR B 1 123 ? 2.152 17.859 4.848 1 98.62 123 TYR B O 1
ATOM 2925 N N . GLY B 1 124 ? 2.434 15.711 5.41 1 97.88 124 GLY B N 1
ATOM 2926 C CA . GLY B 1 124 ? 3.244 15.977 6.586 1 97.88 124 GLY B CA 1
ATOM 2927 C C . GLY B 1 124 ? 3.744 14.711 7.266 1 97.88 124 GLY B C 1
ATOM 2928 O O . GLY B 1 124 ? 3.326 13.609 6.918 1 97.88 124 GLY B O 1
ATOM 2929 N N . GLY B 1 125 ? 4.664 14.883 8.195 1 96.88 125 GLY B N 1
ATOM 2930 C CA . GLY B 1 125 ? 5.227 13.805 8.992 1 96.88 125 GLY B CA 1
ATOM 2931 C C . GLY B 1 125 ? 5.059 14.016 10.484 1 96.88 125 GLY B C 1
ATOM 2932 O O . GLY B 1 125 ? 4.906 15.156 10.945 1 96.88 125 GLY B O 1
ATOM 2933 N N . SER B 1 126 ? 5.094 12.875 11.188 1 95.62 126 SER B N 1
ATOM 2934 C CA . SER B 1 126 ? 4.969 12.969 12.641 1 95.62 126 SER B CA 1
ATOM 2935 C C . SER B 1 126 ? 3.676 13.672 13.039 1 95.62 126 SER B C 1
ATOM 2937 O O . SER B 1 126 ? 2.59 13.273 12.617 1 95.62 126 SER B O 1
ATOM 2939 N N . ALA B 1 127 ? 3.773 14.758 13.797 1 92.88 127 ALA B N 1
ATOM 2940 C CA . ALA B 1 127 ? 2.574 15.531 14.109 1 92.88 127 ALA B CA 1
ATOM 2941 C C . ALA B 1 127 ? 1.939 16.109 12.844 1 92.88 127 ALA B C 1
ATOM 2943 O O . ALA B 1 127 ? 0.715 16.219 12.758 1 92.88 127 ALA B O 1
ATOM 2944 N N . GLY B 1 128 ? 2.732 16.391 11.898 1 95.81 128 GLY B N 1
ATOM 2945 C CA . GLY B 1 128 ? 2.23 16.828 10.609 1 95.81 128 GLY B CA 1
ATOM 2946 C C . GLY B 1 128 ? 1.464 15.75 9.867 1 95.81 128 GLY B C 1
ATOM 2947 O O . GLY B 1 128 ? 0.529 16.047 9.117 1 95.81 128 GLY B O 1
ATOM 2948 N N . GLY B 1 129 ? 1.98 14.508 10.016 1 97.75 129 GLY B N 1
ATOM 2949 C CA . GLY B 1 129 ? 1.217 13.398 9.461 1 97.75 129 GLY B CA 1
ATOM 2950 C C . GLY B 1 129 ? -0.16 13.25 10.078 1 97.75 129 GLY B C 1
ATOM 2951 O O . GLY B 1 129 ? -1.141 13.008 9.375 1 97.75 129 GLY B O 1
ATOM 2952 N N . GLN B 1 130 ? -0.226 13.406 11.383 1 96.56 130 GLN B N 1
ATOM 2953 C CA . GLN B 1 130 ? -1.516 13.414 12.07 1 96.56 130 GLN B CA 1
ATOM 2954 C C . GLN B 1 130 ? -2.41 14.531 11.539 1 96.56 130 GLN B C 1
ATOM 2956 O O . GLN B 1 130 ? -3.596 14.312 11.281 1 96.56 130 GLN B O 1
ATOM 2961 N N . ASN B 1 131 ? -1.815 15.695 11.336 1 96.94 131 ASN B N 1
ATOM 2962 C CA . ASN B 1 131 ? -2.57 16.844 10.836 1 96.94 131 ASN B CA 1
ATOM 2963 C C . ASN B 1 131 ? -3.09 16.594 9.422 1 96.94 131 ASN B C 1
ATOM 2965 O O . ASN B 1 131 ? -4.227 16.938 9.102 1 96.94 131 ASN B O 1
ATOM 2969 N N . ALA B 1 132 ? -2.283 16.016 8.594 1 98.31 132 ALA B N 1
ATOM 2970 C CA . ALA B 1 132 ? -2.674 15.781 7.207 1 98.31 132 ALA B CA 1
ATOM 2971 C C . ALA B 1 132 ? -3.928 14.914 7.133 1 98.31 132 ALA B C 1
ATOM 2973 O O . ALA B 1 132 ? -4.859 15.219 6.383 1 98.31 132 ALA B O 1
ATOM 2974 N N . VAL B 1 133 ? -3.955 13.883 7.91 1 98.69 133 VAL B N 1
ATOM 2975 C CA . VAL B 1 133 ? -5.117 13 7.926 1 98.69 133 VAL B CA 1
ATOM 2976 C C . VAL B 1 133 ? -6.328 13.75 8.477 1 98.69 133 VAL B C 1
ATOM 2978 O O . VAL B 1 133 ? -7.434 13.641 7.938 1 98.69 133 VAL B O 1
ATOM 2981 N N . ALA B 1 134 ? -6.137 14.539 9.523 1 97.94 134 ALA B N 1
ATOM 2982 C CA . ALA B 1 134 ? -7.227 15.32 10.094 1 97.94 134 ALA B CA 1
ATOM 2983 C C . ALA B 1 134 ? -7.809 16.281 9.062 1 97.94 134 ALA B C 1
ATOM 2985 O O . ALA B 1 134 ? -9.023 16.484 9 1 97.94 134 ALA B O 1
ATOM 2986 N N . GLY B 1 135 ? -6.93 16.938 8.297 1 97.62 135 GLY B N 1
ATOM 2987 C CA . GLY B 1 135 ? -7.395 17.797 7.227 1 97.62 135 GLY B CA 1
ATOM 2988 C C . GLY B 1 135 ? -8.328 17.094 6.258 1 97.62 135 GLY B C 1
ATOM 2989 O O . GLY B 1 135 ? -9.359 17.656 5.875 1 97.62 135 GLY B O 1
ATOM 2990 N N . LEU B 1 136 ? -7.945 15.906 5.918 1 97.56 136 LEU B N 1
ATOM 2991 C CA . LEU B 1 136 ? -8.758 15.117 4.992 1 97.56 136 LEU B CA 1
ATOM 2992 C C . LEU B 1 136 ? -10.094 14.742 5.625 1 97.56 136 LEU B C 1
ATOM 2994 O O . LEU B 1 136 ? -11.141 14.883 4.992 1 97.56 136 LEU B O 1
ATOM 2998 N N . PHE B 1 137 ? -10.125 14.32 6.871 1 98.12 137 PHE B N 1
ATOM 2999 C CA . PHE B 1 137 ? -11.305 13.75 7.516 1 98.12 137 PHE B CA 1
ATOM 3000 C C . PHE B 1 137 ? -12.266 14.852 7.945 1 98.12 137 PHE B C 1
ATOM 3002 O O . PHE B 1 137 ? -13.484 14.641 7.977 1 98.12 137 PHE B O 1
ATOM 3009 N N . HIS B 1 138 ? -11.797 16.016 8.273 1 97.5 138 HIS B N 1
ATOM 3010 C CA . HIS B 1 138 ? -12.641 17.016 8.906 1 97.5 138 HIS B CA 1
ATOM 3011 C C . HIS B 1 138 ? -12.797 18.25 8.016 1 97.5 138 HIS B C 1
ATOM 3013 O O . HIS B 1 138 ? -13.672 19.078 8.25 1 97.5 138 HIS B O 1
ATOM 3019 N N . HIS B 1 139 ? -11.977 18.375 7.031 1 97 139 HIS B N 1
ATOM 3020 C CA . HIS B 1 139 ? -12.008 19.531 6.156 1 97 139 HIS B CA 1
ATOM 3021 C C . HIS B 1 139 ? -12.016 19.125 4.688 1 97 139 HIS B C 1
ATOM 3023 O O . HIS B 1 139 ? -11.266 19.672 3.879 1 97 139 HIS B O 1
ATOM 3029 N N . GLY B 1 140 ? -12.852 18.172 4.391 1 95.75 140 GLY B N 1
ATOM 3030 C CA . GLY B 1 140 ? -12.961 17.609 3.055 1 95.75 140 GLY B CA 1
ATOM 3031 C C . GLY B 1 140 ? -13.508 18.578 2.035 1 95.75 140 GLY B C 1
ATOM 3032 O O . GLY B 1 140 ? -13.477 18.312 0.832 1 95.75 140 GLY B O 1
ATOM 3033 N N . ASP B 1 141 ? -14.031 19.703 2.516 1 95.06 141 ASP B N 1
ATOM 3034 C CA . ASP B 1 141 ? -14.477 20.766 1.616 1 95.06 141 ASP B CA 1
ATOM 3035 C C . ASP B 1 141 ? -13.289 21.453 0.944 1 95.06 141 ASP B C 1
ATOM 3037 O O . ASP B 1 141 ? -13.445 22.094 -0.098 1 95.06 141 ASP B O 1
ATOM 3041 N N . MET B 1 142 ? -12.102 21.281 1.548 1 96.31 142 MET B N 1
ATOM 3042 C CA . MET B 1 142 ? -10.898 21.906 0.998 1 96.31 142 MET B CA 1
ATOM 3043 C C . MET B 1 142 ? -9.883 20.844 0.577 1 96.31 142 MET B C 1
ATOM 3045 O O . MET B 1 142 ? -9.398 20.859 -0.554 1 96.31 142 MET B O 1
ATOM 3049 N N . TYR B 1 143 ? -9.68 19.859 1.398 1 97.69 143 TYR B N 1
ATOM 3050 C CA . TYR B 1 143 ? -8.617 18.906 1.159 1 97.69 143 TYR B CA 1
ATOM 3051 C C . TYR B 1 143 ? -9.164 17.609 0.554 1 97.69 143 TYR B C 1
ATOM 3053 O O . TYR B 1 143 ? -10.133 17.047 1.062 1 97.69 143 TYR B O 1
ATOM 3061 N N . SER B 1 144 ? -8.477 17.062 -0.476 1 97.81 144 SER B N 1
ATOM 3062 C CA . SER B 1 144 ? -9 15.891 -1.168 1 97.81 144 SER B CA 1
ATOM 3063 C C . SER B 1 144 ? -7.965 14.781 -1.232 1 97.81 144 SER B C 1
ATOM 3065 O O . SER B 1 144 ? -8.305 13.617 -1.471 1 97.81 144 SER B O 1
ATOM 3067 N N . VAL B 1 145 ? -6.695 15.102 -1.073 1 98.5 145 VAL B N 1
ATOM 3068 C CA . VAL B 1 145 ? -5.617 14.125 -1.13 1 98.5 145 VAL B CA 1
ATOM 3069 C C . VAL B 1 145 ? -4.625 14.383 0.001 1 98.5 145 VAL B C 1
ATOM 3071 O O . VAL B 1 145 ? -4.195 15.523 0.21 1 98.5 145 VAL B O 1
ATOM 3074 N N . ALA B 1 146 ? -4.273 13.336 0.752 1 98.75 146 ALA B N 1
ATOM 3075 C CA . ALA B 1 146 ? -3.322 13.5 1.851 1 98.75 146 ALA B CA 1
ATOM 3076 C C . ALA B 1 146 ? -2.254 12.406 1.814 1 98.75 146 ALA B C 1
ATOM 3078 O O . ALA B 1 146 ? -2.547 11.258 1.494 1 98.75 146 ALA B O 1
ATOM 3079 N N . VAL B 1 147 ? -1.081 12.766 2.1 1 98.88 147 VAL B N 1
ATOM 3080 C CA . VAL B 1 147 ? 0.022 11.852 2.369 1 98.88 147 VAL B CA 1
ATOM 3081 C C . VAL B 1 147 ? 0.556 12.086 3.781 1 98.88 147 VAL B C 1
ATOM 3083 O O . VAL B 1 147 ? 1.013 13.18 4.105 1 98.88 147 VAL B O 1
ATOM 3086 N N . ALA B 1 148 ? 0.49 11.086 4.578 1 98.81 148 ALA B N 1
ATOM 3087 C CA . ALA B 1 148 ? 0.866 11.219 5.984 1 98.81 148 ALA B CA 1
ATOM 3088 C C . ALA B 1 148 ? 1.971 10.234 6.352 1 98.81 148 ALA B C 1
ATOM 3090 O O . ALA B 1 148 ? 1.792 9.023 6.234 1 98.81 148 ALA B O 1
ATOM 3091 N N . ASP B 1 149 ? 3.08 10.766 6.836 1 98.62 149 ASP B N 1
ATOM 3092 C CA . ASP B 1 149 ? 4.219 9.938 7.234 1 98.62 149 ASP B CA 1
ATOM 3093 C C . ASP B 1 149 ? 4.32 9.852 8.758 1 98.62 149 ASP B C 1
ATOM 3095 O O . ASP B 1 149 ? 4.379 10.875 9.445 1 98.62 149 ASP B O 1
ATOM 3099 N N . CYS B 1 150 ? 4.312 8.625 9.281 1 97.69 150 CYS B N 1
ATOM 3100 C CA . CYS B 1 150 ? 4.586 8.305 10.68 1 97.69 150 CYS B CA 1
ATOM 3101 C C . CYS B 1 150 ? 3.742 9.172 11.609 1 97.69 150 CYS B C 1
ATOM 3103 O O . CYS B 1 150 ? 4.234 9.656 12.625 1 97.69 150 CYS B O 1
ATOM 3105 N N . GLY B 1 151 ? 2.525 9.383 11.289 1 96.31 151 GLY B N 1
ATOM 3106 C CA . GLY B 1 151 ? 1.646 10.211 12.102 1 96.31 151 GLY B CA 1
ATOM 3107 C C . GLY B 1 151 ? 1.18 9.516 13.367 1 96.31 151 GLY B C 1
ATOM 3108 O O . GLY B 1 151 ? 1.06 8.289 13.398 1 96.31 151 GLY B O 1
ATOM 3109 N N . CYS B 1 152 ? 0.913 10.32 14.398 1 94.19 152 CYS B N 1
ATOM 3110 C CA . CYS B 1 152 ? 0.275 9.82 15.609 1 94.19 152 CYS B CA 1
ATOM 3111 C C . CYS B 1 152 ? -1.242 9.922 15.508 1 94.19 152 CYS B C 1
ATOM 3113 O O . CYS B 1 152 ? -1.844 10.875 16 1 94.19 152 CYS B O 1
ATOM 3115 N N . HIS B 1 153 ? -1.855 8.914 15.023 1 96.69 153 HIS B N 1
ATOM 3116 C CA . HIS B 1 153 ? -3.264 8.969 14.648 1 96.69 153 HIS B CA 1
ATOM 3117 C C . HIS B 1 153 ? -4.16 8.57 15.82 1 96.69 153 HIS B C 1
ATOM 3119 O O . HIS B 1 153 ? -5.387 8.656 15.727 1 96.69 153 HIS B O 1
ATOM 3125 N N . ASP B 1 154 ? -3.547 8.164 16.875 1 93.19 154 ASP B N 1
ATOM 3126 C CA . ASP B 1 154 ? -4.137 7.941 18.188 1 93.19 154 ASP B CA 1
ATOM 3127 C C . ASP B 1 154 ? -3.107 8.156 19.297 1 93.19 154 ASP B C 1
ATOM 3129 O O . ASP B 1 154 ? -2.271 7.289 19.562 1 93.19 154 ASP B O 1
ATOM 3133 N N . ASN B 1 155 ? -3.227 9.211 19.984 1 90.5 155 ASN B N 1
ATOM 3134 C CA . ASN B 1 155 ? -2.223 9.625 20.953 1 90.5 155 ASN B CA 1
ATOM 3135 C C . ASN B 1 155 ? -2.203 8.711 22.172 1 90.5 155 ASN B C 1
ATOM 3137 O O . ASN B 1 155 ? -1.282 8.773 22.984 1 90.5 155 ASN B O 1
ATOM 3141 N N . ARG B 1 156 ? -3.15 7.867 22.375 1 89.56 156 ARG B N 1
ATOM 3142 C CA . ARG B 1 156 ? -3.176 6.91 23.469 1 89.56 156 ARG B CA 1
ATOM 3143 C C . ARG B 1 156 ? -2.066 5.875 23.328 1 89.56 156 ARG B C 1
ATOM 3145 O O . ARG B 1 156 ? -1.625 5.281 24.312 1 89.56 156 ARG B O 1
ATOM 3152 N N . VAL B 1 157 ? -1.63 5.641 21.984 1 83.62 157 VAL B N 1
ATOM 3153 C CA . VAL B 1 157 ? -0.643 4.594 21.734 1 83.62 157 VAL B CA 1
ATOM 3154 C C . VAL B 1 157 ? 0.716 5.227 21.438 1 83.62 157 VAL B C 1
ATOM 3156 O O . VAL B 1 157 ? 1.661 4.535 21.062 1 83.62 157 VAL B O 1
ATOM 3159 N N . ASP B 1 158 ? 0.835 6.469 21.578 1 84.38 158 ASP B N 1
ATOM 3160 C CA . ASP B 1 158 ? 2.082 7.191 21.359 1 84.38 158 ASP B CA 1
ATOM 3161 C C . ASP B 1 158 ? 2.824 7.434 22.672 1 84.38 158 ASP B C 1
ATOM 3163 O O . ASP B 1 158 ? 2.426 6.926 23.719 1 84.38 158 ASP B O 1
ATOM 3167 N N . LYS B 1 159 ? 3.93 8.086 22.562 1 80.56 159 LYS B N 1
ATOM 3168 C CA . LYS B 1 159 ? 4.754 8.352 23.75 1 80.56 159 LYS B CA 1
ATOM 3169 C C . LYS B 1 159 ? 4.043 9.289 24.719 1 80.56 159 LYS B C 1
ATOM 3171 O O . LYS B 1 159 ? 3.352 10.219 24.281 1 80.56 159 LYS B O 1
ATOM 3176 N N . LEU B 1 160 ? 4.258 9.148 25.969 1 77.81 160 LEU B N 1
ATOM 3177 C CA . LEU B 1 160 ? 3.523 9.812 27.031 1 77.81 160 LEU B CA 1
ATOM 3178 C C . LEU B 1 160 ? 3.943 11.273 27.156 1 77.81 160 LEU B C 1
ATOM 3180 O O . LEU B 1 160 ? 3.098 12.156 27.312 1 77.81 160 LEU B O 1
ATOM 3184 N N . TRP B 1 161 ? 5.188 11.508 27.031 1 77.25 161 TRP B N 1
ATOM 3185 C CA . TRP B 1 161 ? 5.695 12.836 27.375 1 77.25 161 TRP B CA 1
ATOM 3186 C C . TRP B 1 161 ? 5.129 13.898 26.438 1 77.25 161 TRP B C 1
ATOM 3188 O O . TRP B 1 161 ? 4.734 14.977 26.891 1 77.25 161 TRP B O 1
ATOM 3198 N N . TRP B 1 162 ? 5.047 13.688 25.25 1 78.06 162 TRP B N 1
ATOM 3199 C CA . TRP B 1 162 ? 4.547 14.672 24.297 1 78.06 162 TRP B CA 1
ATOM 3200 C C . TRP B 1 162 ? 3.037 14.844 24.422 1 78.06 162 TRP B C 1
ATOM 3202 O O . TRP B 1 162 ? 2.537 15.969 24.484 1 78.06 162 TRP B O 1
ATOM 3212 N N . ASN B 1 163 ? 2.354 13.82 24.531 1 78.81 163 ASN B N 1
ATOM 3213 C CA . ASN B 1 163 ? 0.896 13.859 24.547 1 78.81 163 ASN B CA 1
ATOM 3214 C C . ASN B 1 163 ? 0.357 14.508 25.812 1 78.81 163 ASN B C 1
ATOM 3216 O O . ASN B 1 163 ? -0.636 15.242 25.766 1 78.81 163 ASN B O 1
ATOM 3220 N N . GLU B 1 164 ? 1.056 14.234 26.891 1 78.69 164 GLU B N 1
ATOM 3221 C CA . GLU B 1 164 ? 0.603 14.844 28.141 1 78.69 164 GLU B CA 1
ATOM 3222 C C . GLU B 1 164 ? 0.812 16.359 28.125 1 78.69 164 GLU B C 1
ATOM 3224 O O . GLU B 1 164 ? 0.047 17.094 28.75 1 78.69 164 GLU B O 1
ATOM 3229 N N . LEU B 1 165 ? 1.777 16.797 27.391 1 78.5 165 LEU B N 1
ATOM 3230 C CA . LEU B 1 165 ? 2.039 18.219 27.266 1 78.5 165 LEU B CA 1
ATOM 3231 C C . LEU B 1 165 ? 0.904 18.922 26.516 1 78.5 165 LEU B C 1
ATOM 3233 O O . LEU B 1 165 ? 0.538 20.047 26.859 1 78.5 165 LEU B O 1
ATOM 3237 N N . TRP B 1 166 ? 0.241 18.203 25.656 1 83.5 166 TRP B N 1
ATOM 3238 C CA . TRP B 1 166 ? -0.729 18.875 24.797 1 83.5 166 TRP B CA 1
ATOM 3239 C C . TRP B 1 166 ? -2.146 18.406 25.109 1 83.5 166 TRP B C 1
ATOM 3241 O O . TRP B 1 166 ? -3.111 19.141 24.891 1 83.5 166 TRP B O 1
ATOM 3251 N N . MET B 1 167 ? -2.262 17.297 25.656 1 87.19 167 MET B N 1
ATOM 3252 C CA . MET B 1 167 ? -3.586 16.734 25.891 1 87.19 167 MET B CA 1
ATOM 3253 C C . MET B 1 167 ? -3.928 16.781 27.375 1 87.19 167 MET B C 1
ATOM 3255 O O . MET B 1 167 ? -5.09 16.625 27.766 1 87.19 167 MET B O 1
ATOM 3259 N N . GLY B 1 168 ? -2.912 17.016 28.109 1 82.62 168 GLY B N 1
ATOM 3260 C CA . GLY B 1 168 ? -3.129 17.188 29.531 1 82.62 168 GLY B CA 1
ATOM 3261 C C . GLY B 1 168 ? -3.043 15.883 30.312 1 82.62 168 GLY B C 1
ATOM 3262 O O . GLY B 1 168 ? -2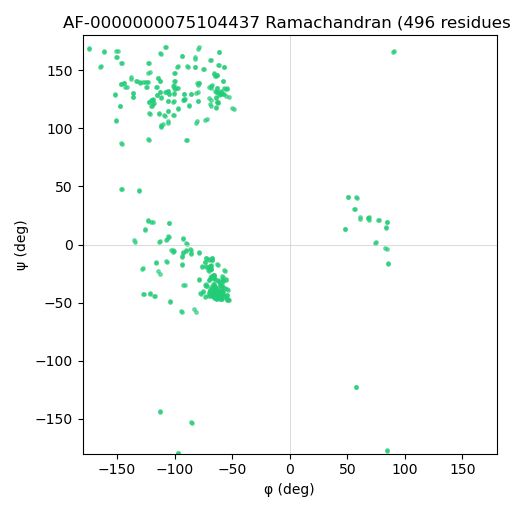.943 14.805 29.719 1 82.62 168 GLY B O 1
ATOM 3263 N N . HIS B 1 169 ? -2.941 16.078 31.625 1 81.06 169 HIS B N 1
ATOM 3264 C CA . HIS B 1 169 ? -2.998 15.031 32.656 1 81.06 169 HIS B CA 1
ATOM 3265 C C . HIS B 1 169 ? -4.047 15.359 33.688 1 81.06 169 HIS B C 1
ATOM 3267 O O . HIS B 1 169 ? -4.215 16.516 34.094 1 81.06 169 HIS B O 1
ATOM 3273 N N . PRO B 1 170 ? -4.895 14.328 34.219 1 83.38 170 PRO B N 1
ATOM 3274 C CA . PRO B 1 170 ? -4.754 12.898 33.906 1 83.38 170 PRO B CA 1
ATOM 3275 C C . PRO B 1 170 ? -5.34 12.508 32.562 1 83.38 170 PRO B C 1
ATOM 3277 O O . PRO B 1 170 ? -6.008 13.32 31.922 1 83.38 170 PRO B O 1
ATOM 3280 N N . PHE B 1 171 ? -5.051 11.359 32.156 1 85.88 171 PHE B N 1
ATOM 3281 C CA . PHE B 1 171 ? -5.562 10.766 30.938 1 85.88 171 PHE B CA 1
ATOM 3282 C C . PHE B 1 171 ? -7.086 10.828 30.906 1 85.88 171 PHE B C 1
ATOM 3284 O O . PHE B 1 171 ? -7.746 10.555 31.906 1 85.88 171 PHE B O 1
ATOM 3291 N N . ASN B 1 172 ? -7.625 11.359 29.859 1 90.12 172 ASN B N 1
ATOM 3292 C CA . ASN B 1 172 ? -9.055 11.43 29.562 1 90.12 172 ASN B CA 1
ATOM 3293 C C . ASN B 1 172 ? -9.391 10.734 28.234 1 90.12 172 ASN B C 1
ATOM 3295 O O . ASN B 1 172 ? -9.086 11.258 27.172 1 90.12 172 ASN B O 1
ATOM 3299 N N . ASP B 1 173 ? -10.102 9.648 28.344 1 90.88 173 ASP B N 1
ATOM 3300 C CA . ASP B 1 173 ? -10.359 8.789 27.188 1 90.88 173 ASP B CA 1
ATOM 3301 C C . ASP B 1 173 ? -11.172 9.523 26.125 1 90.88 173 ASP B C 1
ATOM 3303 O O . ASP B 1 173 ? -10.875 9.43 24.938 1 90.88 173 ASP B O 1
ATOM 3307 N N . GLN B 1 174 ? -12.188 10.219 26.562 1 93.31 174 GLN B N 1
ATOM 3308 C CA . GLN B 1 174 ? -13.055 10.922 25.641 1 93.31 174 GLN B CA 1
ATOM 3309 C C . GLN B 1 174 ? -12.289 12.008 24.875 1 93.31 174 GLN B C 1
ATOM 3311 O O . GLN B 1 174 ? -12.469 12.18 23.672 1 93.31 174 GLN B O 1
ATOM 3316 N N . LEU B 1 175 ? -11.453 12.656 25.578 1 92.69 175 LEU B N 1
ATOM 3317 C CA . LEU B 1 175 ? -10.648 13.719 25 1 92.69 175 LEU B CA 1
ATOM 3318 C C . LEU B 1 175 ? -9.68 13.156 23.953 1 92.69 175 LEU B C 1
ATOM 3320 O O . LEU B 1 175 ? -9.57 13.695 22.859 1 92.69 175 LEU B O 1
ATOM 3324 N N . TYR B 1 176 ? -9.047 12.078 24.328 1 92.75 176 TYR B N 1
ATOM 3325 C CA . TYR B 1 176 ? -8.086 11.461 23.406 1 92.75 176 TYR B CA 1
ATOM 3326 C C . TYR B 1 176 ? -8.789 10.898 22.188 1 92.75 176 TYR B C 1
ATOM 3328 O O . TYR B 1 176 ? -8.305 11.055 21.062 1 92.75 176 TYR B O 1
ATOM 3336 N N . ALA B 1 177 ? -9.938 10.305 22.391 1 94.12 177 ALA B N 1
ATOM 3337 C CA . ALA B 1 177 ? -10.695 9.75 21.266 1 94.12 177 ALA B CA 1
ATOM 3338 C C . ALA B 1 177 ? -11.156 10.852 20.328 1 94.12 177 ALA B C 1
ATOM 3340 O O . ALA B 1 177 ? -11.125 10.68 19.094 1 94.12 177 ALA B O 1
ATOM 3341 N N . ALA B 1 178 ? -11.492 11.945 20.891 1 94.88 178 ALA B N 1
ATOM 3342 C CA . ALA B 1 178 ? -12.016 13.062 20.094 1 94.88 178 ALA B CA 1
ATOM 3343 C C . ALA B 1 178 ? -10.922 13.656 19.203 1 94.88 178 ALA B C 1
ATOM 3345 O O . ALA B 1 178 ? -11.219 14.32 18.219 1 94.88 178 ALA B O 1
ATOM 3346 N N . ASN B 1 179 ? -9.672 13.391 19.609 1 94.75 179 ASN B N 1
ATOM 3347 C CA . ASN B 1 179 ? -8.562 13.953 18.844 1 94.75 179 ASN B CA 1
ATOM 3348 C C . ASN B 1 179 ? -7.855 12.891 18.016 1 94.75 179 ASN B C 1
ATOM 3350 O O . ASN B 1 179 ? -6.844 13.172 17.375 1 94.75 179 ASN B O 1
ATOM 3354 N N . ALA B 1 180 ? -8.367 11.672 18.016 1 95.69 180 ALA B N 1
ATOM 3355 C CA . ALA B 1 180 ? -7.742 10.562 17.297 1 95.69 180 ALA B CA 1
ATOM 3356 C C . ALA B 1 180 ? -8.305 10.43 15.891 1 95.69 180 ALA B C 1
ATOM 3358 O O . ALA B 1 180 ? -9.516 10.266 15.719 1 95.69 180 ALA B O 1
ATOM 3359 N N . ASN B 1 181 ? -7.41 10.469 14.938 1 97.88 181 ASN B N 1
ATOM 3360 C CA . ASN B 1 181 ? -7.848 10.273 13.562 1 97.88 181 ASN B CA 1
ATOM 3361 C C . ASN B 1 181 ? -8.578 8.938 13.391 1 97.88 181 ASN B C 1
ATOM 3363 O O . ASN B 1 181 ? -9.539 8.852 12.625 1 97.88 181 ASN B O 1
ATOM 3367 N N . ALA B 1 182 ? -8.148 7.898 14.062 1 97.19 182 ALA B N 1
ATOM 3368 C CA . ALA B 1 182 ? -8.703 6.555 13.922 1 97.19 182 ALA B CA 1
ATOM 3369 C C . ALA B 1 182 ? -10.195 6.539 14.242 1 97.19 182 ALA B C 1
ATOM 3371 O O . ALA B 1 182 ? -10.945 5.738 13.68 1 97.19 182 ALA B O 1
ATOM 3372 N N . THR B 1 183 ? -10.633 7.457 15.086 1 97.31 183 THR B N 1
ATOM 3373 C CA . THR B 1 183 ? -12.039 7.547 15.484 1 97.31 183 THR B CA 1
ATOM 3374 C C . THR B 1 183 ? -12.898 8 14.312 1 97.31 183 THR B C 1
ATOM 3376 O O . THR B 1 183 ? -14.102 7.734 14.281 1 97.31 183 THR B O 1
ATOM 3379 N N . TYR B 1 184 ? -12.297 8.594 13.297 1 98.25 184 TYR B N 1
ATOM 3380 C CA . TYR B 1 184 ? -13.086 9.297 12.289 1 98.25 184 TYR B CA 1
ATOM 3381 C C . TYR B 1 184 ? -12.805 8.75 10.898 1 98.25 184 TYR B C 1
ATOM 3383 O O . TYR B 1 184 ? -13.086 9.406 9.898 1 98.25 184 TYR B O 1
ATOM 3391 N N . ALA B 1 185 ? -12.289 7.543 10.828 1 98.25 185 ALA B N 1
ATOM 3392 C CA . ALA B 1 185 ? -11.953 6.93 9.547 1 98.25 185 ALA B CA 1
ATOM 3393 C C . ALA B 1 185 ? -13.164 6.91 8.617 1 98.25 185 ALA B C 1
ATOM 3395 O O . ALA B 1 185 ? -13.023 7.07 7.402 1 98.25 185 ALA B O 1
ATOM 3396 N N . HIS B 1 186 ? -14.375 6.828 9.164 1 97.81 186 HIS B N 1
ATOM 3397 C CA . HIS B 1 186 ? -15.609 6.727 8.391 1 97.81 186 HIS B CA 1
ATOM 3398 C C . HIS B 1 186 ? -15.953 8.055 7.723 1 97.81 186 HIS B C 1
ATOM 3400 O O . HIS B 1 186 ? -16.812 8.109 6.848 1 97.81 186 HIS B O 1
ATOM 3406 N N . HIS B 1 187 ? -15.281 9.109 8.094 1 97.69 187 HIS B N 1
ATOM 3407 C CA . HIS B 1 187 ? -15.539 10.422 7.512 1 97.69 187 HIS B CA 1
ATOM 3408 C C . HIS B 1 187 ? -14.93 10.531 6.117 1 97.69 187 HIS B C 1
ATOM 3410 O O . HIS B 1 187 ? -15.266 11.445 5.359 1 97.69 187 HIS B O 1
ATOM 3416 N N . MET B 1 188 ? -13.961 9.648 5.789 1 97.81 188 MET B N 1
ATOM 3417 C CA . MET B 1 188 ? -13.305 9.75 4.484 1 97.81 188 MET B CA 1
ATOM 3418 C C . MET B 1 188 ? -14.32 9.609 3.357 1 97.81 188 MET B C 1
ATOM 3420 O O . MET B 1 188 ? -15.117 8.664 3.35 1 97.81 188 MET B O 1
ATOM 3424 N N . GLN B 1 189 ? -14.25 10.5 2.447 1 96.44 189 GLN B N 1
ATOM 3425 C CA . GLN B 1 189 ? -15.211 10.523 1.347 1 96.44 189 GLN B CA 1
ATOM 3426 C C . GLN B 1 189 ? -14.68 9.75 0.142 1 96.44 189 GLN B C 1
ATOM 3428 O O . GLN B 1 189 ? -13.469 9.578 -0.012 1 96.44 189 GLN B O 1
ATOM 3433 N N . PRO B 1 190 ? -15.555 9.359 -0.794 1 94.81 190 PRO B N 1
ATOM 3434 C CA . PRO B 1 190 ? -15.172 8.508 -1.918 1 94.81 190 PRO B CA 1
ATOM 3435 C C . PRO B 1 190 ? -14.195 9.188 -2.871 1 94.81 190 PRO B C 1
ATOM 3437 O O . PRO B 1 190 ? -13.375 8.523 -3.514 1 94.81 190 PRO B O 1
ATOM 3440 N N . HIS B 1 191 ? -14.328 10.453 -2.898 1 94.88 191 HIS B N 1
ATOM 3441 C CA . HIS B 1 191 ? -13.477 11.164 -3.852 1 94.88 191 HIS B CA 1
ATOM 3442 C C . HIS B 1 191 ? -12.109 11.469 -3.252 1 94.88 191 HIS B C 1
ATOM 3444 O O . HIS B 1 191 ? -11.211 11.938 -3.951 1 94.88 191 HIS B O 1
ATOM 3450 N N . GLN B 1 192 ? -11.906 11.227 -1.969 1 97.88 192 GLN B N 1
ATOM 3451 C CA . GLN B 1 192 ? -10.656 11.539 -1.291 1 97.88 192 GLN B CA 1
ATOM 3452 C C . GLN B 1 192 ? -9.672 10.375 -1.382 1 97.88 192 GLN B C 1
ATOM 3454 O O . GLN B 1 192 ? -10.078 9.227 -1.57 1 97.88 192 GLN B O 1
ATOM 3459 N N . HIS B 1 193 ? -8.422 10.734 -1.32 1 98.5 193 HIS B N 1
ATOM 3460 C CA . HIS B 1 193 ? -7.348 9.758 -1.412 1 98.5 193 HIS B CA 1
ATOM 3461 C C . HIS B 1 193 ? -6.34 9.938 -0.281 1 98.5 193 HIS B C 1
ATOM 3463 O O . HIS B 1 193 ? -5.992 11.07 0.072 1 98.5 193 HIS B O 1
ATOM 3469 N N . LEU B 1 194 ? -5.875 8.844 0.29 1 98.88 194 LEU B N 1
ATOM 3470 C CA . LEU B 1 194 ? -4.965 8.891 1.429 1 98.88 194 LEU B CA 1
ATOM 3471 C C . LEU B 1 194 ? -3.824 7.891 1.25 1 98.88 194 LEU B C 1
ATOM 3473 O O . LEU B 1 194 ? -4.062 6.715 0.958 1 98.88 194 LEU B O 1
ATOM 3477 N N . GLN B 1 195 ? -2.623 8.328 1.354 1 98.88 195 GLN B N 1
ATOM 3478 C CA . GLN B 1 195 ? -1.442 7.48 1.456 1 98.88 195 GLN B CA 1
ATOM 3479 C C . GLN B 1 195 ? -0.802 7.594 2.836 1 98.88 195 GLN B C 1
ATOM 3481 O O . GLN B 1 195 ? -0.559 8.695 3.324 1 98.88 195 GLN B O 1
ATOM 3486 N N . LEU B 1 196 ? -0.606 6.508 3.443 1 98.88 196 LEU B N 1
ATOM 3487 C CA . LEU B 1 196 ? 0.11 6.441 4.711 1 98.88 196 LEU B CA 1
ATOM 3488 C C . LEU B 1 196 ? 1.486 5.812 4.527 1 98.88 196 LEU B C 1
ATOM 3490 O O . LEU B 1 196 ? 1.618 4.781 3.859 1 98.88 196 LEU B O 1
ATOM 3494 N N . THR B 1 197 ? 2.467 6.43 5.039 1 98.75 197 THR B N 1
ATOM 3495 C CA . THR B 1 197 ? 3.811 5.863 5.055 1 98.75 197 THR B CA 1
ATOM 3496 C C . THR B 1 197 ? 4.262 5.574 6.48 1 98.75 197 THR B C 1
ATOM 3498 O O . THR B 1 197 ? 3.975 6.348 7.398 1 98.75 197 THR B O 1
ATOM 3501 N N . VAL B 1 198 ? 5.016 4.449 6.652 1 98.44 198 VAL B N 1
ATOM 3502 C CA . VAL B 1 198 ? 5.406 4.055 8 1 98.44 198 VAL B CA 1
ATOM 3503 C C . VAL B 1 198 ? 6.719 3.275 7.953 1 98.44 198 VAL B C 1
ATOM 3505 O O . VAL B 1 198 ? 6.887 2.383 7.117 1 98.44 198 VAL B O 1
ATOM 3508 N N . GLY B 1 199 ? 7.672 3.682 8.773 1 98.38 199 GLY B N 1
ATOM 3509 C CA . GLY B 1 199 ? 8.852 2.873 9.039 1 98.38 199 GLY B CA 1
ATOM 3510 C C . GLY B 1 199 ? 8.641 1.86 10.148 1 98.38 199 GLY B C 1
ATOM 3511 O O . GLY B 1 199 ? 8.273 2.225 11.273 1 98.38 199 GLY B O 1
ATOM 3512 N N . MET B 1 200 ? 8.969 0.64 9.891 1 97.19 200 MET B N 1
ATOM 3513 C CA . MET B 1 200 ? 8.688 -0.429 10.836 1 97.19 200 MET B CA 1
ATOM 3514 C C . MET B 1 200 ? 9.625 -0.358 12.039 1 97.19 200 MET B C 1
ATOM 3516 O O . MET B 1 200 ? 9.352 -0.952 13.078 1 97.19 200 MET B O 1
ATOM 3520 N N . LEU B 1 201 ? 10.68 0.377 11.938 1 97.06 201 LEU B N 1
ATOM 3521 C CA . LEU B 1 201 ? 11.641 0.521 13.023 1 97.06 201 LEU B CA 1
ATOM 3522 C C . LEU B 1 201 ? 11.5 1.885 13.695 1 97.06 201 LEU B C 1
ATOM 3524 O O . LEU B 1 201 ? 12.438 2.361 14.344 1 97.06 201 LEU B O 1
ATOM 3528 N N . ASP B 1 202 ? 10.391 2.541 13.508 1 96.81 202 ASP B N 1
ATOM 3529 C CA . ASP B 1 202 ? 10.133 3.84 14.117 1 96.81 202 ASP B CA 1
ATOM 3530 C C . ASP B 1 202 ? 10.078 3.723 15.641 1 96.81 202 ASP B C 1
ATOM 3532 O O . ASP B 1 202 ? 9.172 3.094 16.188 1 96.81 202 ASP B O 1
ATOM 3536 N N . ALA B 1 203 ? 10.953 4.383 16.328 1 94.31 203 ALA B N 1
ATOM 3537 C CA . ALA B 1 203 ? 11.016 4.328 17.797 1 94.31 203 ALA B CA 1
ATOM 3538 C C . ALA B 1 203 ? 10.414 5.582 18.422 1 94.31 203 ALA B C 1
ATOM 3540 O O . ALA B 1 203 ? 10.336 5.699 19.641 1 94.31 203 ALA B O 1
ATOM 3541 N N . ASN B 1 204 ? 10.047 6.488 17.547 1 94.06 204 ASN B N 1
ATOM 3542 C CA . ASN B 1 204 ? 9.445 7.727 18.031 1 94.06 204 ASN B CA 1
ATOM 3543 C C . ASN B 1 204 ? 7.918 7.637 18.047 1 94.06 204 ASN B C 1
ATOM 3545 O O . ASN B 1 204 ? 7.293 7.867 19.078 1 94.06 204 ASN B O 1
ATOM 3549 N N . VAL B 1 205 ? 7.32 7.387 16.953 1 94.94 205 VAL B N 1
ATOM 3550 C CA . VAL B 1 205 ? 5.906 7.047 16.844 1 94.94 205 VAL B CA 1
ATOM 3551 C C . VAL B 1 205 ? 5.754 5.57 16.5 1 94.94 205 VAL B C 1
ATOM 3553 O O . VAL B 1 205 ? 6.031 5.16 15.367 1 94.94 205 VAL B O 1
ATOM 3556 N N . ASP B 1 206 ? 5.277 4.824 17.406 1 94.62 206 ASP B N 1
ATOM 3557 C CA . ASP B 1 206 ? 5.145 3.385 17.188 1 94.62 206 ASP B CA 1
ATOM 3558 C C . ASP B 1 206 ? 4.344 3.094 15.922 1 94.62 206 ASP B C 1
ATOM 3560 O O . ASP B 1 206 ? 3.266 3.654 15.719 1 94.62 206 ASP B O 1
ATOM 3564 N N . PRO B 1 207 ? 4.816 2.16 15.086 1 96.25 207 PRO B N 1
ATOM 3565 C CA . PRO B 1 207 ? 4.105 1.819 13.852 1 96.25 207 PRO B CA 1
ATOM 3566 C C . PRO B 1 207 ? 2.666 1.378 14.109 1 96.25 207 PRO B C 1
ATOM 3568 O O . PRO B 1 207 ? 1.814 1.496 13.227 1 96.25 207 PRO B O 1
ATOM 3571 N N . ALA B 1 208 ? 2.357 0.934 15.273 1 94.75 208 ALA B N 1
ATOM 3572 C CA . ALA B 1 208 ? 1.002 0.528 15.633 1 94.75 208 ALA B CA 1
ATOM 3573 C C . ALA B 1 208 ? 0.015 1.676 15.445 1 94.75 208 ALA B C 1
ATOM 3575 O O . ALA B 1 208 ? -1.157 1.451 15.133 1 94.75 208 ALA B O 1
ATOM 3576 N N . CYS B 1 209 ? 0.485 2.891 15.641 1 95.19 209 CYS B N 1
ATOM 3577 C CA . CYS B 1 209 ? -0.379 4.051 15.445 1 95.19 209 CYS B CA 1
ATOM 3578 C C . CYS B 1 209 ? -0.91 4.102 14.016 1 95.19 209 CYS B C 1
ATOM 3580 O O . CYS B 1 209 ? -2.109 4.289 13.805 1 95.19 209 CYS B O 1
ATOM 3582 N N . THR B 1 210 ? -0.013 3.914 13.086 1 97.94 210 THR B N 1
ATOM 3583 C CA . THR B 1 210 ? -0.403 3.91 11.68 1 97.94 210 THR B CA 1
ATOM 3584 C C . THR B 1 210 ? -1.303 2.719 11.375 1 97.94 210 THR B C 1
ATOM 3586 O O . THR B 1 210 ? -2.34 2.867 10.719 1 97.94 210 THR B O 1
ATOM 3589 N N . PHE B 1 211 ? -0.983 1.567 11.859 1 97.75 211 PHE B N 1
ATOM 3590 C CA . PHE B 1 211 ? -1.726 0.358 11.531 1 97.75 211 PHE B CA 1
ATOM 3591 C C . PHE B 1 211 ? -3.109 0.379 12.164 1 97.75 211 PHE B C 1
ATOM 3593 O O . PHE B 1 211 ? -4.066 -0.167 11.609 1 97.75 211 PHE B O 1
ATOM 3600 N N . GLN B 1 212 ? -3.262 1.033 13.344 1 97.25 212 GLN B N 1
ATOM 3601 C CA . GLN B 1 212 ? -4.586 1.205 13.93 1 97.25 212 GLN B CA 1
ATOM 3602 C C . GLN B 1 212 ? -5.484 2.039 13.023 1 97.25 212 GLN B C 1
ATOM 3604 O O . GLN B 1 212 ? -6.672 1.743 12.875 1 97.25 212 GLN B O 1
ATOM 3609 N N . LEU B 1 213 ? -4.91 3.086 12.469 1 98.5 213 LEU B N 1
ATOM 3610 C CA . LEU B 1 213 ? -5.688 3.861 11.508 1 98.5 213 LEU B CA 1
ATOM 3611 C C . LEU B 1 213 ? -6.035 3.023 10.281 1 98.5 213 LEU B C 1
ATOM 3613 O O . LEU B 1 213 ? -7.164 3.068 9.789 1 98.5 213 LEU B O 1
ATOM 3617 N N . VAL B 1 214 ? -5.074 2.256 9.742 1 98.69 214 VAL B N 1
ATOM 3618 C CA . VAL B 1 214 ? -5.324 1.373 8.609 1 98.69 214 VAL B CA 1
ATOM 3619 C C . VAL B 1 214 ? -6.496 0.445 8.922 1 98.69 214 VAL B C 1
ATOM 3621 O O . VAL B 1 214 ? -7.418 0.309 8.117 1 98.69 214 VAL B O 1
ATOM 3624 N N . GLN B 1 215 ? -6.449 -0.138 10.078 1 98.44 215 GLN B N 1
ATOM 3625 C CA . GLN B 1 215 ? -7.52 -1.048 10.469 1 98.44 215 GLN B CA 1
ATOM 3626 C C . GLN B 1 215 ? -8.867 -0.327 10.516 1 98.44 215 GLN B C 1
ATOM 3628 O O . GLN B 1 215 ? -9.883 -0.867 10.062 1 98.44 215 GLN B O 1
ATOM 3633 N N . ALA B 1 216 ? -8.867 0.87 11.117 1 98.5 216 ALA B N 1
ATOM 3634 C CA . ALA B 1 216 ? -10.102 1.646 11.188 1 98.5 216 ALA B CA 1
ATOM 3635 C C . ALA B 1 216 ? -10.656 1.925 9.797 1 98.5 216 ALA B C 1
ATOM 3637 O O . ALA B 1 216 ? -11.867 1.871 9.578 1 98.5 216 ALA B O 1
ATOM 3638 N N . LEU B 1 217 ? -9.797 2.23 8.867 1 98.75 217 LEU B N 1
ATOM 3639 C CA . LEU B 1 217 ? -10.211 2.49 7.488 1 98.75 217 LEU B CA 1
ATOM 3640 C C . LEU B 1 217 ? -10.758 1.226 6.836 1 98.75 217 LEU B C 1
ATOM 3642 O O . LEU B 1 217 ? -11.766 1.272 6.137 1 98.75 217 LEU B O 1
ATOM 3646 N N . ILE B 1 218 ? -10.102 0.069 7.051 1 98.38 218 ILE B N 1
ATOM 3647 C CA . ILE B 1 218 ? -10.57 -1.215 6.547 1 98.38 218 ILE B CA 1
ATOM 3648 C C . ILE B 1 218 ? -11.961 -1.512 7.109 1 98.38 218 ILE B C 1
ATOM 3650 O O . ILE B 1 218 ? -12.867 -1.895 6.367 1 98.38 218 ILE B O 1
ATOM 3654 N N . ASP B 1 219 ? -12.109 -1.262 8.453 1 98.06 219 ASP B N 1
ATOM 3655 C CA . ASP B 1 219 ? -13.391 -1.508 9.102 1 98.06 219 ASP B CA 1
ATOM 3656 C C . ASP B 1 219 ? -14.492 -0.649 8.484 1 98.06 219 ASP B C 1
ATOM 3658 O O . ASP B 1 219 ? -15.648 -1.072 8.414 1 98.06 219 ASP B O 1
ATOM 3662 N N . ALA B 1 220 ? -14.141 0.529 8.055 1 98 220 ALA B N 1
ATOM 3663 C CA . ALA B 1 220 ? -15.086 1.455 7.445 1 98 220 ALA B CA 1
ATOM 3664 C C . ALA B 1 220 ? -15.172 1.244 5.938 1 98 220 ALA B C 1
ATOM 3666 O O . ALA B 1 220 ? -15.852 1.995 5.234 1 98 220 ALA B O 1
ATOM 3667 N N . ASP B 1 221 ? -14.43 0.28 5.375 1 97.75 221 ASP B N 1
ATOM 3668 C CA . ASP B 1 221 ? -14.336 -0.063 3.959 1 97.75 221 ASP B CA 1
ATOM 3669 C C . ASP B 1 221 ? -13.875 1.137 3.133 1 97.75 221 ASP B C 1
ATOM 3671 O O . ASP B 1 221 ? -14.492 1.465 2.113 1 97.75 221 ASP B O 1
ATOM 3675 N N . LYS B 1 222 ? -12.914 1.892 3.682 1 98.31 222 LYS B N 1
ATOM 3676 C CA . LYS B 1 222 ? -12.297 3.02 2.992 1 98.31 222 LYS B CA 1
ATOM 3677 C C . LYS B 1 222 ? -10.945 2.625 2.393 1 98.31 222 LYS B C 1
ATOM 3679 O O . LYS B 1 222 ? -10.172 1.905 3.02 1 98.31 222 LYS B O 1
ATOM 3684 N N . ASP B 1 223 ? -10.703 3.139 1.194 1 97.5 223 ASP B N 1
ATOM 3685 C CA . ASP B 1 223 ? -9.453 2.816 0.51 1 97.5 223 ASP B CA 1
ATOM 3686 C C . ASP B 1 223 ? -8.289 3.637 1.069 1 97.5 223 ASP B C 1
ATOM 3688 O O . ASP B 1 223 ? -8.445 4.828 1.347 1 97.5 223 ASP B O 1
ATOM 3692 N N . VAL B 1 224 ? -7.141 2.971 1.226 1 98.56 224 VAL B N 1
ATOM 3693 C CA . VAL B 1 224 ? -5.914 3.643 1.646 1 98.56 224 VAL B CA 1
ATOM 3694 C C . VAL B 1 224 ? -4.707 2.975 0.99 1 98.56 224 VAL B C 1
ATOM 3696 O O . VAL B 1 224 ? -4.664 1.748 0.859 1 98.56 224 VAL B O 1
ATOM 3699 N N . ASP B 1 225 ? -3.807 3.746 0.548 1 98.38 225 ASP B N 1
ATOM 3700 C CA . ASP B 1 225 ? -2.5 3.252 0.122 1 98.38 225 ASP B CA 1
ATOM 3701 C C . ASP B 1 225 ? -1.5 3.279 1.276 1 98.38 225 ASP B C 1
ATOM 3703 O O . ASP B 1 225 ? -1.37 4.293 1.968 1 98.38 225 ASP B O 1
ATOM 3707 N N . VAL B 1 226 ? -0.823 2.156 1.488 1 98.62 226 VAL B N 1
ATOM 3708 C CA . VAL B 1 226 ? 0.143 2.09 2.58 1 98.62 226 VAL B CA 1
ATOM 3709 C C . VAL B 1 226 ? 1.528 1.766 2.023 1 98.62 226 VAL B C 1
ATOM 3711 O O . VAL B 1 226 ? 1.693 0.799 1.275 1 98.62 226 VAL B O 1
ATOM 3714 N N . VAL B 1 227 ? 2.482 2.57 2.303 1 98.69 227 VAL B N 1
ATOM 3715 C CA . VAL B 1 227 ? 3.885 2.307 1.995 1 98.69 227 VAL B CA 1
ATOM 3716 C C . VAL B 1 227 ? 4.633 1.934 3.273 1 98.69 227 VAL B C 1
ATOM 3718 O O . VAL B 1 227 ? 4.781 2.76 4.176 1 98.69 227 VAL B O 1
ATOM 3721 N N . VAL B 1 228 ? 5.094 0.722 3.318 1 98.5 228 VAL B N 1
ATOM 3722 C CA . VAL B 1 228 ? 5.773 0.209 4.504 1 98.5 228 VAL B CA 1
ATOM 3723 C C . VAL B 1 228 ? 7.277 0.123 4.238 1 98.5 228 VAL B C 1
ATOM 3725 O O . VAL B 1 228 ? 7.703 -0.413 3.211 1 98.5 228 VAL B O 1
ATOM 3728 N N . PHE B 1 229 ? 8.062 0.646 5.188 1 98.62 229 PHE B N 1
ATOM 3729 C CA . PHE B 1 229 ? 9.516 0.569 5.121 1 98.62 229 PHE B CA 1
ATOM 3730 C C . PHE B 1 229 ? 10.055 -0.349 6.211 1 98.62 229 PHE B C 1
ATOM 3732 O O . PHE B 1 229 ? 10.219 0.069 7.359 1 98.62 229 PHE B O 1
ATOM 3739 N N . PRO B 1 230 ? 10.406 -1.544 5.82 1 97.62 230 PRO B N 1
ATOM 3740 C CA . PRO B 1 230 ? 10.789 -2.521 6.84 1 97.62 230 PRO B CA 1
ATOM 3741 C C . PRO B 1 230 ? 12.078 -2.139 7.566 1 97.62 230 PRO B C 1
ATOM 3743 O O . PRO B 1 230 ? 12.242 -2.453 8.75 1 97.62 230 PRO B O 1
ATOM 3746 N N . LYS B 1 231 ? 12.969 -1.362 6.922 1 97.38 231 LYS B N 1
ATOM 3747 C CA . LYS B 1 231 ? 14.297 -1.162 7.496 1 97.38 231 LYS B CA 1
ATOM 3748 C C . LYS B 1 231 ? 14.492 0.287 7.93 1 97.38 231 LYS B C 1
ATOM 3750 O O . LYS B 1 231 ? 15.594 0.674 8.336 1 97.38 231 LYS B O 1
ATOM 3755 N N . LEU B 1 232 ? 13.477 1.093 7.781 1 97.88 232 LEU B N 1
ATOM 3756 C CA . LEU B 1 232 ? 13.617 2.498 8.141 1 97.88 232 LEU B CA 1
ATOM 3757 C C . LEU B 1 232 ? 12.766 2.834 9.367 1 97.88 232 LEU B C 1
ATOM 3759 O O . LEU B 1 232 ? 11.906 2.049 9.766 1 97.88 232 LEU B O 1
ATOM 3763 N N . GLY B 1 233 ? 13.062 3.969 9.961 1 97 233 GLY B N 1
ATOM 3764 C CA . GLY B 1 233 ? 12.375 4.41 11.172 1 97 233 GLY B CA 1
ATOM 3765 C C . GLY B 1 233 ? 11.523 5.648 10.953 1 97 233 GLY B C 1
ATOM 3766 O O . GLY B 1 233 ? 10.891 5.797 9.906 1 97 233 GLY B O 1
ATOM 3767 N N . HIS B 1 234 ? 11.516 6.5 11.977 1 96.25 234 HIS B N 1
ATOM 3768 C CA . HIS B 1 234 ? 10.727 7.727 11.938 1 96.25 234 HIS B CA 1
ATOM 3769 C C . HIS B 1 234 ? 11.117 8.594 10.75 1 96.25 234 HIS B C 1
ATOM 3771 O O . HIS B 1 234 ? 12.305 8.805 10.492 1 96.25 234 HIS B O 1
ATOM 3777 N N . GLY B 1 235 ? 10.125 9.023 9.969 1 97.5 235 GLY B N 1
ATOM 3778 C CA . GLY B 1 235 ? 10.391 9.867 8.812 1 97.5 235 GLY B CA 1
ATOM 3779 C C . GLY B 1 235 ? 10.773 9.078 7.574 1 97.5 235 GLY B C 1
ATOM 3780 O O . GLY B 1 235 ? 11.414 9.617 6.668 1 97.5 235 GLY B O 1
ATOM 3781 N N . ALA B 1 236 ? 10.461 7.82 7.523 1 97.94 236 ALA B N 1
ATOM 3782 C CA . ALA B 1 236 ? 10.812 6.934 6.414 1 97.94 236 ALA B CA 1
ATOM 3783 C C . ALA B 1 236 ? 10.25 7.453 5.098 1 97.94 236 ALA B C 1
ATOM 3785 O O . ALA B 1 236 ? 10.844 7.254 4.035 1 97.94 236 ALA B O 1
ATOM 3786 N N . GLY B 1 237 ? 9.133 8.148 5.086 1 97.56 237 GLY B N 1
ATOM 3787 C CA . GLY B 1 237 ? 8.516 8.727 3.9 1 97.56 237 GLY B CA 1
ATOM 3788 C C . GLY B 1 237 ? 9.383 9.773 3.223 1 97.56 237 GLY B C 1
ATOM 3789 O O . GLY B 1 237 ? 9.141 10.133 2.07 1 97.56 237 GLY B O 1
ATOM 3790 N N . GLY B 1 238 ? 10.344 10.273 3.914 1 97.44 238 GLY B N 1
ATOM 3791 C CA . GLY B 1 238 ? 11.258 11.258 3.352 1 97.44 238 GLY B CA 1
ATOM 3792 C C . GLY B 1 238 ? 12.422 10.641 2.605 1 97.44 238 GLY B C 1
ATOM 3793 O O . GLY B 1 238 ? 13.25 11.359 2.033 1 97.44 238 GLY B O 1
ATOM 3794 N N . SER B 1 239 ? 12.562 9.305 2.604 1 97 239 SER B N 1
ATOM 3795 C CA . SER B 1 239 ? 13.57 8.633 1.796 1 97 239 SER B CA 1
ATOM 3796 C C . SER B 1 239 ? 13.359 8.891 0.309 1 97 239 SER B C 1
ATOM 3798 O O . SER B 1 239 ? 12.328 9.445 -0.088 1 97 239 SER B O 1
ATOM 3800 N N . ALA B 1 240 ? 14.391 8.57 -0.506 1 96.94 240 ALA B N 1
ATOM 3801 C CA . ALA B 1 240 ? 14.266 8.758 -1.949 1 96.94 240 ALA B CA 1
ATOM 3802 C C . ALA B 1 240 ? 13.039 8.031 -2.492 1 96.94 240 ALA B C 1
ATOM 3804 O O . ALA B 1 240 ? 12.25 8.602 -3.25 1 96.94 240 ALA B O 1
ATOM 3805 N N . TYR B 1 241 ? 12.859 6.797 -2.1 1 97.94 241 TYR B N 1
ATOM 3806 C CA . TYR B 1 241 ? 11.711 6.008 -2.531 1 97.94 241 TYR B CA 1
ATOM 3807 C C . TYR B 1 241 ? 10.406 6.617 -2.025 1 97.94 241 TYR B C 1
ATOM 3809 O O . TYR B 1 241 ? 9.445 6.75 -2.781 1 97.94 241 TYR B O 1
ATOM 3817 N N . GLY B 1 242 ? 10.367 7 -0.711 1 98.25 242 GLY B N 1
ATOM 3818 C CA . GLY B 1 242 ? 9.18 7.605 -0.127 1 98.25 242 GLY B CA 1
ATOM 3819 C C . GLY B 1 242 ? 8.789 8.914 -0.784 1 98.25 242 GLY B C 1
ATOM 3820 O O . GLY B 1 242 ? 7.609 9.18 -1.012 1 98.25 242 GLY B O 1
ATOM 3821 N N . THR B 1 243 ? 9.797 9.711 -1.072 1 97.69 243 THR B N 1
ATOM 3822 C CA . THR B 1 243 ? 9.555 10.984 -1.748 1 97.69 243 THR B CA 1
ATOM 3823 C C . THR B 1 243 ? 8.969 10.758 -3.141 1 97.69 243 THR B C 1
ATOM 3825 O O . THR B 1 243 ? 8.008 11.414 -3.531 1 97.69 243 THR B O 1
ATOM 3828 N N . ARG B 1 244 ? 9.516 9.867 -3.881 1 97.62 244 ARG B N 1
ATOM 3829 C CA . ARG B 1 244 ? 9 9.547 -5.207 1 97.62 244 ARG B CA 1
ATOM 3830 C C . ARG B 1 244 ? 7.559 9.062 -5.133 1 97.62 244 ARG B C 1
ATOM 3832 O O . ARG B 1 244 ? 6.715 9.484 -5.922 1 97.62 244 ARG B O 1
ATOM 3839 N N . LYS B 1 245 ? 7.328 8.148 -4.168 1 98.06 245 LYS B N 1
ATOM 3840 C CA . LYS B 1 2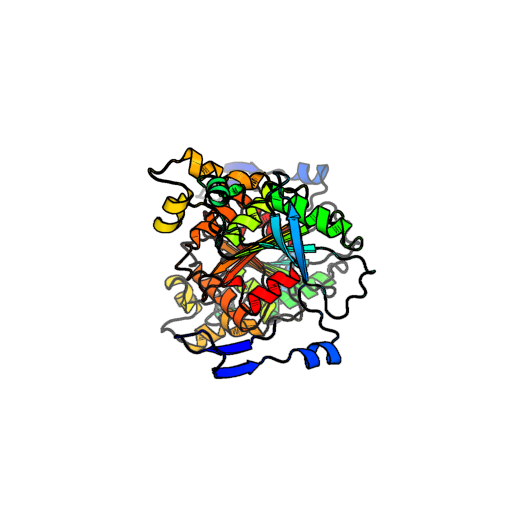45 ? 5.973 7.641 -4.004 1 98.06 245 LYS B CA 1
ATOM 3841 C C . LYS B 1 245 ? 4.996 8.766 -3.67 1 98.06 245 LYS B C 1
ATOM 3843 O O . LYS B 1 245 ? 3.861 8.773 -4.152 1 98.06 245 LYS B O 1
ATOM 3848 N N . ARG B 1 246 ? 5.402 9.703 -2.795 1 98.12 246 ARG B N 1
ATOM 3849 C CA . ARG B 1 246 ? 4.566 10.852 -2.451 1 98.12 246 ARG B CA 1
ATOM 3850 C C . ARG B 1 246 ? 4.262 11.695 -3.682 1 98.12 246 ARG B C 1
ATOM 3852 O O . ARG B 1 246 ? 3.111 12.07 -3.914 1 98.12 246 ARG B O 1
ATOM 3859 N N . TRP B 1 247 ? 5.27 11.977 -4.539 1 96.62 247 TRP B N 1
ATOM 3860 C CA . TRP B 1 247 ? 5.082 12.781 -5.742 1 96.62 247 TRP B CA 1
ATOM 3861 C C . TRP B 1 247 ? 4.145 12.078 -6.723 1 96.62 247 TRP B C 1
ATOM 3863 O O . TRP B 1 247 ? 3.246 12.711 -7.285 1 96.62 247 TRP B O 1
ATOM 3873 N N . ASP B 1 248 ? 4.336 10.781 -6.902 1 96.62 248 ASP B N 1
ATOM 3874 C CA . ASP B 1 248 ? 3.486 10 -7.801 1 96.62 248 ASP B CA 1
ATOM 3875 C C . ASP B 1 248 ? 2.031 10.031 -7.344 1 96.62 248 ASP B C 1
ATOM 3877 O O . ASP B 1 248 ? 1.114 10.023 -8.172 1 96.62 248 ASP B O 1
ATOM 3881 N N . PHE B 1 249 ? 1.86 10.039 -6.059 1 98.06 249 PHE B N 1
ATOM 3882 C CA . PHE B 1 249 ? 0.514 9.977 -5.5 1 98.06 249 PHE B CA 1
ATOM 3883 C C . PHE B 1 249 ? -0.245 11.266 -5.773 1 98.06 249 PHE B C 1
ATOM 3885 O O . PHE B 1 249 ? -1.438 11.242 -6.082 1 98.06 249 PHE B O 1
ATOM 3892 N N . PHE B 1 250 ? 0.448 12.367 -5.668 1 96.44 250 PHE B N 1
ATOM 3893 C CA . PHE B 1 250 ? -0.179 13.641 -5.973 1 96.44 250 PHE B CA 1
ATOM 3894 C C . PHE B 1 250 ? -0.383 13.797 -7.477 1 96.44 250 PHE B C 1
ATOM 3896 O O . PHE B 1 250 ? -1.377 14.383 -7.914 1 96.44 250 PHE B O 1
#

pLDDT: mean 91.27, std 8.71, range [58.53, 98.88]

Solvent-accessible surface area (backbone atoms only — not comparable to full-atom values): 27034 Å² total; per-residue (Å²): 124,56,59,66,40,69,43,55,41,88,88,78,60,45,79,72,45,76,74,38,72,48,77,57,58,62,47,32,72,71,57,45,48,64,76,67,40,80,49,69,43,46,28,79,80,66,67,56,70,44,78,47,76,44,78,70,64,68,62,62,81,81,61,68,73,35,75,49,72,44,79,44,61,70,74,52,82,94,51,54,68,73,60,40,56,65,39,49,65,29,65,59,54,55,53,46,70,29,49,52,45,41,54,54,52,47,27,68,76,38,72,30,48,38,59,69,76,80,22,24,33,30,26,22,47,36,70,5,7,30,42,19,51,36,39,39,44,75,36,54,92,42,25,26,36,27,36,21,17,38,23,57,27,32,57,87,70,39,57,62,72,64,42,39,74,39,58,42,79,73,88,50,70,68,62,48,49,74,50,16,48,38,74,42,36,70,52,56,51,91,86,42,46,43,35,40,26,36,11,66,56,15,83,68,44,42,47,62,27,48,42,50,34,49,40,32,18,53,76,55,71,46,82,68,47,44,48,76,33,62,90,32,27,70,59,36,35,72,36,75,68,32,42,51,53,52,59,71,70,104,122,56,57,67,41,68,42,56,40,88,88,77,61,47,78,71,46,77,74,40,73,48,76,56,60,63,47,32,72,72,57,43,47,62,77,67,41,79,49,68,42,48,27,80,80,65,66,55,71,43,78,49,75,45,78,69,64,67,61,63,81,81,61,69,75,36,74,47,72,44,81,44,62,69,76,52,82,95,52,53,68,73,61,42,57,65,39,50,67,30,65,59,55,55,54,46,72,30,49,50,48,42,53,53,53,48,29,68,78,38,71,30,48,37,60,67,77,80,22,23,31,30,27,22,48,36,69,6,6,30,41,19,51,36,38,40,43,74,36,54,91,44,26,25,36,27,37,21,17,36,23,58,25,34,59,87,68,40,56,61,72,65,42,38,74,40,57,42,80,74,88,47,68,69,62,48,49,74,49,16,47,39,73,42,38,70,51,56,51,90,86,42,46,42,37,40,26,36,11,65,55,15,82,69,44,42,47,62,26,48,42,50,34,50,42,32,18,52,75,54,72,44,82,67,47,46,47,77,33,62,89,30,26,72,59,37,35,70,36,75,70,32,41,51,52,53,58,71,70,104

Foldseek 3Di:
DFDWDFDADPPPRHTPGTPDGGDCVVVCVPFVADDWDKDWADFPVRPDIDIDTDGDDTPDPLAAADEAEEEADQDQPPHDVVSLVVQALPLLPSRVRRVVVRVVVVCVVRVSYDQQVLAYEYEYFASSLLNQLSCQLPVVNHYAEYEGELYQQQCVQFDDPVCCVRNHPDDDPVSRLVSHSLNRLLSHDPRHAYEYEAECAAPHRHCVSVVSSVVSNVVSVHDYHYHYHDHDYGPPLVDPVNVVVVVVRD/DFDWDFDADPPPRHTPGTPDGGDCVVVCVPFVADDWDKDWADFPVRPDIDIDTDGDDTPDPLAAADEAEEEADQDQPPHDVVSLVVQALPLLPSRVRRVVVRVVVVCVVRVSYDQQVLAYEYEYFASSLLNQLSCQLPVVNHYAEYEGELYQQQCVQFDDPVCCVRNHPDDDPVSRLVSHSLNRLLSHDPRHAYEYEAECAAPHRHCVSVVSSVVSNVVSVHDYHYHYHDHDYGPPLVDPVNVVVVVVRD

InterPro domains:
  IPR001375 Peptidase S9, prolyl oligopeptidase, catalytic domain [PF00326] (73-246)
  IPR029058 Alpha/Beta hydrolase fold [G3DSA:3.40.50.1820] (30-250)
  IPR029058 Alpha/Beta hydrolase fold [SSF53474] (37-238)
  IPR050278 Serine protease S9B/DPPIV [PTHR11731] (75-236)

Nearest PDB structures (foldseek):
  5yp4-assembly2_D  TM=8.714E-01  e=1.221E-14  Pseudoxanthomonas mexicana
  5yp4-assembly1_B  TM=8.662E-01  e=2.281E-13  Pseudoxanthomonas mexicana
  5yp1-assembly2_D  TM=8.341E-01  e=8.419E-14  Pseudoxanthomonas mexicana
  4wjl-assembly1_B  TM=8.359E-01  e=1.163E-08  Homo sapiens
  3s8y-assembly1_A  TM=6.355E-01  e=6.299E-05  Oleispira antarctica

Sequence (500 aa):
MAPCIELRRSVDGSLVCVLEQGNYKPLQDQVQWQPPSRFACPGRDGVTLIFGLVVFPIGYDFETRLRVVEHIYAGTAHRSKAFHDVCFQNIRDAGFPDRKLWLESLAVKFPSLDLSTGGVGIYGGSAGGQNAVAGLFHHGDMYSVAVADCGCHDNRVDKLWWNELWMGHPFNDQLYAANANATYAHHMQPHQHLQLTVGMLDANVDPACTFQLVQALIDADKDVDVVVFPKLGHGAGGSAYGTRKRWDFFMAPCIELRRSVDGSLVCVLEQGNYKPLQDQVQWQPPSRFACPGRDGVTLIFGLVVFPIGYDFETRLRVVEHIYAGTAHRSKAFHDVCFQNIRDAGFPDRKLWLESLAVKFPSLDLSTGGVGIYGGSAGGQNAVAGLFHHGDMYSVAVADCGCHDNRVDKLWWNELWMGHPFNDQLYAANANATYAHHMQPHQHLQLTVGMLDANVDPACTFQLVQALIDADKDVDVVVFPKLGHGAGGSAYGTRKRWDFF

Radius of gyration: 28.95 Å; Cα contacts (8 Å, |Δi|>4): 951; chains: 2; bounding box: 66×97×64 Å

Secondary structure (DSSP, 8-state):
---EEEEE-TTT--EEEEEEE---HHHHHHH---PPEEEEEE-TTSSSEEEEEE-PPTT--S-S-EE-EEE-----TT--HHHHHHHTT-TTTTTHHHHHHHHHHHHHH-TTEESSTT-EEEEEETHHHHHHHHHHHH-TTTEEEEEEES--S-GGGS-HHHHHHHH-SS--HHHHHHT-GGGGGGG--TT-EEEEEEETT-SSS-HHHHHHHHHHHHHTT---EEEEETT--TTGGGSHHHHHHHHHH-/---EEEEE-TTT--EEEEEEE---HHHHHHH---PPEEEEEE-TTSSSEEEEEE-PPTT--S-S-EE-EEE-----TT--HHHHHHHTT-TTTTTHHHHHHHHHHHHHH-TTEESSTT-EEEEEETHHHHHHHHHHHH-TTTEEEEEEES--S-GGGS-HHHHHHHH-SS--HHHHHHT-GGGGGGG--TT-EEEEEEETT-SSS-HHHHHHHHHHHHHTT---EEEEETT--TTGGGSHHHHHHHHHH-

Organism: Aphanomyces astaci (NCBI:txid112090)